Protein AF-A0A060S687-F1 (afdb_monomer)

Organism: Pycnoporus cinnabarinus (NCBI:txid5643)

Foldseek 3Di:
DDDPLNDDPVVVLVVLLPDDPVVVVVVCVVDPSSVPVPLQDLSSLCSVVVVLVPNDCVLQVNDGSNLCCVAPCQFAVLQAAKWWWQQFQFIWIKHWHWFQDPDQAVGRTWIWIWTFAFDLDQDLWADGTWTWTFKIWGADGPVPDDPVRRSHIDMFTWTDTPVVVVVQVVPPHDPPTPDGPDPPQFFAKDKAKAAKDQKDWDWPCCVVQVGDGADDVDPFFDPPSAGGNDDHDHADDQDPPPDPDPVCPPQPGDTDIDGHGIDHMFMWIGGGDPPTHDNRDVLCRRNPDAPPCSNCSRPIITIGHTDADPADADDQQDPPHDPQRQAGWKWFQPRSRGIFIWGWDQDPVQRKIWTATSTRHSVQGHNDTQKMFRQVAWDPPDDPRDTHTDMDHHGRPSDID

pLDDT: mean 85.13, std 13.64, range [42.06, 98.19]

Secondary structure (DSSP, 8-state):
---GGGS-HHHHHHHHHTS-HHHHHHHHHT-HHHHHHHHT-HHHHHHHHHTTT---GGGGTT--HHHIIIIIIHHHGGG-EEEEE--TTT--EEEEEEEE-SSSSTT-EEEEEEEEE---S--SS--PPEEEEEEEEEE--TTT--TTTTT-EEEEEEEEEHHHHHHHHTTT---TT---S-SS-S---EEEEEPPEEEEEE-TTHHHH--PPP-TTSTTB-TTT---SS-EE-SPPP------STTGGGT----EEEEEEEE--EEEEEPPPTTS--S--HHHHHS---TTGGGTTTPPPEEEEBP----PPPPTTSTT--GGGG-EEEEEE-GGG-EEEEEEEEETTTTEEEEEESS--SSS-TTSEEEEEEEEEE-S-S-TT---EEEEE---TT-B-

InterPro domains:
  IPR001810 F-box domain [PF12937] (5-50)
  IPR001810 F-box domain [PS50181] (1-48)
  IPR001810 F-box domain [SM00256] (7-48)
  IPR036047 F-box-like domain superfamily [SSF81383] (4-61)
  IPR045048 F-box only protein 31/39 [PTHR10706] (2-89)

Sequence (401 aa):
MSSVLSLPYDVLREILTGLSAVDVLSFLRVSRRLYYPLIDDDSTWHTFCARYGVADPSAFGRRSFRTIYGRLLHRYGALLGPWCSDYPCRGNIVEFRLVPDNWLRGGEWIMIGEVWEFKRKAHSQPEYPCYTEFVQIGFTLPKRATRQTANDVHISWHLRSERDLGFLVHNGIPPPWVRMDGNGRLATPSLHVIAPSDQKVATDVDHILNINEMFPTVPWYDAVRGVPRLPQEGPPPLKKESSSRWYDSWSDHAVHYVPGVAKPAAIAFFPPPAGKECDVRVNGLHNPPHYFSIYFEHAVSRYYPLRHPEKMGDDPASSEWRAETLEGLWLGDYGVHGTECLFLEYDAVESVVRAWKITGDAHVPRGVCSWEIELKRPTSDFGPSRRSYEGQGTLAPRGFV

Solvent-accessible surface area (backbone atoms only — not comparable to full-atom values): 23225 Å² total; per-residue (Å²): 132,92,50,82,89,71,53,56,69,69,60,51,51,60,57,48,71,78,45,53,74,68,53,43,53,55,59,29,69,76,36,73,83,47,25,69,70,49,69,77,32,47,76,69,29,35,63,67,30,41,79,74,73,42,82,63,43,62,47,52,75,65,40,52,35,48,54,48,28,70,53,44,41,66,37,47,44,42,50,57,43,46,24,35,30,72,37,79,38,32,24,33,43,37,36,25,47,81,43,60,27,88,80,82,54,85,44,28,48,27,37,37,31,26,37,58,43,61,64,68,61,81,59,88,50,45,62,80,60,46,57,34,38,43,36,38,41,34,58,39,49,76,95,77,36,44,96,83,42,43,73,39,64,47,78,41,63,33,71,46,42,75,77,60,52,66,72,36,64,78,68,78,47,75,67,92,54,81,56,68,83,75,81,78,81,56,44,60,60,48,83,45,31,31,43,59,41,39,64,34,86,42,45,81,60,42,89,78,63,68,73,68,77,75,57,81,87,44,88,48,55,33,82,81,63,54,66,44,70,59,74,68,37,72,81,79,81,71,69,79,74,85,77,88,53,98,74,48,90,77,64,73,57,60,60,42,79,41,89,51,67,65,34,70,58,24,40,32,63,41,64,38,62,85,97,52,60,55,94,58,72,50,59,72,72,65,55,60,85,52,97,67,37,81,74,45,72,67,60,73,47,43,30,36,46,38,52,71,66,94,66,80,66,60,58,83,78,44,90,83,46,55,70,74,46,59,40,26,77,37,31,23,15,54,53,88,72,10,42,33,40,28,34,31,42,56,42,78,88,82,36,33,42,37,31,30,21,48,25,35,36,94,88,57,31,26,67,35,73,37,28,39,36,38,69,88,42,68,51,87,89,56,63,99,78,55,91,47,55,46,64,53,74,62,73,38,88,52,40,73,90

Mean predicted aligned error: 7.48 Å

Radius of gyration: 24.3 Å; Cα contacts (8 Å, |Δi|>4): 747; chains: 1; bounding box: 61×69×58 Å

Nearest PDB structures (foldseek):
  5vzt-assembly2_D  TM=6.067E-01  e=4.372E-12  Homo sapiens
  2hqx-assembly1_B  TM=2.922E-01  e=7.588E+00  Homo sapiens
  2o4x-assembly1_B  TM=3.237E-01  e=9.457E+00  Homo sapiens
  2hqe-assembly1_A  TM=2.788E-01  e=8.471E+00  Homo sapiens
  2o4x-assembly1_A  TM=2.788E-01  e=8.471E+00  Homo sapiens

Structure (mmCIF, N/CA/C/O backbone):
data_AF-A0A060S687-F1
#
_entry.id   AF-A0A060S687-F1
#
loop_
_atom_site.group_PDB
_atom_site.id
_atom_site.type_symbol
_atom_site.label_atom_id
_atom_site.label_alt_id
_atom_site.label_comp_id
_atom_site.label_asym_id
_atom_site.label_entity_id
_atom_site.label_seq_id
_atom_site.pdbx_PDB_ins_code
_atom_site.Cartn_x
_atom_site.Cartn_y
_atom_site.Cartn_z
_atom_site.occupancy
_atom_site.B_iso_or_equiv
_atom_site.auth_seq_id
_atom_site.auth_comp_id
_atom_site.auth_asym_id
_atom_site.auth_atom_id
_atom_site.pdbx_PDB_model_num
ATOM 1 N N . MET A 1 1 ? -27.148 -35.776 23.090 1.00 51.34 1 MET A N 1
ATOM 2 C CA . MET A 1 1 ? -26.312 -35.076 22.091 1.00 51.34 1 MET A CA 1
ATOM 3 C C . MET A 1 1 ? -25.381 -34.144 22.846 1.00 51.34 1 MET A C 1
ATOM 5 O O . MET A 1 1 ? -25.876 -33.371 23.659 1.00 51.34 1 MET A O 1
ATOM 9 N N . SER A 1 2 ? -24.066 -34.268 22.665 1.00 71.94 2 SER A N 1
ATOM 10 C CA . SER A 1 2 ? -23.094 -33.331 23.238 1.00 71.94 2 SER A CA 1
ATOM 11 C C . SER A 1 2 ? -23.303 -31.953 22.607 1.00 71.94 2 SER A C 1
ATOM 13 O O . SER A 1 2 ? -23.388 -31.817 21.390 1.00 71.94 2 SER A O 1
ATOM 15 N N . SER A 1 3 ? -23.470 -30.930 23.442 1.00 87.94 3 SER A N 1
ATOM 16 C CA . SER A 1 3 ? -23.629 -29.548 22.984 1.00 87.94 3 SER A CA 1
ATOM 17 C C . SER A 1 3 ? -22.253 -28.922 22.779 1.00 87.94 3 SER A C 1
ATOM 19 O O . SER A 1 3 ? -21.339 -29.203 23.551 1.00 87.94 3 SER A O 1
ATOM 21 N N . VAL A 1 4 ? -22.103 -27.995 21.833 1.00 87.31 4 VAL A N 1
ATOM 22 C CA . VAL A 1 4 ? -20.897 -27.147 21.742 1.00 87.31 4 VAL A CA 1
ATOM 23 C C . VAL A 1 4 ? -20.616 -26.433 23.074 1.00 87.31 4 VAL A C 1
ATOM 25 O O . VAL A 1 4 ? -19.467 -26.253 23.452 1.00 87.31 4 VAL A O 1
ATOM 28 N N . LEU A 1 5 ? -21.659 -26.126 23.855 1.00 87.12 5 LEU A N 1
ATOM 29 C CA . LEU A 1 5 ? -21.535 -25.527 25.190 1.00 87.12 5 LEU A CA 1
ATOM 30 C C . LEU A 1 5 ? -20.912 -26.455 26.246 1.00 87.12 5 LEU A C 1
ATOM 32 O O . LEU A 1 5 ? -20.612 -25.995 27.342 1.00 87.12 5 LEU A O 1
ATOM 36 N N . SER A 1 6 ? -20.780 -27.751 25.951 1.00 89.50 6 SER A N 1
ATOM 37 C CA . SER A 1 6 ? -20.129 -28.737 26.826 1.00 89.50 6 SER A CA 1
ATOM 38 C C . SER A 1 6 ? -18.667 -28.999 26.463 1.00 89.50 6 SER A C 1
ATOM 40 O O . SER A 1 6 ? -18.018 -29.801 27.130 1.00 89.50 6 SER A O 1
ATOM 42 N N . LEU A 1 7 ? -18.144 -28.342 25.421 1.00 90.75 7 LEU A N 1
ATOM 43 C CA . LEU A 1 7 ? -16.740 -28.467 25.052 1.00 90.75 7 LEU A CA 1
ATOM 44 C C . LEU A 1 7 ? -15.839 -27.769 26.088 1.00 90.75 7 LEU A C 1
ATOM 46 O O . LEU A 1 7 ? -16.207 -26.704 26.592 1.00 90.75 7 LEU A O 1
ATOM 50 N N . PRO A 1 8 ? -14.653 -28.332 26.390 1.00 91.38 8 PRO A N 1
ATOM 51 C CA . PRO A 1 8 ? -13.633 -27.640 27.168 1.00 91.38 8 PRO A CA 1
ATOM 52 C C . PRO A 1 8 ? -13.232 -26.311 26.520 1.00 91.38 8 PRO A C 1
ATOM 54 O O . PRO A 1 8 ? -13.239 -26.182 25.293 1.00 91.38 8 PRO A O 1
ATOM 57 N N . TYR A 1 9 ? -12.838 -25.342 27.348 1.00 88.06 9 TYR A N 1
ATOM 58 C CA . TYR A 1 9 ? -12.440 -24.004 26.899 1.00 88.06 9 TYR A CA 1
ATOM 59 C C . TYR A 1 9 ? -11.335 -24.041 25.829 1.00 88.06 9 TYR A C 1
ATOM 61 O O . TYR A 1 9 ? -11.462 -23.361 24.815 1.00 88.06 9 TYR A O 1
ATOM 69 N N . ASP A 1 10 ? -10.318 -24.890 25.990 1.00 89.69 10 ASP A N 1
ATOM 70 C CA . ASP A 1 10 ? -9.198 -24.979 25.040 1.00 89.69 10 ASP A CA 1
ATOM 71 C C . ASP A 1 10 ? -9.643 -25.460 23.650 1.00 89.69 10 ASP A C 1
ATOM 73 O O . ASP A 1 10 ? -9.183 -24.950 22.632 1.00 89.69 10 ASP A O 1
ATOM 77 N N . VAL A 1 11 ? -10.605 -26.390 23.598 1.00 91.44 11 VAL A N 1
ATOM 78 C CA . VAL A 1 11 ? -11.184 -26.880 22.336 1.00 91.44 11 VAL A CA 1
ATOM 79 C C . VAL A 1 11 ? -12.014 -25.788 21.672 1.00 91.44 11 VAL A C 1
ATOM 81 O O . VAL A 1 11 ? -11.934 -25.602 20.461 1.00 91.44 11 VAL A O 1
ATOM 84 N N . LEU A 1 12 ? -12.799 -25.039 22.454 1.00 89.19 12 LEU A N 1
ATOM 85 C CA . LEU A 1 12 ? -13.540 -23.890 21.932 1.00 89.19 12 LEU A CA 1
ATOM 86 C C . LEU A 1 12 ? -12.586 -22.844 21.363 1.00 89.19 12 LEU A C 1
ATOM 88 O O . LEU A 1 12 ? -12.812 -22.369 20.256 1.00 89.19 12 LEU A O 1
ATOM 92 N N . ARG A 1 13 ? -11.507 -22.523 22.080 1.00 87.25 13 ARG A N 1
ATOM 93 C CA . ARG A 1 13 ? -10.500 -21.565 21.627 1.00 87.25 13 ARG A CA 1
ATOM 94 C C . ARG A 1 13 ? -9.869 -21.994 20.303 1.00 87.25 13 ARG A C 1
ATOM 96 O O . ARG A 1 13 ? -9.791 -21.167 19.403 1.00 87.25 13 ARG A O 1
ATOM 103 N N . GLU A 1 14 ? -9.489 -23.261 20.162 1.00 89.94 14 GLU A N 1
ATOM 104 C CA . GLU A 1 14 ? -8.922 -23.785 18.912 1.00 89.94 14 GLU A CA 1
ATOM 105 C C . GLU A 1 14 ? -9.926 -23.752 17.751 1.00 89.94 14 GLU A C 1
ATOM 107 O O . GLU A 1 14 ? -9.570 -23.458 16.617 1.00 89.94 14 GLU A O 1
ATOM 112 N N . ILE A 1 15 ? -11.217 -23.966 18.016 1.00 90.81 15 ILE A N 1
ATOM 113 C CA . ILE A 1 15 ? -12.248 -23.767 16.989 1.00 90.81 15 ILE A CA 1
ATOM 114 C C . ILE A 1 15 ? -12.309 -22.290 16.570 1.00 90.81 15 ILE A C 1
ATOM 116 O O . ILE A 1 15 ? -12.414 -21.994 15.380 1.00 90.81 15 ILE A O 1
ATOM 120 N N . LEU A 1 16 ? -12.233 -21.355 17.525 1.00 90.06 16 LEU A N 1
ATOM 121 C CA . LEU A 1 16 ? -12.299 -19.918 17.241 1.00 90.06 16 LEU A CA 1
ATOM 122 C C . LEU A 1 16 ? -11.087 -19.404 16.448 1.00 90.06 16 LEU A C 1
ATOM 124 O O . LEU A 1 16 ? -11.256 -18.464 15.671 1.00 90.06 16 LEU A O 1
ATOM 128 N N . THR A 1 17 ? -9.895 -19.997 16.594 1.00 87.38 17 THR A N 1
ATOM 129 C CA . THR A 1 17 ? -8.695 -19.571 15.839 1.00 87.38 17 THR A CA 1
ATOM 130 C C . THR A 1 17 ? -8.836 -19.805 14.331 1.00 87.38 17 THR A C 1
ATOM 132 O O . THR A 1 17 ? -8.265 -19.051 13.536 1.00 87.38 17 THR A O 1
ATOM 135 N N . GLY A 1 18 ? -9.640 -20.796 13.934 1.00 89.00 18 GLY A N 1
ATOM 136 C CA . GLY A 1 18 ? -9.966 -21.097 12.539 1.00 89.00 18 GLY A CA 1
ATOM 137 C C . GLY A 1 18 ? -11.051 -20.207 11.922 1.00 89.00 18 GLY A C 1
ATOM 138 O O . GLY A 1 18 ? -11.306 -20.307 10.724 1.00 89.00 18 GLY A O 1
ATOM 139 N N . LEU A 1 19 ? -11.700 -19.340 12.705 1.00 92.88 19 LEU A N 1
ATOM 140 C CA . LEU A 1 19 ? -12.805 -18.497 12.245 1.00 92.88 19 LEU A CA 1
ATOM 141 C C . LEU A 1 19 ? -12.353 -17.075 11.894 1.00 92.88 19 LEU A C 1
ATOM 143 O O . LEU A 1 19 ? -11.341 -16.566 12.381 1.00 92.88 19 LEU A O 1
ATOM 147 N N . SER A 1 20 ? -13.142 -16.383 11.065 1.00 92.00 20 SER A N 1
ATOM 148 C CA . SER A 1 20 ? -12.997 -14.934 10.913 1.00 92.00 20 SER A CA 1
ATOM 149 C C . SER A 1 20 ? -13.507 -14.219 12.169 1.00 92.00 20 SER A C 1
ATOM 151 O O . SER A 1 20 ? -14.386 -14.718 12.870 1.00 92.00 20 SER A O 1
ATOM 153 N N . ALA A 1 21 ? -13.027 -13.005 12.447 1.00 92.25 21 ALA A N 1
ATOM 154 C CA . ALA A 1 21 ? -13.506 -12.245 13.605 1.00 92.25 21 ALA A CA 1
ATOM 155 C C . ALA A 1 21 ? -15.021 -11.951 13.559 1.00 92.25 21 ALA A C 1
ATOM 157 O O . ALA A 1 21 ? -15.669 -11.840 14.601 1.00 92.25 21 ALA A O 1
ATOM 158 N N . VAL A 1 22 ? -15.600 -11.848 12.357 1.00 92.50 22 VAL A N 1
ATOM 159 C CA . VAL A 1 22 ? -17.047 -11.669 12.160 1.00 92.50 22 VAL A CA 1
ATOM 160 C C . VAL A 1 22 ? -17.803 -12.937 12.558 1.00 92.50 22 VAL A C 1
ATOM 162 O O . VAL A 1 22 ? -18.828 -12.854 13.240 1.00 92.50 22 VAL A O 1
ATOM 165 N N . ASP A 1 23 ? -17.273 -14.104 12.198 1.00 94.56 23 ASP A N 1
ATOM 166 C CA . ASP A 1 23 ? -17.859 -15.396 12.556 1.00 94.56 23 ASP A CA 1
ATOM 167 C C . ASP A 1 23 ? -17.710 -15.678 14.050 1.00 94.56 23 ASP A C 1
ATOM 169 O O . ASP A 1 23 ? -18.673 -16.117 14.673 1.00 94.56 23 ASP A O 1
ATOM 173 N N . VAL A 1 24 ? -16.569 -15.327 14.658 1.00 93.25 24 VAL A N 1
ATOM 174 C CA . VAL A 1 24 ? -16.386 -15.377 16.119 1.00 93.25 24 VAL A CA 1
ATOM 175 C C . VAL A 1 24 ? -17.452 -14.534 16.811 1.00 93.25 24 VAL A C 1
ATOM 177 O O . VAL A 1 24 ? -18.169 -15.036 17.671 1.00 93.25 24 VAL A O 1
ATOM 180 N N . LEU A 1 25 ? -17.631 -13.269 16.417 1.00 92.62 25 LEU A N 1
ATOM 181 C CA . LEU A 1 25 ? -18.668 -12.417 17.006 1.00 92.62 25 LEU A CA 1
ATOM 182 C C . LEU A 1 25 ? -20.070 -13.001 16.823 1.00 92.62 25 LEU A C 1
ATOM 184 O O . LEU A 1 25 ? -20.880 -12.958 17.751 1.00 92.62 25 LEU A O 1
ATOM 188 N N . SER A 1 26 ? -20.362 -13.547 15.646 1.00 94.38 26 SER A N 1
ATOM 189 C CA . SER A 1 26 ? -21.660 -14.151 15.346 1.00 94.38 26 SER A CA 1
ATOM 190 C C . SER A 1 26 ? -21.905 -15.385 16.214 1.00 94.38 26 SER A C 1
ATOM 192 O O . SER A 1 26 ? -22.964 -15.490 16.828 1.00 94.38 26 SER A O 1
ATOM 194 N N . PHE A 1 27 ? -20.900 -16.249 16.357 1.00 92.62 27 PHE A N 1
ATOM 195 C CA . PHE A 1 27 ? -20.913 -17.431 17.214 1.00 92.62 27 PHE A CA 1
ATOM 196 C C . PHE A 1 27 ? -21.091 -17.073 18.696 1.00 92.62 27 PHE A C 1
ATOM 198 O O . PHE A 1 27 ? -21.975 -17.609 19.367 1.00 92.62 27 PHE A O 1
ATOM 205 N N . LEU A 1 28 ? -20.320 -16.108 19.206 1.00 92.44 28 LEU A N 1
ATOM 206 C CA . LEU A 1 28 ? -20.414 -15.661 20.597 1.00 92.44 28 LEU A CA 1
ATOM 207 C C . LEU A 1 28 ? -21.797 -15.084 20.9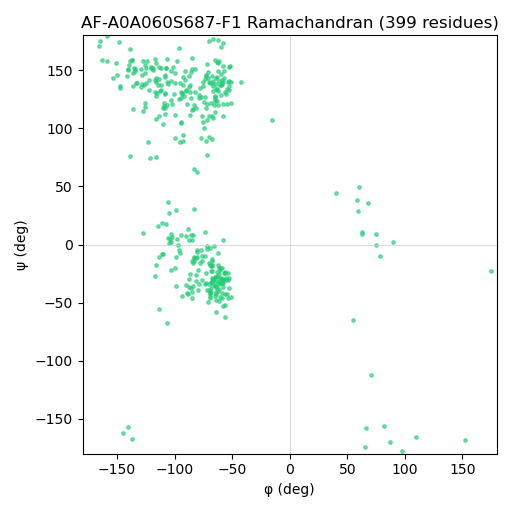25 1.00 92.44 28 LEU A C 1
ATOM 209 O O . LEU A 1 28 ? -22.297 -15.273 22.032 1.00 92.44 28 LEU A O 1
ATOM 213 N N . ARG A 1 29 ? -22.455 -14.419 19.967 1.00 93.75 29 ARG A N 1
ATOM 214 C CA . ARG A 1 29 ? -23.800 -13.844 20.152 1.00 93.75 29 ARG A CA 1
ATOM 215 C C . ARG A 1 29 ? -24.914 -14.884 20.275 1.00 93.75 29 ARG A C 1
ATOM 217 O O . ARG A 1 29 ? -25.990 -14.528 20.752 1.00 93.75 29 ARG A O 1
ATOM 224 N N . VAL A 1 30 ? -24.677 -16.143 19.898 1.00 93.00 30 VAL A N 1
ATOM 225 C CA . VAL A 1 30 ? -25.691 -17.213 19.963 1.00 93.00 30 VAL A CA 1
ATOM 226 C C . VAL A 1 30 ? -26.081 -17.545 21.408 1.00 93.00 30 VAL A C 1
ATOM 228 O O . VAL A 1 30 ? -27.212 -17.950 21.667 1.00 93.00 30 VAL A O 1
ATOM 231 N N . SER A 1 31 ? -25.175 -17.367 22.377 1.00 91.44 31 SER A N 1
ATOM 232 C CA . SER A 1 31 ? -25.433 -17.725 23.774 1.00 91.44 31 SER A CA 1
ATOM 233 C C . SER A 1 31 ? -24.731 -16.797 24.753 1.00 91.44 31 SER A C 1
ATOM 235 O O . SER A 1 31 ? -23.527 -16.580 24.665 1.00 91.44 31 SER A O 1
ATOM 237 N N . ARG A 1 32 ? -25.452 -16.352 25.792 1.00 91.12 32 ARG A N 1
ATOM 238 C CA . ARG A 1 32 ? -24.868 -15.584 26.907 1.00 91.12 32 ARG A CA 1
ATOM 239 C C . ARG A 1 32 ? -23.737 -16.337 27.617 1.00 91.12 32 ARG A C 1
ATOM 241 O O . ARG A 1 32 ? -22.814 -15.698 28.109 1.00 91.12 32 ARG A O 1
ATOM 248 N N . ARG A 1 33 ? -23.800 -17.678 27.654 1.00 87.94 33 ARG A N 1
ATOM 249 C CA . ARG A 1 33 ? -22.761 -18.530 28.264 1.00 87.94 33 ARG A CA 1
ATOM 250 C C . ARG A 1 33 ? -21.441 -18.507 27.497 1.00 87.94 33 ARG A C 1
ATOM 252 O O . ARG A 1 33 ? -20.409 -18.707 28.115 1.00 87.94 33 ARG A O 1
ATOM 259 N N . LEU A 1 34 ? -21.484 -18.274 26.186 1.00 87.50 34 LEU A N 1
ATOM 260 C CA . LEU A 1 34 ? -20.287 -18.102 25.359 1.00 87.50 34 LEU A CA 1
ATOM 261 C C . LEU A 1 34 ? -19.862 -16.638 25.333 1.00 87.50 34 LEU A C 1
ATOM 263 O O . LEU A 1 34 ? -18.684 -16.339 25.474 1.00 87.50 34 LEU A O 1
ATOM 267 N N . TYR A 1 35 ? -20.831 -15.730 25.199 1.00 89.75 35 TYR A N 1
ATOM 268 C CA . TYR A 1 35 ? -20.577 -14.306 25.053 1.00 89.75 35 TYR A CA 1
ATOM 269 C C . TYR A 1 35 ? -19.746 -13.738 26.204 1.00 89.75 35 TYR A C 1
ATOM 271 O O . TYR A 1 35 ? -18.645 -13.269 25.965 1.00 89.75 35 TYR A O 1
ATOM 279 N N . TYR A 1 36 ? -20.240 -13.777 27.445 1.00 87.69 36 TYR A N 1
ATOM 280 C CA . TYR A 1 36 ? -19.580 -13.058 28.542 1.00 87.69 36 TYR A CA 1
ATOM 281 C C . TYR A 1 36 ? -18.165 -13.562 28.867 1.00 87.69 36 TYR A C 1
ATOM 283 O O . TYR A 1 36 ? -17.302 -12.715 29.076 1.00 87.69 36 TYR A O 1
ATOM 291 N N . PRO A 1 37 ? -17.884 -14.880 28.884 1.00 85.88 37 PRO A N 1
ATOM 292 C CA . PRO A 1 37 ? -16.534 -15.357 29.182 1.00 85.88 37 PRO A CA 1
ATOM 293 C C . PRO A 1 37 ? -15.529 -15.127 28.051 1.00 85.88 37 PRO A C 1
ATOM 295 O O . PRO A 1 37 ? -14.355 -14.926 28.330 1.00 85.88 37 PRO A O 1
ATOM 298 N N . LEU A 1 38 ? -15.969 -15.179 26.788 1.00 87.06 38 LEU A N 1
ATOM 299 C CA . LEU A 1 38 ? -15.063 -15.203 25.632 1.00 87.06 38 LEU A CA 1
ATOM 300 C C . LEU A 1 38 ? -14.956 -13.858 24.912 1.00 87.06 38 LEU A C 1
ATOM 302 O O . LEU A 1 38 ? -13.984 -13.611 24.206 1.00 87.06 38 LEU A O 1
ATOM 306 N N . ILE A 1 39 ? -15.943 -12.969 25.056 1.00 89.88 39 ILE A N 1
ATOM 307 C CA . ILE A 1 39 ? -15.917 -11.690 24.342 1.00 89.88 39 ILE A CA 1
ATOM 308 C C . ILE A 1 39 ? -14.776 -10.795 24.824 1.00 89.88 39 ILE A C 1
ATOM 310 O O . ILE A 1 39 ? -14.199 -10.085 24.007 1.00 89.88 39 ILE A O 1
ATOM 314 N N . ASP A 1 40 ? -14.446 -10.849 26.113 1.00 86.25 40 ASP A N 1
ATOM 315 C CA . ASP A 1 40 ? -13.372 -10.070 26.738 1.00 86.25 40 ASP A CA 1
ATOM 316 C C . ASP A 1 40 ? -12.109 -10.909 26.994 1.00 86.25 40 ASP A C 1
ATOM 318 O O . ASP A 1 40 ? -11.177 -10.441 27.643 1.00 86.25 40 ASP A O 1
ATOM 322 N N . ASP A 1 41 ? -12.059 -12.133 26.466 1.00 88.94 41 ASP A N 1
ATOM 323 C CA . ASP A 1 41 ? -10.875 -12.982 26.529 1.00 88.94 41 ASP A CA 1
ATOM 324 C C . ASP A 1 41 ? -9.817 -12.510 25.523 1.00 88.94 41 ASP A C 1
ATOM 326 O O . ASP A 1 41 ? -9.963 -12.650 24.306 1.00 88.94 41 ASP A O 1
ATOM 330 N N . ASP A 1 42 ? -8.719 -11.971 26.044 1.00 89.44 42 ASP A N 1
ATOM 331 C CA . ASP A 1 42 ? -7.610 -11.460 25.244 1.00 89.44 42 ASP A CA 1
ATOM 332 C C . ASP A 1 42 ? -6.952 -12.543 24.378 1.00 89.44 42 ASP A C 1
ATOM 334 O O . ASP A 1 42 ? -6.476 -12.228 23.287 1.00 89.44 42 ASP A O 1
ATOM 338 N N . SER A 1 43 ? -6.971 -13.817 24.790 1.00 88.94 43 SER A N 1
ATOM 339 C CA . SER A 1 43 ? -6.353 -14.894 24.006 1.00 88.94 43 SER A CA 1
ATOM 340 C C . SER A 1 43 ? -7.092 -15.160 22.689 1.00 88.94 43 SER A C 1
ATOM 342 O O . SER A 1 43 ? -6.459 -15.448 21.669 1.00 88.94 43 SER A O 1
ATOM 344 N N . THR A 1 44 ? -8.416 -14.967 22.685 1.00 89.50 44 THR A N 1
ATOM 345 C CA . THR A 1 44 ? -9.257 -15.039 21.486 1.00 89.50 44 THR A CA 1
ATOM 346 C C . THR A 1 44 ? -8.872 -13.936 20.493 1.00 89.50 44 THR A C 1
ATOM 348 O O . THR A 1 44 ? -8.639 -14.206 19.314 1.00 89.50 44 THR A O 1
ATOM 351 N N . TRP A 1 45 ? -8.737 -12.692 20.964 1.00 93.12 45 TRP A N 1
ATOM 352 C CA . TRP A 1 45 ? -8.476 -11.532 20.101 1.00 93.12 45 TRP A CA 1
ATOM 353 C C . TRP A 1 45 ? -7.010 -11.351 19.704 1.00 93.12 45 TRP A C 1
ATOM 355 O O . TRP A 1 45 ? -6.737 -10.797 18.637 1.00 93.12 45 TRP A O 1
ATOM 365 N N . HIS A 1 46 ? -6.076 -11.846 20.518 1.00 94.00 46 HIS A N 1
ATOM 366 C CA . HIS A 1 46 ? -4.640 -11.821 20.245 1.00 94.00 46 HIS A CA 1
ATOM 367 C C . HIS A 1 46 ? -4.323 -12.382 18.856 1.00 94.00 46 HIS A C 1
ATOM 369 O O . HIS A 1 46 ? -3.583 -11.764 18.100 1.00 94.00 46 HIS A O 1
ATOM 375 N N . THR A 1 47 ? -4.928 -13.513 18.476 1.00 92.00 47 THR A N 1
ATOM 376 C CA . THR A 1 47 ? -4.669 -14.159 17.175 1.00 92.00 47 THR A CA 1
ATOM 377 C C . THR A 1 47 ? -4.998 -13.260 15.982 1.00 92.00 47 THR A C 1
ATOM 379 O O . THR A 1 47 ? -4.311 -13.310 14.963 1.00 92.00 47 THR A O 1
ATOM 382 N N . PHE A 1 48 ? -6.010 -12.399 16.106 1.00 94.12 48 PHE A N 1
ATOM 383 C CA . PHE A 1 48 ? -6.387 -11.454 15.061 1.00 94.12 48 PHE A CA 1
ATOM 384 C C . PHE A 1 48 ? -5.466 -10.230 15.012 1.00 94.12 48 PHE A C 1
ATOM 386 O O . PHE A 1 48 ? -5.198 -9.719 13.927 1.00 94.12 48 PHE A O 1
ATOM 393 N N . CYS A 1 49 ? -4.969 -9.775 16.163 1.00 96.06 49 CYS A N 1
ATOM 394 C CA . CYS A 1 49 ? -3.982 -8.696 16.264 1.00 96.06 49 CYS A CA 1
ATOM 395 C C . CYS A 1 49 ? -2.585 -9.131 15.796 1.00 96.06 49 CYS A C 1
ATOM 397 O O . CYS A 1 49 ? -1.916 -8.380 15.087 1.00 96.06 49 CYS A O 1
ATOM 399 N N . ALA A 1 50 ? -2.175 -10.358 16.122 1.00 94.69 50 ALA A N 1
ATOM 400 C CA . ALA A 1 50 ? -0.863 -10.910 15.791 1.00 94.69 50 ALA A CA 1
ATOM 401 C C . ALA A 1 50 ? -0.604 -10.962 14.277 1.00 94.69 50 ALA A C 1
ATOM 403 O O . ALA A 1 50 ? 0.524 -10.754 13.843 1.00 94.69 50 ALA A O 1
ATOM 404 N N . ARG A 1 51 ? -1.655 -11.136 13.459 1.00 92.56 51 ARG A N 1
ATOM 405 C CA . ARG A 1 51 ? -1.578 -11.063 11.983 1.00 92.56 51 ARG A CA 1
ATOM 406 C C . ARG A 1 51 ? -1.101 -9.705 11.460 1.00 92.56 51 ARG A C 1
ATOM 408 O O . ARG A 1 51 ? -0.660 -9.619 10.324 1.00 92.56 51 ARG A O 1
ATOM 415 N N . TYR A 1 52 ? -1.207 -8.661 12.277 1.00 94.88 52 TYR A N 1
ATOM 416 C CA . TYR A 1 52 ? -0.743 -7.306 11.981 1.00 94.88 52 TYR A CA 1
ATOM 417 C C . TYR A 1 52 ? 0.513 -6.934 12.786 1.00 94.88 52 TYR A C 1
ATOM 419 O O . TYR A 1 52 ? 0.799 -5.753 12.961 1.00 94.88 52 TYR A O 1
ATOM 427 N N . GLY A 1 53 ? 1.224 -7.921 13.343 1.00 94.38 53 GLY A N 1
ATOM 428 C CA . GLY A 1 53 ? 2.421 -7.703 14.159 1.00 94.38 53 GLY A CA 1
ATOM 429 C C . GLY A 1 53 ? 2.144 -7.187 15.576 1.00 94.38 53 GLY A C 1
ATOM 430 O O . GLY A 1 53 ? 3.076 -6.819 16.287 1.00 94.38 53 GLY A O 1
ATOM 431 N N . VAL A 1 54 ? 0.883 -7.158 16.025 1.00 95.69 54 VAL A N 1
ATOM 432 C CA . VAL A 1 54 ? 0.528 -6.686 17.373 1.00 95.69 54 VAL A CA 1
ATOM 433 C C . VAL A 1 54 ? 0.476 -7.862 18.345 1.00 95.69 54 VAL A C 1
ATOM 435 O O . VAL A 1 54 ? -0.555 -8.521 18.480 1.00 95.69 54 VAL A O 1
ATOM 438 N N . ALA A 1 55 ? 1.598 -8.103 19.026 1.00 94.25 55 ALA A N 1
ATOM 439 C CA . ALA A 1 55 ? 1.746 -9.151 20.042 1.00 94.25 55 ALA A CA 1
ATOM 440 C C . ALA A 1 55 ? 1.624 -8.638 21.491 1.00 94.25 55 ALA A C 1
ATOM 442 O O . ALA A 1 55 ? 1.344 -9.423 22.393 1.00 94.25 55 ALA A O 1
ATOM 443 N N . ASP A 1 56 ? 1.807 -7.334 21.724 1.00 93.06 56 ASP A N 1
ATOM 444 C CA . ASP A 1 56 ? 1.714 -6.713 23.050 1.00 93.06 56 ASP A CA 1
ATOM 445 C C . ASP A 1 56 ? 0.710 -5.542 23.032 1.00 93.06 56 ASP A C 1
ATOM 447 O O . ASP A 1 56 ? 0.914 -4.564 22.304 1.00 93.06 56 ASP A O 1
ATOM 451 N N . PRO A 1 57 ? -0.379 -5.599 23.823 1.00 94.06 57 PRO A N 1
ATOM 452 C CA . PRO A 1 57 ? -1.366 -4.529 23.879 1.00 94.06 57 PRO A CA 1
ATOM 453 C C . PRO A 1 57 ? -0.891 -3.319 24.699 1.00 94.06 57 PRO A C 1
ATOM 455 O O . PRO A 1 57 ? -1.502 -2.247 24.629 1.00 94.06 57 PRO A O 1
ATOM 458 N N . SER A 1 58 ? 0.186 -3.456 25.485 1.00 93.19 58 SER A N 1
ATOM 459 C CA . SER A 1 58 ? 0.714 -2.384 26.338 1.00 93.19 58 SER A CA 1
ATOM 460 C C . SER A 1 58 ? 1.108 -1.146 25.525 1.00 93.19 58 SER A C 1
ATOM 462 O O . SER A 1 58 ? 0.855 -0.016 25.954 1.00 93.19 58 SER A O 1
ATOM 464 N N . ALA A 1 59 ? 1.581 -1.381 24.299 1.00 92.38 59 ALA A N 1
ATOM 465 C CA . ALA A 1 59 ? 1.912 -0.393 23.285 1.00 92.38 59 ALA A CA 1
ATOM 466 C C . ALA A 1 59 ? 0.748 0.551 22.929 1.00 92.38 59 ALA A C 1
ATOM 468 O O . ALA A 1 59 ? 0.977 1.682 22.517 1.00 92.38 59 ALA A O 1
ATOM 469 N N . PHE A 1 60 ? -0.507 0.138 23.131 1.00 94.00 60 PHE A N 1
ATOM 470 C CA . PHE A 1 60 ? -1.704 0.915 22.789 1.00 94.00 60 PHE A CA 1
ATOM 471 C C . PHE A 1 60 ? -2.389 1.515 24.023 1.00 94.00 60 PHE A C 1
ATOM 473 O O . PHE A 1 60 ? -3.620 1.555 24.104 1.00 94.00 60 PHE A O 1
ATOM 480 N N . GLY A 1 61 ? -1.614 1.953 25.017 1.00 89.50 61 GLY A N 1
ATOM 481 C CA . GLY A 1 61 ? -2.159 2.564 26.234 1.00 89.50 61 GLY A CA 1
ATOM 482 C C . GLY A 1 61 ? -2.931 1.566 27.103 1.00 89.50 61 GLY A C 1
ATOM 483 O O . GLY A 1 61 ? -3.948 1.919 27.697 1.00 89.50 61 GLY A O 1
ATOM 484 N N . ARG A 1 62 ? -2.470 0.304 27.149 1.00 87.12 62 ARG A N 1
ATOM 485 C CA . ARG A 1 62 ? -3.093 -0.811 27.898 1.00 87.12 62 ARG A CA 1
ATOM 486 C C . ARG A 1 62 ? -4.539 -1.133 27.483 1.00 87.12 62 ARG A C 1
ATOM 488 O O . ARG A 1 62 ? -5.332 -1.608 28.296 1.00 87.12 62 ARG A O 1
ATOM 495 N N . ARG A 1 63 ? -4.905 -0.872 26.226 1.00 93.88 63 ARG A N 1
ATOM 496 C CA . ARG A 1 63 ? -6.196 -1.294 25.654 1.00 93.88 63 ARG A CA 1
ATOM 497 C C . ARG A 1 63 ? -6.183 -2.800 25.394 1.00 93.88 63 ARG A C 1
ATOM 499 O O . ARG A 1 63 ? -5.177 -3.318 24.941 1.00 93.88 63 ARG A O 1
ATOM 506 N N . SER A 1 64 ? -7.298 -3.493 25.623 1.00 95.19 64 SER A N 1
ATOM 507 C CA . SER A 1 64 ? -7.404 -4.933 25.330 1.00 95.19 64 SER A CA 1
ATOM 508 C C . SER A 1 64 ? -7.225 -5.237 23.839 1.00 95.19 64 SER A C 1
ATOM 510 O O . SER A 1 64 ? -7.538 -4.391 22.989 1.00 95.19 64 SER A O 1
ATOM 512 N N . PHE A 1 65 ? -6.819 -6.466 23.496 1.00 95.88 65 PHE A N 1
ATOM 513 C CA . PHE A 1 65 ? -6.697 -6.880 22.091 1.00 95.88 65 PHE A CA 1
ATOM 514 C C . PHE A 1 65 ? -8.020 -6.737 21.343 1.00 95.88 65 PHE A C 1
ATOM 516 O O . PHE A 1 65 ? -8.037 -6.299 20.195 1.00 95.88 65 PHE A O 1
ATOM 523 N N . ARG A 1 66 ? -9.143 -7.009 22.017 1.00 94.81 66 ARG A N 1
ATOM 524 C CA . ARG A 1 66 ? -10.490 -6.767 21.486 1.00 94.81 66 ARG A CA 1
ATOM 525 C C . ARG A 1 66 ? -10.673 -5.327 21.016 1.00 94.81 66 ARG A C 1
ATOM 527 O O . ARG A 1 66 ? -11.235 -5.086 19.949 1.00 94.81 66 ARG A O 1
ATOM 534 N N . THR A 1 67 ? -10.242 -4.367 21.830 1.00 95.81 67 THR A N 1
ATOM 535 C CA . THR A 1 67 ? -10.394 -2.940 21.530 1.00 95.81 67 THR A CA 1
ATOM 536 C C . THR A 1 67 ? -9.499 -2.548 20.362 1.00 95.81 67 THR A C 1
ATOM 538 O O . THR A 1 67 ? -9.975 -1.908 19.424 1.00 95.81 67 THR A O 1
ATOM 541 N N . ILE A 1 68 ? -8.236 -2.983 20.389 1.00 97.19 68 ILE A N 1
ATOM 542 C CA . ILE A 1 68 ? -7.256 -2.741 19.323 1.00 97.19 68 ILE A CA 1
ATOM 543 C C . ILE A 1 68 ? -7.767 -3.307 17.997 1.00 97.19 68 ILE A C 1
ATOM 545 O O . ILE A 1 68 ? -7.891 -2.575 17.014 1.00 97.19 68 ILE A O 1
ATOM 549 N N . TYR A 1 69 ? -8.158 -4.580 17.978 1.00 96.75 69 TYR A N 1
ATOM 550 C CA . TYR A 1 69 ? -8.687 -5.205 16.779 1.00 96.75 69 TYR A CA 1
ATOM 551 C C . TYR A 1 69 ? -9.994 -4.552 16.332 1.00 96.75 69 TYR A C 1
ATOM 553 O O . TYR A 1 69 ? -10.086 -4.030 15.228 1.00 96.75 69 TYR A O 1
ATOM 561 N N . GLY A 1 70 ? -11.014 -4.532 17.189 1.00 95.19 70 GLY A N 1
ATOM 562 C CA . GLY A 1 70 ? -12.363 -4.131 16.800 1.00 95.19 70 GLY A CA 1
ATOM 563 C C . GLY A 1 70 ? -12.484 -2.670 16.361 1.00 95.19 70 GLY A C 1
ATOM 564 O O . GLY A 1 70 ? -13.326 -2.361 15.518 1.00 95.19 70 GLY A O 1
ATOM 565 N N . ARG A 1 71 ? -11.665 -1.765 16.915 1.00 96.00 71 ARG A N 1
ATOM 566 C CA . ARG A 1 71 ? -11.744 -0.324 16.620 1.00 96.00 71 ARG A CA 1
ATOM 567 C C . ARG A 1 71 ? -10.719 0.145 15.591 1.00 96.00 71 ARG A C 1
ATOM 569 O O . ARG A 1 71 ? -11.058 1.014 14.790 1.00 96.00 71 ARG A O 1
ATOM 576 N N . LEU A 1 72 ? -9.509 -0.420 15.594 1.00 97.56 72 LEU A N 1
ATOM 577 C CA . LEU A 1 72 ? -8.416 -0.003 14.713 1.00 97.56 72 LEU A CA 1
ATOM 578 C C . LEU A 1 72 ? -8.181 -1.025 13.592 1.00 97.56 72 LEU A C 1
ATOM 580 O O . LEU A 1 72 ? -8.462 -0.730 12.431 1.00 97.56 72 LEU A O 1
ATOM 584 N N . LEU A 1 73 ? -7.715 -2.233 13.917 1.00 97.69 73 LEU A N 1
ATOM 585 C CA . LEU A 1 73 ? -7.187 -3.167 12.909 1.00 97.69 73 LEU A CA 1
ATOM 586 C C . LEU A 1 73 ? -8.270 -3.813 12.034 1.00 97.69 73 LEU A C 1
ATOM 588 O O . LEU A 1 73 ? -8.059 -4.012 10.846 1.00 97.69 73 LEU A O 1
ATOM 592 N N . HIS A 1 74 ? -9.462 -4.079 12.560 1.00 95.94 74 HIS A N 1
ATOM 593 C CA . HIS A 1 74 ? -10.569 -4.613 11.766 1.00 95.94 74 HIS A CA 1
ATOM 594 C C . HIS A 1 74 ? -10.973 -3.642 10.650 1.00 95.94 74 HIS A C 1
ATOM 596 O O . HIS A 1 74 ? -11.303 -4.066 9.543 1.00 95.94 74 HIS A O 1
ATOM 602 N N . ARG A 1 75 ? -10.944 -2.334 10.940 1.00 96.62 75 ARG A N 1
ATOM 603 C CA . ARG A 1 75 ? -11.342 -1.284 9.998 1.00 96.62 75 ARG A CA 1
ATOM 604 C C . ARG A 1 75 ? -10.207 -0.884 9.062 1.00 96.62 75 ARG A C 1
ATOM 606 O O . ARG A 1 75 ? -10.434 -0.779 7.861 1.00 96.62 75 ARG A O 1
ATOM 613 N N . TYR A 1 76 ? -9.014 -0.677 9.609 1.00 98.19 76 TYR A N 1
ATOM 614 C CA . TYR A 1 76 ? -7.885 -0.067 8.908 1.00 98.19 76 TYR A CA 1
ATOM 615 C C . TYR A 1 76 ? -6.712 -1.017 8.678 1.00 98.19 76 TYR A C 1
ATOM 617 O O . TYR A 1 76 ? -5.823 -0.673 7.920 1.00 98.19 76 TYR A O 1
ATOM 625 N N . GLY A 1 77 ? -6.686 -2.208 9.280 1.00 97.50 77 GLY A N 1
ATOM 626 C CA . GLY A 1 77 ? -5.525 -3.106 9.247 1.00 97.50 77 GLY A CA 1
ATOM 627 C C . GLY A 1 77 ? -5.098 -3.523 7.841 1.00 97.50 77 GLY A C 1
ATOM 628 O O . GLY A 1 77 ? -3.910 -3.695 7.607 1.00 97.50 77 GLY A O 1
ATOM 629 N N . ALA A 1 78 ? -6.030 -3.598 6.885 1.00 97.44 78 ALA A N 1
ATOM 630 C CA . ALA A 1 78 ? -5.701 -3.854 5.479 1.00 97.44 78 ALA A CA 1
ATOM 631 C C . ALA A 1 78 ? -4.808 -2.766 4.851 1.00 97.44 78 ALA A C 1
ATOM 633 O O . ALA A 1 78 ? -4.160 -3.045 3.850 1.00 97.44 78 ALA A O 1
ATOM 634 N N . LEU A 1 79 ? -4.753 -1.555 5.429 1.00 98.19 79 LEU A N 1
ATOM 635 C CA . LEU A 1 79 ? -3.834 -0.494 5.007 1.00 98.19 79 LEU A CA 1
ATOM 636 C C . LEU A 1 79 ? -2.369 -0.864 5.226 1.00 98.19 79 LEU A C 1
ATOM 638 O O . LEU A 1 79 ? -1.539 -0.348 4.494 1.00 98.19 79 LEU A O 1
ATOM 642 N N . LEU A 1 80 ? -2.037 -1.712 6.201 1.00 97.94 80 LEU A N 1
ATOM 643 C CA . LEU A 1 80 ? -0.644 -1.980 6.560 1.00 97.94 80 LEU A CA 1
ATOM 644 C C . LEU A 1 80 ? 0.153 -2.572 5.389 1.00 97.94 80 LEU A C 1
ATOM 646 O O . LEU A 1 80 ? -0.327 -3.454 4.676 1.00 97.94 80 LEU A O 1
ATOM 650 N N . GLY A 1 81 ? 1.377 -2.071 5.219 1.00 97.06 81 GLY A N 1
ATOM 651 C CA . GLY A 1 81 ? 2.269 -2.394 4.110 1.00 97.06 81 GLY A CA 1
ATOM 652 C C . GLY A 1 81 ? 2.250 -1.360 2.975 1.00 97.06 81 GLY A C 1
ATOM 653 O O . GLY A 1 81 ? 1.577 -0.325 3.067 1.00 97.06 81 GLY A O 1
ATOM 654 N N . PRO A 1 82 ? 3.011 -1.616 1.898 1.00 97.56 82 PRO A N 1
ATOM 655 C CA . PRO A 1 82 ? 3.175 -0.681 0.792 1.00 97.56 82 PRO A CA 1
ATOM 656 C C . PRO A 1 82 ? 2.016 -0.745 -0.208 1.00 97.56 82 PRO A C 1
ATOM 658 O O . PRO A 1 82 ? 1.388 -1.787 -0.410 1.00 97.56 82 PRO A O 1
ATOM 661 N N . TRP A 1 83 ? 1.745 0.373 -0.867 1.00 97.88 83 TRP A N 1
ATOM 662 C CA . TRP A 1 83 ? 0.724 0.562 -1.891 1.00 97.88 83 TRP A CA 1
ATOM 663 C C . TRP A 1 83 ? 1.304 1.367 -3.045 1.00 97.88 83 TRP A C 1
ATOM 665 O O . TRP A 1 83 ? 1.942 2.392 -2.814 1.00 97.88 83 TRP A O 1
ATOM 675 N N . CYS A 1 84 ? 1.028 0.970 -4.282 1.00 95.94 84 CYS A N 1
ATOM 676 C CA . CYS A 1 84 ? 1.475 1.699 -5.466 1.00 95.94 84 CYS A CA 1
ATOM 677 C C . CYS A 1 84 ? 0.312 2.410 -6.163 1.00 95.94 84 CYS A C 1
ATOM 679 O O . CYS A 1 84 ? -0.820 1.923 -6.165 1.00 95.94 84 CYS A O 1
ATOM 681 N N . SER A 1 85 ? 0.580 3.580 -6.738 1.00 94.06 85 SER A N 1
ATOM 682 C CA . SER A 1 85 ? -0.439 4.396 -7.391 1.00 94.06 85 SER A CA 1
ATOM 683 C C . SER A 1 85 ? -0.583 4.098 -8.882 1.00 94.06 85 SER A C 1
ATOM 685 O O . SER A 1 85 ? 0.391 3.836 -9.589 1.00 94.06 85 SER A O 1
ATOM 687 N N . ASP A 1 86 ? -1.794 4.268 -9.409 1.00 91.50 86 ASP A N 1
ATOM 688 C CA . ASP A 1 86 ? -2.024 4.377 -10.846 1.00 91.50 86 ASP A CA 1
ATOM 689 C C . ASP A 1 86 ? -1.799 5.802 -11.380 1.00 91.50 86 ASP A C 1
ATOM 691 O O . ASP A 1 86 ? -2.387 6.158 -12.400 1.00 91.50 86 ASP A O 1
ATOM 695 N N . TYR A 1 87 ? -0.894 6.588 -10.788 1.00 89.62 87 TYR A N 1
ATOM 696 C CA . TYR A 1 87 ? -0.553 7.912 -11.311 1.00 89.62 87 TYR A CA 1
ATOM 697 C C . TYR A 1 87 ? 0.270 7.839 -12.617 1.00 89.62 87 TYR A C 1
ATOM 699 O O . TYR A 1 87 ? 1.359 7.263 -12.592 1.00 89.62 87 TYR A O 1
ATOM 707 N N . PRO A 1 88 ? -0.200 8.406 -13.748 1.00 86.88 88 PRO A N 1
ATOM 708 C CA . PRO A 1 88 ? 0.404 8.296 -15.084 1.00 86.88 88 PRO A CA 1
ATOM 709 C C . PRO A 1 88 ? 1.928 8.420 -15.165 1.00 86.88 88 PRO A C 1
ATOM 711 O O . PRO A 1 88 ? 2.526 9.263 -14.506 1.00 86.88 88 PRO A O 1
ATOM 714 N N . CYS A 1 89 ? 2.547 7.592 -16.020 1.00 88.00 89 CYS A N 1
ATOM 715 C CA . CYS A 1 89 ? 3.994 7.406 -16.203 1.00 88.00 89 CYS A CA 1
ATOM 716 C C . CYS A 1 89 ? 4.763 7.046 -14.922 1.00 88.00 89 CYS A C 1
ATOM 718 O O . CYS A 1 89 ? 5.274 5.939 -14.795 1.00 88.00 89 CYS A O 1
ATOM 720 N N . ARG A 1 90 ? 4.808 7.963 -13.957 1.00 89.94 90 ARG A N 1
ATOM 721 C CA . ARG A 1 90 ? 5.705 7.921 -12.810 1.00 89.94 90 ARG A CA 1
ATOM 722 C C . ARG A 1 90 ? 5.260 6.990 -11.696 1.00 89.94 90 ARG A C 1
ATOM 724 O O . ARG A 1 90 ? 6.098 6.323 -11.101 1.00 89.94 90 ARG A O 1
ATOM 731 N N . GLY A 1 91 ? 3.965 6.939 -11.411 1.00 92.06 91 GLY A N 1
ATOM 732 C CA . GLY A 1 91 ? 3.462 6.248 -10.230 1.00 92.06 91 GLY A CA 1
ATOM 733 C C . GLY A 1 91 ? 3.917 6.919 -8.943 1.00 92.06 91 GLY A C 1
ATOM 734 O O . GLY A 1 91 ? 4.510 8.001 -8.946 1.00 92.06 91 GLY A O 1
ATOM 735 N N . ASN A 1 92 ? 3.598 6.275 -7.832 1.00 93.94 92 ASN A N 1
ATOM 736 C CA . ASN A 1 92 ? 4.016 6.679 -6.503 1.00 93.94 92 ASN A CA 1
ATOM 737 C C . ASN A 1 92 ? 3.830 5.511 -5.533 1.00 93.94 92 ASN A C 1
ATOM 739 O O . ASN A 1 92 ? 3.016 4.626 -5.802 1.00 93.94 92 ASN A O 1
ATOM 743 N N . ILE A 1 93 ? 4.528 5.532 -4.402 1.00 96.62 93 ILE A N 1
ATOM 744 C CA . ILE A 1 93 ? 4.384 4.527 -3.350 1.00 96.62 93 ILE A CA 1
ATOM 745 C C . ILE A 1 93 ? 4.001 5.228 -2.052 1.00 96.62 93 ILE A C 1
ATOM 747 O O . ILE A 1 93 ? 4.600 6.234 -1.672 1.00 96.62 93 ILE A O 1
ATOM 751 N N . VAL A 1 94 ? 2.990 4.686 -1.379 1.00 97.12 94 VAL A N 1
ATOM 752 C CA . VAL A 1 94 ? 2.713 5.000 0.023 1.00 97.12 94 VAL A CA 1
ATOM 753 C C . VAL A 1 94 ? 2.810 3.743 0.857 1.00 97.12 94 VAL A C 1
ATOM 755 O O . VAL A 1 94 ? 2.516 2.654 0.379 1.00 97.12 94 VAL A O 1
ATOM 758 N N . GLU A 1 95 ? 3.181 3.884 2.113 1.00 97.56 95 GLU A N 1
ATOM 759 C CA . GLU A 1 95 ? 3.301 2.768 3.035 1.00 97.56 95 GLU A CA 1
ATOM 760 C C . GLU A 1 95 ? 2.615 3.108 4.346 1.00 97.56 95 GLU A C 1
ATOM 762 O O . GLU A 1 95 ? 2.726 4.233 4.837 1.00 97.56 95 GLU A O 1
ATOM 767 N N . PHE A 1 96 ? 1.898 2.135 4.908 1.00 98.00 96 PHE A N 1
ATOM 768 C CA . PHE A 1 96 ? 1.347 2.265 6.248 1.00 98.00 96 PHE A CA 1
ATOM 769 C C . PHE A 1 96 ? 2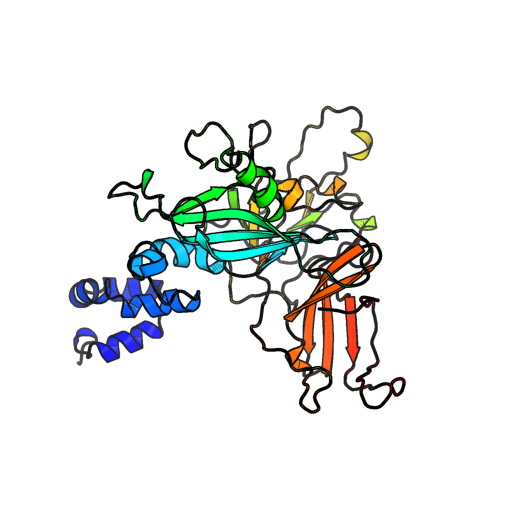.030 1.316 7.215 1.00 98.00 96 PHE A C 1
ATOM 771 O O . PHE A 1 96 ? 2.154 0.119 6.949 1.00 98.00 96 PHE A O 1
ATOM 778 N N . ARG A 1 97 ? 2.413 1.849 8.375 1.00 97.12 97 ARG A N 1
ATOM 779 C CA . ARG A 1 97 ? 3.161 1.122 9.404 1.00 97.12 97 ARG A CA 1
ATOM 780 C C . ARG A 1 97 ? 2.583 1.396 10.781 1.00 97.12 97 ARG A C 1
ATOM 782 O O . ARG A 1 97 ? 2.020 2.463 11.020 1.00 97.12 97 ARG A O 1
ATOM 789 N N . LEU A 1 98 ? 2.729 0.434 11.688 1.00 96.94 98 LEU A N 1
ATOM 790 C CA . LEU A 1 98 ? 2.489 0.654 13.111 1.00 96.94 98 LEU A CA 1
ATOM 791 C C . LEU A 1 98 ? 3.790 1.112 13.764 1.00 96.94 98 LEU A C 1
ATOM 793 O O . LEU A 1 98 ? 4.788 0.398 13.710 1.00 96.94 98 LEU A O 1
ATOM 797 N N . VAL A 1 99 ? 3.775 2.294 14.374 1.00 95.62 99 VAL A N 1
ATOM 798 C CA . VAL A 1 99 ? 4.950 2.886 15.025 1.00 95.62 99 VAL A CA 1
ATOM 799 C C . VAL A 1 99 ? 4.552 3.566 16.337 1.00 95.62 99 VAL A C 1
ATOM 801 O O . VAL A 1 99 ? 3.399 3.990 16.475 1.00 95.62 99 VAL A O 1
ATOM 804 N N . PRO A 1 100 ? 5.472 3.706 17.308 1.00 94.06 100 PRO A N 1
ATOM 805 C CA . PRO A 1 100 ? 5.236 4.544 18.478 1.00 94.06 100 PRO A CA 1
ATOM 806 C C . PRO A 1 100 ? 5.048 6.013 18.071 1.00 94.06 100 PRO A C 1
ATOM 808 O O . PRO A 1 100 ? 5.843 6.575 17.317 1.00 94.06 100 PRO A O 1
ATOM 811 N N . ASP A 1 101 ? 4.006 6.660 18.594 1.00 89.06 101 ASP A N 1
ATOM 812 C CA . ASP A 1 101 ? 3.780 8.086 18.381 1.00 89.06 101 ASP A CA 1
ATOM 813 C C . ASP A 1 101 ? 4.760 8.919 19.210 1.00 89.06 101 ASP A C 1
ATOM 815 O O . ASP A 1 101 ? 4.556 9.179 20.402 1.00 89.06 101 ASP A O 1
ATOM 819 N N . ASN A 1 102 ? 5.806 9.392 18.543 1.00 81.50 102 ASN A N 1
ATOM 820 C CA . ASN A 1 102 ? 6.836 10.235 19.140 1.00 81.50 102 ASN A CA 1
ATOM 821 C C . ASN A 1 102 ? 6.359 11.666 19.457 1.00 81.50 102 ASN A C 1
ATOM 823 O O . ASN A 1 102 ? 7.116 12.443 20.035 1.00 81.50 102 ASN A O 1
ATOM 827 N N . TRP A 1 103 ? 5.124 12.035 19.095 1.00 72.81 103 TRP A N 1
ATOM 828 C CA . TRP A 1 103 ? 4.682 13.430 19.096 1.00 72.81 103 TRP A CA 1
ATOM 829 C C . TRP A 1 103 ? 3.598 13.728 20.123 1.00 72.81 103 TRP A C 1
ATOM 831 O O . TRP A 1 103 ? 3.733 14.655 20.924 1.00 72.81 103 TRP A O 1
ATOM 841 N N . LEU A 1 104 ? 2.486 12.993 20.077 1.00 71.56 104 LEU A N 1
ATOM 842 C CA . LEU A 1 104 ? 1.253 13.419 20.742 1.00 71.56 104 LEU A CA 1
ATOM 843 C C . LEU A 1 104 ? 0.794 12.484 21.856 1.00 71.56 104 LEU A C 1
ATOM 845 O O . LEU A 1 104 ? 0.120 12.939 22.786 1.00 71.56 104 LEU A O 1
ATOM 849 N N . ARG A 1 105 ? 1.146 11.200 21.780 1.00 72.75 105 ARG A N 1
ATOM 850 C CA . ARG A 1 105 ? 0.636 10.160 22.687 1.00 72.75 105 ARG A CA 1
ATOM 851 C C . ARG A 1 105 ? 1.699 9.541 23.583 1.00 72.75 105 ARG A C 1
ATOM 853 O O . ARG A 1 105 ? 1.460 8.485 24.150 1.00 72.75 105 ARG A O 1
ATOM 860 N N . GLY A 1 106 ? 2.859 10.179 23.721 1.00 79.00 106 GLY A N 1
ATOM 861 C CA . GLY A 1 106 ? 3.906 9.703 24.628 1.00 79.00 106 GLY A CA 1
ATOM 862 C C . GLY A 1 106 ? 4.368 8.277 24.315 1.00 79.00 106 GLY A C 1
ATOM 863 O O . GLY A 1 106 ? 4.580 7.497 25.238 1.00 79.00 106 GLY A O 1
ATOM 864 N N . GLY A 1 107 ? 4.473 7.930 23.028 1.00 86.38 107 GLY A N 1
ATOM 865 C CA . GLY A 1 107 ? 4.922 6.617 22.574 1.00 86.38 107 GLY A CA 1
ATOM 866 C C . GLY A 1 107 ? 3.824 5.568 22.386 1.00 86.38 107 GLY A C 1
ATOM 867 O O . GLY A 1 107 ? 4.162 4.446 22.012 1.00 86.38 107 GLY A O 1
ATOM 868 N N . GLU A 1 108 ? 2.534 5.883 22.597 1.00 91.94 108 GLU A N 1
ATOM 869 C CA . GLU A 1 108 ? 1.471 4.944 22.197 1.00 91.94 108 GLU A CA 1
ATOM 870 C C . GLU A 1 108 ? 1.554 4.653 20.698 1.00 91.94 108 GLU A C 1
ATOM 872 O O . GLU A 1 108 ? 1.738 5.557 19.883 1.00 91.94 108 GLU A O 1
ATOM 877 N N . TRP A 1 109 ? 1.371 3.392 20.331 1.00 94.94 109 TRP A N 1
ATOM 878 C CA . TRP A 1 109 ? 1.422 2.962 18.948 1.00 94.94 109 TRP A CA 1
ATOM 879 C C . TRP A 1 109 ? 0.234 3.489 18.149 1.00 94.94 109 TRP A C 1
ATOM 881 O O . TRP A 1 109 ? -0.920 3.483 18.592 1.00 94.94 109 TRP A O 1
ATOM 891 N N . ILE A 1 110 ? 0.537 3.920 16.933 1.00 95.56 110 ILE A N 1
ATOM 892 C CA . ILE A 1 110 ? -0.409 4.428 15.949 1.00 95.56 110 ILE A CA 1
ATOM 893 C C . ILE A 1 110 ? -0.075 3.855 14.580 1.00 95.56 110 ILE A C 1
ATOM 895 O O . ILE A 1 110 ? 1.051 3.435 14.326 1.00 95.56 110 ILE A O 1
ATOM 899 N N . MET A 1 111 ? -1.057 3.859 13.686 1.00 97.31 111 MET A N 1
ATOM 900 C CA . MET A 1 111 ? -0.798 3.636 12.273 1.00 97.31 111 MET A CA 1
ATOM 901 C C . MET A 1 111 ? -0.432 4.972 11.635 1.00 97.31 111 MET A C 1
ATOM 903 O O . MET A 1 111 ? -1.187 5.933 11.757 1.00 97.31 111 MET A O 1
ATOM 907 N N . ILE A 1 112 ? 0.704 5.037 10.959 1.00 96.31 112 ILE A N 1
ATOM 908 C CA . ILE A 1 112 ? 1.088 6.184 10.133 1.00 96.31 112 ILE A CA 1
ATOM 909 C C . ILE A 1 112 ? 0.975 5.801 8.664 1.00 96.31 112 ILE A C 1
ATOM 911 O O . ILE A 1 112 ? 1.089 4.623 8.334 1.00 96.31 112 ILE A O 1
ATOM 915 N N . GLY A 1 113 ? 0.724 6.782 7.803 1.00 96.38 113 GLY A N 1
ATOM 916 C CA . GLY A 1 113 ? 0.896 6.659 6.361 1.00 96.38 113 GLY A CA 1
ATOM 917 C C . GLY A 1 113 ? 1.989 7.611 5.896 1.00 96.38 113 GLY A C 1
ATOM 918 O O . GLY A 1 113 ? 1.973 8.797 6.240 1.00 96.38 113 GLY A O 1
ATOM 919 N N . GLU A 1 114 ? 2.925 7.090 5.115 1.00 95.25 114 GLU A N 1
ATOM 920 C CA . GLU A 1 114 ? 4.079 7.811 4.587 1.00 95.25 114 GLU A CA 1
ATOM 921 C C . GLU A 1 114 ? 4.150 7.675 3.073 1.00 95.25 114 GLU A C 1
ATOM 923 O O . GLU A 1 114 ? 3.766 6.650 2.512 1.00 95.25 114 GLU A O 1
ATOM 928 N N . VAL A 1 115 ? 4.648 8.709 2.404 1.00 94.75 115 VAL A N 1
ATOM 929 C CA . VAL A 1 115 ? 4.957 8.665 0.971 1.00 94.75 115 VAL A CA 1
ATOM 930 C C . VAL A 1 115 ? 6.449 8.440 0.782 1.00 94.75 115 VAL A C 1
ATOM 932 O O . VAL A 1 115 ? 7.260 9.031 1.498 1.00 94.75 115 VAL A O 1
ATOM 935 N N . TRP A 1 116 ? 6.797 7.591 -0.182 1.00 94.81 116 TRP A N 1
ATOM 936 C CA . TRP A 1 116 ? 8.178 7.341 -0.578 1.00 94.81 116 TRP A CA 1
ATOM 937 C C . TRP A 1 116 ? 8.637 8.406 -1.579 1.00 94.81 116 TRP A C 1
ATOM 939 O O . TRP A 1 116 ? 8.128 8.499 -2.696 1.00 94.81 116 TRP A O 1
ATOM 949 N N . GLU A 1 117 ? 9.637 9.197 -1.203 1.00 91.38 117 GLU A N 1
ATOM 950 C CA . GLU A 1 117 ? 10.211 10.237 -2.052 1.00 91.38 117 GLU A CA 1
ATOM 951 C C . GLU A 1 117 ? 11.629 9.887 -2.511 1.00 91.38 117 GLU A C 1
ATOM 953 O O . GLU A 1 117 ? 12.575 9.842 -1.720 1.00 91.38 117 GLU A O 1
ATOM 958 N N . PHE A 1 118 ? 11.799 9.741 -3.823 1.00 89.00 118 PHE A N 1
ATOM 959 C CA . PHE A 1 118 ? 13.105 9.565 -4.458 1.00 89.00 118 PHE A CA 1
ATOM 960 C C . PHE A 1 118 ? 13.666 10.911 -4.924 1.00 89.00 118 PHE A C 1
ATOM 962 O O . PHE A 1 118 ? 12.999 11.687 -5.622 1.00 89.00 118 PHE A O 1
ATOM 969 N N . LYS A 1 119 ? 14.916 11.208 -4.555 1.00 83.38 119 LYS A N 1
ATOM 970 C CA . LYS A 1 119 ? 15.616 12.402 -5.040 1.00 83.38 119 LYS A CA 1
ATOM 971 C C . LYS A 1 119 ? 15.944 12.237 -6.526 1.00 83.38 119 LYS A C 1
ATOM 973 O O . LYS A 1 119 ? 16.401 11.197 -6.974 1.00 83.38 119 LYS A O 1
ATOM 978 N N . ARG A 1 120 ? 15.794 13.324 -7.286 1.00 74.81 120 ARG A N 1
ATOM 979 C CA . ARG A 1 120 ? 16.139 13.399 -8.722 1.00 74.81 120 ARG A CA 1
ATOM 980 C C . ARG A 1 120 ? 17.610 13.698 -9.015 1.00 74.81 120 ARG A C 1
ATOM 982 O O . ARG A 1 120 ? 17.966 14.035 -10.140 1.00 74.81 120 ARG A O 1
ATOM 989 N N . LYS A 1 121 ? 18.467 13.700 -8.001 1.00 74.00 121 LYS A N 1
ATOM 990 C CA . LYS A 1 121 ? 19.868 14.051 -8.213 1.00 74.00 121 LYS A CA 1
ATOM 991 C C . LYS A 1 121 ? 20.570 12.871 -8.883 1.00 74.00 121 LYS A C 1
ATOM 993 O O . LYS A 1 121 ? 20.363 11.730 -8.489 1.00 74.00 121 LYS A O 1
ATOM 998 N N . ALA A 1 122 ? 21.395 13.163 -9.887 1.00 63.94 122 ALA A N 1
ATOM 999 C CA . ALA A 1 122 ? 22.213 12.165 -10.562 1.00 63.94 122 ALA A CA 1
ATOM 1000 C C . ALA A 1 122 ? 23.281 11.648 -9.588 1.00 63.94 122 ALA A C 1
ATOM 1002 O O . ALA A 1 122 ? 24.361 12.226 -9.465 1.00 63.94 122 ALA A O 1
ATOM 1003 N N . HIS A 1 123 ? 22.956 10.583 -8.866 1.00 68.38 123 HIS A N 1
ATOM 1004 C CA . HIS A 1 123 ? 23.851 9.914 -7.932 1.00 68.38 123 HIS A CA 1
ATOM 1005 C C . HIS A 1 123 ? 24.389 8.635 -8.550 1.00 68.38 123 HIS A C 1
ATOM 1007 O O . HIS A 1 123 ? 23.726 8.017 -9.368 1.00 68.38 123 HIS A O 1
ATOM 1013 N N . SER A 1 124 ? 25.605 8.239 -8.183 1.00 76.44 124 SER A N 1
ATOM 1014 C CA . SER A 1 124 ? 26.277 7.061 -8.740 1.00 76.44 124 SER A CA 1
ATOM 1015 C C . SER A 1 124 ? 25.649 5.719 -8.341 1.00 76.44 124 SER A C 1
ATOM 1017 O O . SER A 1 124 ? 26.169 4.693 -8.768 1.00 76.44 124 SER A O 1
ATOM 1019 N N . GLN A 1 125 ? 24.611 5.711 -7.501 1.00 87.94 125 GLN A N 1
ATOM 1020 C CA . GLN A 1 125 ? 23.988 4.520 -6.918 1.00 87.94 125 GLN A CA 1
ATOM 1021 C C . GLN A 1 125 ? 22.500 4.782 -6.630 1.00 87.94 125 GLN A C 1
ATOM 1023 O O . GLN A 1 125 ? 22.133 5.949 -6.441 1.00 87.94 125 GLN A O 1
ATOM 1028 N N . PRO A 1 126 ? 21.656 3.733 -6.564 1.00 90.50 126 PRO A N 1
ATOM 1029 C CA . PRO A 1 126 ? 20.273 3.884 -6.133 1.00 90.50 126 PRO A CA 1
ATOM 1030 C C . PRO A 1 126 ? 20.201 4.400 -4.688 1.00 90.50 126 PRO A C 1
ATOM 1032 O O . PRO A 1 126 ? 20.989 3.997 -3.831 1.00 90.50 126 PRO A O 1
ATOM 1035 N N . GLU A 1 127 ? 19.256 5.296 -4.413 1.00 91.00 127 GLU A N 1
ATOM 1036 C CA . GLU A 1 127 ? 19.054 5.879 -3.090 1.00 91.00 127 GLU A CA 1
ATOM 1037 C C . GLU A 1 127 ? 17.803 5.317 -2.418 1.00 91.00 127 GLU A C 1
ATOM 1039 O O . GLU A 1 127 ? 16.742 5.210 -3.033 1.00 91.00 127 GLU A O 1
ATOM 1044 N N . TYR A 1 128 ? 17.898 5.052 -1.115 1.00 93.00 128 TYR A N 1
ATOM 1045 C CA . TYR A 1 128 ? 16.715 4.775 -0.308 1.00 93.00 128 TYR A CA 1
ATOM 1046 C C . TYR A 1 128 ? 15.729 5.954 -0.360 1.00 93.00 128 TYR A C 1
ATOM 1048 O O . TYR A 1 128 ? 16.157 7.120 -0.344 1.00 93.00 128 TYR A O 1
ATOM 1056 N N . PRO A 1 129 ? 14.413 5.677 -0.400 1.00 93.00 129 PRO A N 1
ATOM 1057 C CA . PRO A 1 129 ? 13.415 6.729 -0.371 1.00 93.00 129 PRO A CA 1
ATOM 1058 C C . PRO A 1 129 ? 13.523 7.510 0.938 1.00 93.00 129 PRO A C 1
ATOM 1060 O O . PRO A 1 129 ? 13.892 6.987 1.989 1.00 93.00 129 PRO A O 1
ATOM 1063 N N . CYS A 1 130 ? 13.185 8.789 0.872 1.00 91.62 130 CYS A N 1
ATOM 1064 C CA . CYS A 1 130 ? 12.884 9.560 2.066 1.00 91.62 130 CYS A CA 1
ATOM 1065 C C . CYS A 1 130 ? 11.393 9.464 2.352 1.00 91.62 130 CYS A C 1
ATOM 1067 O O . CYS A 1 130 ? 10.585 9.482 1.427 1.00 91.62 130 CYS A O 1
ATOM 1069 N N . TYR A 1 131 ? 11.046 9.369 3.628 1.00 91.88 131 TYR A N 1
ATOM 1070 C CA . TYR A 1 131 ? 9.672 9.175 4.057 1.00 91.88 131 TYR A CA 1
ATOM 1071 C C . TYR A 1 131 ? 9.090 10.507 4.518 1.00 91.88 131 TYR A C 1
ATOM 1073 O O . TYR A 1 131 ? 9.688 11.225 5.328 1.00 91.88 131 TYR A O 1
ATOM 1081 N N . THR A 1 132 ? 7.919 10.832 3.980 1.00 90.62 132 THR A N 1
ATOM 1082 C CA . THR A 1 132 ? 7.119 11.977 4.417 1.00 90.62 132 THR A CA 1
ATOM 1083 C C . THR A 1 132 ? 5.807 11.448 4.983 1.00 90.62 132 THR A C 1
ATOM 1085 O O . THR A 1 132 ? 4.943 10.980 4.239 1.00 90.62 132 THR A O 1
ATOM 1088 N N . GLU A 1 133 ? 5.655 11.514 6.305 1.00 91.31 133 GLU A N 1
ATOM 1089 C CA . GLU A 1 133 ? 4.434 11.145 7.019 1.00 91.31 133 GLU A CA 1
ATOM 1090 C C . GLU A 1 133 ? 3.332 12.156 6.698 1.00 91.31 133 GLU A C 1
ATOM 1092 O O . GLU A 1 133 ? 3.486 13.359 6.944 1.00 91.31 133 GLU A O 1
ATOM 1097 N N . PHE A 1 134 ? 2.214 11.666 6.157 1.00 90.06 134 PHE A N 1
ATOM 1098 C CA . PHE A 1 134 ? 1.102 12.509 5.716 1.00 90.06 134 PHE A CA 1
ATOM 1099 C C . PHE A 1 134 ? -0.208 12.280 6.489 1.00 90.06 134 PHE A C 1
ATOM 1101 O O . PHE A 1 134 ? -1.131 13.102 6.455 1.00 90.06 134 PHE A O 1
ATOM 1108 N N . VAL A 1 135 ? -0.316 11.149 7.191 1.00 92.50 135 VAL A N 1
ATOM 1109 C CA . VAL A 1 135 ? -1.526 10.766 7.922 1.00 92.50 135 VAL A CA 1
ATOM 1110 C C . VAL A 1 135 ? -1.190 9.919 9.146 1.00 92.50 135 VAL A C 1
ATOM 1112 O O . VAL A 1 135 ? -0.267 9.110 9.127 1.00 92.50 135 VAL A O 1
ATOM 1115 N N . GLN A 1 136 ? -1.974 10.084 10.208 1.00 94.00 136 GLN A N 1
ATOM 1116 C CA . GLN A 1 136 ? -1.977 9.227 11.391 1.00 94.00 136 GLN A CA 1
ATOM 1117 C C . GLN A 1 136 ? -3.385 8.692 11.644 1.00 94.00 136 GLN A C 1
ATOM 1119 O O . GLN A 1 136 ? -4.366 9.428 11.548 1.00 94.00 136 GLN A O 1
ATOM 1124 N N . ILE A 1 137 ? -3.481 7.420 12.017 1.00 95.38 137 ILE A N 1
ATOM 1125 C CA . ILE A 1 137 ? -4.710 6.730 12.398 1.00 95.38 137 ILE A CA 1
ATOM 1126 C C . ILE A 1 137 ? -4.476 6.083 13.761 1.00 95.38 137 ILE A C 1
ATOM 1128 O O . ILE A 1 137 ? -3.651 5.183 13.920 1.00 95.38 137 ILE A O 1
ATOM 1132 N N . GLY A 1 138 ? -5.204 6.541 14.774 1.00 94.81 138 GLY A N 1
ATOM 1133 C CA . GLY A 1 138 ? -5.015 6.067 16.143 1.00 94.81 138 GLY A CA 1
ATOM 1134 C C . GLY A 1 138 ? -6.171 6.434 17.059 1.00 94.81 138 GLY A C 1
ATOM 1135 O O . GLY A 1 138 ? -7.096 7.137 16.659 1.00 94.81 138 GLY A O 1
ATOM 1136 N N . PHE A 1 139 ? -6.122 5.960 18.303 1.00 94.62 139 PHE A N 1
ATOM 1137 C CA . PHE A 1 139 ? -7.180 6.186 19.297 1.00 94.62 139 PHE A CA 1
ATOM 1138 C C . PHE A 1 139 ? -7.384 7.675 19.645 1.00 94.62 139 PHE A C 1
ATOM 1140 O O . PHE A 1 139 ? -6.635 8.525 19.186 1.00 94.62 139 PHE A O 1
ATOM 1147 N N . THR A 1 140 ? -8.340 8.084 20.468 1.00 88.31 140 THR A N 1
ATOM 1148 C CA . THR A 1 140 ? -8.403 9.496 20.892 1.00 88.31 140 THR A CA 1
ATOM 1149 C C . THR A 1 140 ? -7.212 9.855 21.785 1.00 88.31 140 THR A C 1
ATOM 1151 O O . THR A 1 140 ? -6.810 9.072 22.644 1.00 88.31 140 THR A O 1
ATOM 1154 N N . LEU A 1 141 ? -6.636 11.047 21.588 1.00 83.44 141 LEU A N 1
ATOM 1155 C CA . LEU A 1 141 ? -5.530 11.538 22.417 1.00 83.44 141 LEU A CA 1
ATOM 1156 C C . LEU A 1 141 ? -5.933 11.604 23.897 1.00 83.44 141 LEU A C 1
ATOM 1158 O O . LEU A 1 141 ? -7.006 12.144 24.176 1.00 83.44 141 LEU A O 1
ATOM 1162 N N . PRO A 1 142 ? -5.060 11.227 24.851 1.00 81.88 142 PRO A N 1
ATOM 1163 C CA . PRO A 1 142 ? -5.374 11.286 26.281 1.00 81.88 142 PRO A CA 1
ATOM 1164 C C . PRO A 1 142 ? -5.888 12.657 26.748 1.00 81.88 142 PRO A C 1
ATOM 1166 O O . PRO A 1 142 ? -6.835 12.735 27.520 1.00 81.88 142 PRO A O 1
ATOM 1169 N N . LYS A 1 143 ? -5.335 13.754 26.207 1.00 83.19 143 LYS A N 1
ATOM 1170 C CA . LYS A 1 143 ? -5.744 15.134 26.542 1.00 83.19 143 LYS A CA 1
ATOM 1171 C C . LYS A 1 143 ? -7.160 15.506 26.075 1.00 83.19 143 LYS A C 1
ATOM 1173 O O . LYS A 1 143 ? -7.730 16.459 26.591 1.00 83.19 143 LYS A O 1
ATOM 1178 N N . ARG A 1 144 ? -7.699 14.808 25.069 1.00 82.25 144 ARG A N 1
ATOM 1179 C CA . ARG A 1 144 ? -9.051 15.018 24.510 1.00 82.25 144 ARG A CA 1
ATOM 1180 C C . ARG A 1 144 ? -10.003 13.862 24.836 1.00 82.25 144 ARG A C 1
ATOM 1182 O O . ARG A 1 144 ? -11.192 13.941 24.535 1.00 82.25 144 ARG A O 1
ATOM 1189 N N . ALA A 1 145 ? -9.483 12.778 25.402 1.00 87.06 145 ALA A N 1
ATOM 1190 C CA . ALA A 1 145 ? -10.235 11.575 25.676 1.00 87.06 145 ALA A CA 1
ATOM 1191 C C . ALA A 1 145 ? -11.177 11.800 26.859 1.00 87.06 145 ALA A C 1
ATOM 1193 O O . ALA A 1 145 ? -10.774 12.197 27.950 1.00 87.06 145 ALA A O 1
ATOM 1194 N N . THR A 1 146 ? -12.447 11.491 26.643 1.00 91.00 146 THR A N 1
ATOM 1195 C CA . THR A 1 146 ? -13.406 11.262 27.722 1.00 91.00 146 THR A CA 1
ATOM 1196 C C . THR A 1 146 ? -13.499 9.762 27.975 1.00 91.00 146 THR A C 1
ATOM 1198 O O . THR A 1 146 ? -13.058 8.956 27.155 1.00 91.00 146 THR A O 1
ATOM 1201 N N . ARG A 1 147 ? -14.154 9.346 29.064 1.00 88.50 147 ARG A N 1
ATOM 1202 C CA . ARG A 1 147 ? -14.431 7.919 29.304 1.00 88.50 147 ARG A CA 1
ATOM 1203 C C . ARG A 1 147 ? -15.185 7.253 28.141 1.00 88.50 147 ARG A C 1
ATOM 1205 O O . ARG A 1 147 ? -15.036 6.055 27.937 1.00 88.50 147 ARG A O 1
ATOM 1212 N N . GLN A 1 148 ? -15.992 8.015 27.401 1.00 90.44 148 GLN A N 1
ATOM 1213 C CA . GLN A 1 148 ? -16.770 7.511 26.267 1.00 90.44 148 GLN A CA 1
ATOM 1214 C C . GLN A 1 148 ? -15.954 7.475 24.973 1.00 90.44 148 GLN A C 1
ATOM 1216 O O . GLN A 1 148 ? -16.108 6.541 24.196 1.00 90.44 148 GLN A O 1
ATOM 1221 N N . THR A 1 149 ? -15.069 8.454 24.775 1.00 91.31 149 THR A N 1
ATOM 1222 C CA . THR A 1 149 ? -14.337 8.631 23.515 1.00 91.31 149 THR A CA 1
ATOM 1223 C C . THR A 1 149 ? -12.925 8.059 23.539 1.00 91.31 149 THR A C 1
ATOM 1225 O O . THR A 1 149 ? -12.326 7.917 22.491 1.00 91.31 149 THR A O 1
ATOM 1228 N N . ALA A 1 150 ? -12.369 7.657 24.687 1.00 90.38 150 ALA A N 1
ATOM 1229 C CA . ALA A 1 150 ? -10.983 7.172 24.787 1.00 90.38 150 ALA A CA 1
ATOM 1230 C C . ALA A 1 150 ? -10.620 6.020 23.825 1.00 90.38 150 ALA A C 1
ATOM 1232 O O . ALA A 1 150 ? -9.445 5.833 23.505 1.00 90.38 150 ALA A O 1
ATOM 1233 N N . ASN A 1 151 ? -11.614 5.250 23.377 1.00 94.25 151 ASN A N 1
ATOM 1234 C CA . ASN A 1 151 ? -11.448 4.120 22.463 1.00 94.25 151 ASN A CA 1
ATOM 1235 C C . ASN A 1 151 ? -11.924 4.412 21.032 1.00 94.25 151 ASN A C 1
ATOM 1237 O O . ASN A 1 151 ? -11.942 3.498 20.203 1.00 94.25 151 ASN A O 1
ATOM 1241 N N . ASP A 1 152 ? -12.311 5.651 20.735 1.00 93.94 152 ASP A N 1
ATOM 1242 C CA . ASP A 1 152 ? -12.612 6.072 19.373 1.00 93.94 152 ASP A CA 1
ATOM 1243 C C . ASP A 1 152 ? -11.315 6.204 18.580 1.00 93.94 152 ASP A C 1
ATOM 1245 O O . ASP A 1 152 ? -10.268 6.544 19.125 1.00 93.94 152 ASP A O 1
ATOM 1249 N N . VAL A 1 153 ? -11.378 5.892 17.287 1.00 94.19 153 VAL A N 1
ATOM 1250 C CA . VAL A 1 153 ? -10.240 5.980 16.367 1.00 94.19 153 VAL A CA 1
ATOM 1251 C C . VAL A 1 153 ? -10.463 7.152 15.427 1.00 94.19 153 VAL A C 1
ATOM 1253 O O . VAL A 1 153 ? -11.525 7.268 14.814 1.00 94.19 153 VAL A O 1
ATOM 1256 N N . HIS A 1 154 ? -9.445 7.995 15.302 1.00 91.50 154 HIS A N 1
ATOM 1257 C CA . HIS A 1 154 ? -9.448 9.201 14.488 1.00 91.50 154 HIS A CA 1
ATOM 1258 C C . HIS A 1 154 ? -8.352 9.138 13.429 1.00 91.50 154 HIS A C 1
ATOM 1260 O O . HIS A 1 154 ? -7.329 8.481 13.628 1.00 91.50 154 HIS A O 1
ATOM 1266 N N . ILE A 1 155 ? -8.589 9.844 12.325 1.00 90.62 155 ILE A N 1
ATOM 1267 C CA . ILE A 1 155 ? -7.614 10.079 11.264 1.00 90.62 155 ILE A CA 1
ATOM 1268 C C . ILE A 1 155 ? -7.217 11.549 11.341 1.00 90.62 155 ILE A C 1
ATOM 1270 O O . ILE A 1 155 ? -8.079 12.413 11.203 1.00 90.62 155 ILE A O 1
ATOM 1274 N N . SER A 1 156 ? -5.933 11.824 11.528 1.00 88.25 156 SER A N 1
ATOM 1275 C CA . SER A 1 156 ? -5.372 13.175 11.507 1.00 88.25 156 SER A CA 1
ATOM 1276 C C . SER A 1 156 ? -4.389 13.316 10.350 1.00 88.25 156 SER A C 1
ATOM 1278 O O . SER A 1 156 ? -3.610 12.403 10.084 1.00 88.25 156 SER A O 1
ATOM 1280 N N . TRP A 1 157 ? -4.417 14.467 9.682 1.00 86.06 157 TRP A N 1
ATOM 1281 C CA . TRP A 1 157 ? -3.599 14.765 8.505 1.00 86.06 157 TRP A CA 1
ATOM 1282 C C . TRP A 1 157 ? -2.569 15.837 8.831 1.00 86.06 157 TRP A C 1
ATOM 1284 O O . TRP A 1 157 ? -2.899 16.847 9.452 1.00 86.06 157 TRP A O 1
ATOM 1294 N N . HIS A 1 158 ? -1.343 15.652 8.359 1.00 83.38 158 HIS A N 1
ATOM 1295 C CA . HIS A 1 158 ? -0.248 16.619 8.488 1.00 83.38 158 HIS A CA 1
ATOM 1296 C C . HIS A 1 158 ? 0.803 16.325 7.426 1.00 83.38 158 HIS A C 1
ATOM 1298 O O . HIS A 1 158 ? 0.629 15.411 6.645 1.00 83.38 158 HIS A O 1
ATOM 1304 N N . LEU A 1 159 ? 1.879 17.100 7.368 1.00 78.81 159 LEU A N 1
ATOM 1305 C CA . LEU A 1 159 ? 3.065 16.755 6.588 1.00 78.81 159 LEU A CA 1
ATOM 1306 C C . LEU A 1 159 ? 4.256 16.812 7.533 1.00 78.81 159 LEU A C 1
ATOM 1308 O O . LEU A 1 159 ? 4.482 17.838 8.178 1.00 78.81 159 LEU A O 1
ATOM 1312 N N . ARG A 1 160 ? 4.977 15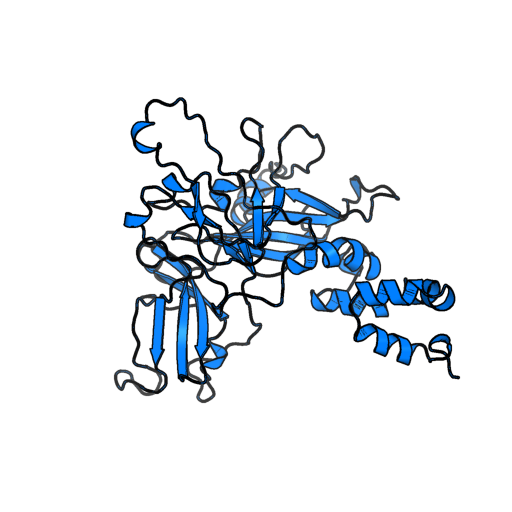.700 7.668 1.00 79.25 160 ARG A N 1
ATOM 1313 C CA . ARG A 1 160 ? 6.196 15.616 8.475 1.00 79.25 160 ARG A CA 1
ATOM 1314 C C . ARG A 1 160 ? 7.246 14.849 7.690 1.00 79.25 160 ARG A C 1
ATOM 1316 O O . ARG A 1 160 ? 7.066 13.674 7.401 1.00 79.25 160 ARG A O 1
ATOM 1323 N N . SER A 1 161 ? 8.342 15.518 7.358 1.00 72.56 161 SER A N 1
ATOM 1324 C CA . SER A 1 161 ? 9.531 14.869 6.813 1.00 72.56 161 SER A CA 1
ATOM 1325 C C . SER A 1 161 ? 10.586 14.768 7.906 1.00 72.56 161 SER A C 1
ATOM 1327 O O . SER A 1 161 ? 10.783 15.731 8.649 1.00 72.56 161 SER A O 1
ATOM 1329 N N . GLU A 1 162 ? 11.319 13.653 7.965 1.00 65.81 162 GLU A N 1
ATOM 1330 C CA . GLU A 1 162 ? 12.482 13.506 8.856 1.00 65.81 162 GLU A CA 1
ATOM 1331 C C . GLU A 1 162 ? 13.505 14.644 8.682 1.00 65.81 162 GLU A C 1
ATOM 1333 O O . GLU A 1 162 ? 14.179 15.038 9.634 1.00 65.81 162 GLU A O 1
ATOM 1338 N N . ARG A 1 163 ? 13.588 15.232 7.479 1.00 59.66 163 ARG A N 1
ATOM 1339 C CA . ARG A 1 163 ? 14.517 16.330 7.164 1.00 59.66 163 ARG A CA 1
ATOM 1340 C C . ARG A 1 163 ? 14.165 17.648 7.848 1.00 59.66 163 ARG A C 1
ATOM 1342 O O . ARG A 1 163 ? 15.067 18.390 8.229 1.00 59.66 163 ARG A O 1
ATOM 1349 N N . ASP A 1 164 ? 12.878 17.925 8.028 1.00 53.44 164 ASP A N 1
ATOM 1350 C CA . ASP A 1 164 ? 12.412 19.175 8.638 1.00 53.44 164 ASP A CA 1
ATOM 1351 C C . ASP A 1 164 ? 12.503 19.138 10.173 1.00 53.44 164 ASP A C 1
ATOM 1353 O O . ASP A 1 164 ? 12.392 20.172 10.838 1.00 53.44 164 ASP A O 1
ATOM 1357 N N . LEU A 1 165 ? 12.762 17.958 10.751 1.00 50.44 165 LEU A N 1
ATOM 1358 C CA . LEU A 1 165 ? 12.847 17.761 12.199 1.00 50.44 165 LEU A CA 1
ATOM 1359 C C . LEU A 1 165 ? 14.064 18.458 12.815 1.00 50.44 165 LEU A C 1
ATOM 1361 O O . LEU A 1 165 ? 13.959 19.025 13.901 1.00 50.44 165 LEU A O 1
ATOM 1365 N N . GLY A 1 166 ? 15.202 18.468 12.116 1.00 47.44 166 GLY A N 1
ATOM 1366 C CA . GLY A 1 166 ? 16.435 19.067 12.634 1.00 47.44 166 GLY A CA 1
ATOM 1367 C C . GLY A 1 166 ? 16.352 20.589 12.761 1.00 47.44 166 GLY A C 1
ATOM 1368 O O . GLY A 1 166 ? 16.789 21.158 13.756 1.00 47.44 166 GLY A O 1
ATOM 1369 N N . PHE A 1 167 ? 15.747 21.271 11.787 1.00 45.78 167 PHE A N 1
ATOM 1370 C CA . PHE A 1 167 ? 15.749 22.737 11.750 1.00 45.78 167 PHE A CA 1
ATOM 1371 C C . PHE A 1 167 ? 14.778 23.376 12.760 1.00 45.78 167 PHE A C 1
ATOM 1373 O O . PHE A 1 167 ? 15.025 24.474 13.263 1.00 45.78 167 PHE A O 1
ATOM 1380 N N . LEU A 1 168 ? 13.67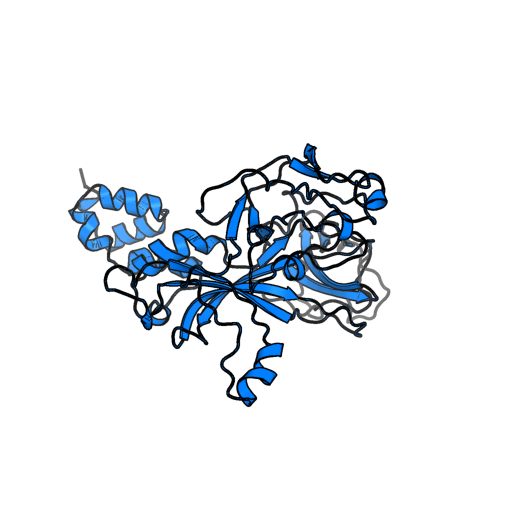0 22.700 13.079 1.00 42.06 168 LEU A N 1
ATOM 1381 C CA . LEU A 1 168 ? 12.584 23.276 13.882 1.00 42.06 168 LEU A CA 1
ATOM 1382 C C . LEU A 1 168 ? 12.755 23.046 15.390 1.00 42.06 168 LEU A C 1
ATOM 1384 O O . LEU A 1 168 ? 12.445 23.937 16.180 1.00 42.06 168 LEU A O 1
ATOM 1388 N N . VAL A 1 169 ? 13.309 21.899 15.799 1.00 47.69 169 VAL A N 1
ATOM 1389 C CA . VAL A 1 169 ? 13.493 21.563 17.224 1.00 47.69 169 VAL A CA 1
ATOM 1390 C C . VAL A 1 169 ? 14.548 22.457 17.891 1.00 47.69 169 VAL A C 1
ATOM 1392 O O . VAL A 1 169 ? 14.395 22.822 19.056 1.00 47.69 169 VAL A O 1
ATOM 1395 N N . HIS A 1 170 ? 15.574 22.897 17.154 1.00 46.31 170 HIS A N 1
ATOM 1396 C CA . HIS A 1 170 ? 16.638 23.743 17.706 1.00 46.31 170 HIS A CA 1
ATOM 1397 C C . HIS A 1 170 ? 16.203 25.171 18.074 1.00 46.31 170 HIS A C 1
ATOM 1399 O O . HIS A 1 170 ? 16.885 25.815 18.867 1.00 46.31 170 HIS A O 1
ATOM 1405 N N . ASN A 1 171 ? 15.064 25.658 17.572 1.00 48.81 171 ASN A N 1
ATOM 1406 C CA . ASN A 1 171 ? 14.628 27.043 17.786 1.00 48.81 171 ASN A CA 1
ATOM 1407 C C . ASN A 1 171 ? 13.527 27.206 18.846 1.00 48.81 171 ASN A C 1
ATOM 1409 O O . ASN A 1 171 ? 12.984 28.299 18.994 1.00 48.81 171 ASN A O 1
ATOM 1413 N N . GLY A 1 172 ? 13.149 26.143 19.569 1.00 43.19 172 GLY A N 1
ATOM 1414 C CA . GLY A 1 172 ? 12.077 26.211 20.575 1.00 43.19 172 GLY A CA 1
ATOM 1415 C C . GLY A 1 172 ? 10.694 26.557 20.000 1.00 43.19 172 GLY A C 1
ATOM 1416 O O . GLY A 1 172 ? 9.759 26.830 20.752 1.00 43.19 172 GLY A O 1
ATOM 1417 N N . ILE A 1 173 ? 10.552 26.541 18.671 1.00 43.00 173 ILE A N 1
ATOM 1418 C CA . ILE A 1 173 ? 9.287 26.738 17.971 1.00 43.00 173 ILE A CA 1
ATOM 1419 C C . ILE A 1 173 ? 8.611 25.362 17.919 1.00 43.00 173 ILE A C 1
ATOM 1421 O O . ILE A 1 173 ? 9.164 24.453 17.295 1.00 43.00 173 ILE A O 1
ATOM 1425 N N . PRO A 1 174 ? 7.443 25.157 18.561 1.00 46.72 174 PRO A N 1
ATOM 1426 C CA . PRO A 1 174 ? 6.702 23.915 18.385 1.00 46.72 174 PRO A CA 1
ATOM 1427 C C . PRO A 1 174 ? 6.441 23.732 16.883 1.00 46.72 174 PRO A C 1
ATOM 1429 O O . PRO A 1 174 ? 6.028 24.704 16.243 1.00 46.72 174 PRO A O 1
ATOM 1432 N N . PRO A 1 175 ? 6.711 22.548 16.299 1.00 47.22 175 PRO A N 1
ATOM 1433 C CA . PRO A 1 175 ? 6.636 22.358 14.857 1.00 47.22 175 PRO A CA 1
ATOM 1434 C C . PRO A 1 175 ? 5.278 22.873 14.351 1.00 47.22 175 PRO A C 1
ATOM 1436 O O . PRO A 1 175 ? 4.241 22.404 14.832 1.00 47.22 175 PRO A O 1
ATOM 1439 N N . PRO A 1 176 ? 5.252 23.849 13.422 1.00 43.31 176 PRO A N 1
ATOM 1440 C CA . PRO A 1 176 ? 4.035 24.589 13.069 1.00 43.31 176 PRO A CA 1
ATOM 1441 C C . PRO A 1 176 ? 2.943 23.730 12.402 1.00 43.31 176 PRO A C 1
ATOM 1443 O O . PRO A 1 176 ? 1.849 24.218 12.132 1.00 43.31 176 PRO A O 1
ATOM 1446 N N . TRP A 1 177 ? 3.212 22.440 12.191 1.00 47.56 177 TRP A N 1
ATOM 1447 C CA . TRP A 1 177 ? 2.397 21.493 11.432 1.00 47.56 177 TRP A CA 1
ATOM 1448 C C . TRP A 1 177 ? 1.613 20.500 12.299 1.00 47.56 177 TRP A C 1
ATOM 1450 O O . TRP A 1 177 ? 0.883 19.664 11.772 1.00 47.56 177 TRP A O 1
ATOM 1460 N N . VAL A 1 178 ? 1.710 20.578 13.632 1.00 45.72 178 VAL A N 1
ATOM 1461 C CA . VAL A 1 178 ? 0.880 19.760 14.536 1.00 45.72 178 VAL A CA 1
ATOM 1462 C C . VAL A 1 178 ? -0.479 20.436 14.724 1.00 45.72 178 VAL A C 1
ATOM 1464 O O . VAL A 1 178 ? -0.844 20.898 15.805 1.00 45.72 178 VAL A O 1
ATOM 1467 N N . ARG A 1 179 ? -1.247 20.535 13.639 1.00 49.06 179 ARG A N 1
ATOM 1468 C CA . ARG A 1 179 ? -2.649 20.945 13.701 1.00 49.06 179 ARG A CA 1
ATOM 1469 C C . ARG A 1 179 ? -3.519 19.710 13.627 1.00 49.06 179 ARG A C 1
ATOM 1471 O O . ARG A 1 179 ? -3.916 19.251 12.568 1.00 49.06 179 ARG A O 1
ATOM 1478 N N . MET A 1 180 ? -3.822 19.208 14.816 1.00 46.97 180 MET A N 1
ATOM 1479 C CA . MET A 1 180 ? -4.934 18.299 15.029 1.00 46.97 180 MET A CA 1
ATOM 1480 C C . MET A 1 180 ? -6.206 19.000 14.553 1.00 46.97 180 MET A C 1
ATOM 1482 O O . MET A 1 180 ? -6.644 19.976 15.177 1.00 46.97 180 MET A O 1
ATOM 1486 N N . ASP A 1 181 ? -6.771 18.506 13.457 1.00 50.22 181 ASP A N 1
ATOM 1487 C CA . ASP A 1 181 ? -8.212 18.434 13.238 1.00 50.22 181 ASP A CA 1
ATOM 1488 C C . ASP A 1 181 ? -8.985 18.640 14.558 1.00 50.22 181 ASP A C 1
ATOM 1490 O O . ASP A 1 181 ? -8.912 17.861 15.513 1.00 50.22 181 ASP A O 1
ATOM 1494 N N . GLY A 1 182 ? -9.625 19.796 14.716 1.00 44.91 182 GLY A N 1
ATOM 1495 C CA . GLY A 1 182 ? -10.291 20.065 15.992 1.00 44.91 182 GLY A CA 1
ATOM 1496 C C . GLY A 1 182 ? -10.898 21.436 16.186 1.00 44.91 182 GLY A C 1
ATOM 1497 O O . GLY A 1 182 ? -11.819 21.557 16.981 1.00 44.91 182 GLY A O 1
ATOM 1498 N N . ASN A 1 183 ? -10.452 22.467 15.468 1.00 54.66 183 ASN A N 1
ATOM 1499 C CA . ASN A 1 183 ? -11.171 23.746 15.472 1.00 54.66 183 ASN A CA 1
ATOM 1500 C C . ASN A 1 183 ? -12.139 23.888 14.283 1.00 54.66 183 ASN A C 1
ATOM 1502 O O . ASN A 1 183 ? -12.845 24.889 14.215 1.00 54.66 183 ASN A O 1
ATOM 1506 N N . GLY A 1 184 ? -12.161 22.921 13.352 1.00 61.88 184 GLY A N 1
ATOM 1507 C CA . GLY A 1 184 ? -13.037 22.918 12.172 1.00 61.88 184 GLY A CA 1
ATOM 1508 C C . GLY A 1 184 ? -12.796 24.070 11.188 1.00 61.88 184 GLY A C 1
ATOM 1509 O O . GLY A 1 184 ? -13.607 24.271 10.289 1.00 61.88 184 GLY A O 1
ATOM 1510 N N . ARG A 1 185 ? -11.719 24.851 11.362 1.00 66.81 185 ARG A N 1
ATOM 1511 C CA . ARG A 1 185 ? -11.467 26.063 10.566 1.00 66.81 185 ARG A CA 1
ATOM 1512 C C . ARG A 1 185 ? -10.848 25.770 9.206 1.00 66.81 185 ARG A C 1
ATOM 1514 O O . ARG A 1 185 ? -11.110 26.504 8.262 1.00 66.81 185 ARG A O 1
ATOM 1521 N N . LEU A 1 186 ? -10.045 24.716 9.118 1.00 74.62 186 LEU A N 1
ATOM 1522 C CA . LEU A 1 186 ? -9.347 24.329 7.899 1.00 74.62 186 LEU A CA 1
ATOM 1523 C C . LEU A 1 186 ? -9.973 23.073 7.324 1.00 74.62 186 LEU A C 1
ATOM 1525 O O . LEU A 1 186 ? -10.410 22.184 8.059 1.00 74.62 186 LEU A O 1
ATOM 1529 N N . ALA A 1 187 ? -10.007 23.005 6.002 1.00 80.69 187 ALA A N 1
ATOM 1530 C CA . ALA A 1 187 ? -10.393 21.784 5.338 1.00 80.69 187 ALA A CA 1
ATOM 1531 C C . ALA A 1 187 ? -9.279 20.742 5.467 1.00 80.69 187 ALA A C 1
ATOM 1533 O O . ALA A 1 187 ? -8.099 21.080 5.446 1.00 80.69 187 ALA A O 1
ATOM 1534 N N . THR A 1 188 ? -9.655 19.474 5.588 1.00 82.69 188 THR A N 1
ATOM 1535 C CA . THR A 1 188 ? -8.714 18.355 5.661 1.00 82.69 188 THR A CA 1
ATOM 1536 C C . THR A 1 188 ? -8.845 17.482 4.421 1.00 82.69 188 THR A C 1
ATOM 1538 O O . THR A 1 188 ? -9.933 17.419 3.837 1.00 82.69 188 THR A O 1
ATOM 1541 N N . PRO A 1 189 ? -7.773 16.780 4.030 1.00 89.06 189 PRO A N 1
ATOM 1542 C CA . PRO A 1 189 ? -7.893 15.669 3.103 1.00 89.06 189 PRO A CA 1
ATOM 1543 C C . PRO A 1 189 ? -8.804 14.564 3.655 1.00 89.06 189 PRO A C 1
ATOM 1545 O O . PRO A 1 189 ? -9.179 14.562 4.835 1.00 89.06 189 PRO A O 1
ATOM 1548 N N . SER A 1 190 ? -9.136 13.603 2.801 1.00 90.94 190 SER A N 1
ATOM 1549 C CA . SER A 1 190 ? -9.915 12.427 3.186 1.00 90.94 190 SER A CA 1
ATOM 1550 C C . SER A 1 190 ? -9.408 11.153 2.512 1.00 90.94 190 SER A C 1
ATOM 1552 O O . SER A 1 190 ? -8.860 11.177 1.412 1.00 90.94 190 SER A O 1
ATOM 1554 N N . LEU A 1 191 ? -9.583 10.025 3.205 1.00 94.62 191 LEU A N 1
ATOM 1555 C CA . LEU A 1 191 ? -9.235 8.683 2.743 1.00 94.62 191 LEU A CA 1
ATOM 1556 C C . LEU A 1 191 ? -10.516 7.968 2.318 1.00 94.62 191 LEU A C 1
ATOM 1558 O O . LEU A 1 191 ? -11.434 7.825 3.125 1.00 94.62 191 LEU A O 1
ATOM 1562 N N . HIS A 1 192 ? -10.544 7.492 1.080 1.00 96.06 192 HIS A N 1
ATOM 1563 C CA . HIS A 1 192 ? -11.692 6.814 0.488 1.00 96.06 192 HIS A CA 1
ATOM 1564 C C . HIS A 1 192 ? -11.287 5.441 -0.041 1.00 96.06 192 HIS A C 1
ATOM 1566 O O . HIS A 1 192 ? -10.140 5.237 -0.445 1.00 96.06 192 HIS A O 1
ATOM 1572 N N . VAL A 1 193 ? -12.241 4.509 -0.061 1.00 97.75 193 VAL A N 1
ATOM 1573 C CA . VAL A 1 193 ? -12.100 3.237 -0.774 1.00 97.75 193 VAL A CA 1
ATOM 1574 C C . VAL A 1 193 ? -12.886 3.345 -2.066 1.00 97.75 193 VAL A C 1
ATOM 1576 O O . VAL A 1 193 ? -14.089 3.587 -2.049 1.00 97.75 193 VAL A O 1
ATOM 1579 N N . ILE A 1 194 ? -12.201 3.167 -3.185 1.00 97.06 194 ILE A N 1
ATOM 1580 C CA . ILE A 1 194 ? -12.798 3.187 -4.515 1.00 97.06 194 ILE A CA 1
ATOM 1581 C C . ILE A 1 194 ? -13.180 1.756 -4.880 1.00 97.06 194 ILE A C 1
ATOM 1583 O O . ILE A 1 194 ? -12.357 0.843 -4.777 1.00 97.06 194 ILE A O 1
ATOM 1587 N N . ALA A 1 195 ? -14.434 1.563 -5.274 1.00 96.81 195 ALA A N 1
ATOM 1588 C CA . ALA A 1 195 ? -14.973 0.287 -5.712 1.00 96.81 195 ALA A CA 1
ATOM 1589 C C . ALA A 1 195 ? -14.267 -0.209 -6.989 1.00 96.81 195 ALA A C 1
ATOM 1591 O O . ALA A 1 195 ? -13.724 0.602 -7.750 1.00 96.81 195 ALA A O 1
ATOM 1592 N N . PRO A 1 196 ? -14.295 -1.527 -7.263 1.00 95.94 196 PRO A N 1
ATOM 1593 C CA . PRO A 1 196 ? -13.836 -2.058 -8.539 1.00 95.94 196 PRO A CA 1
ATOM 1594 C C . PRO A 1 196 ? -14.529 -1.357 -9.711 1.00 95.94 196 PRO A C 1
ATOM 1596 O O . PRO A 1 196 ? -15.727 -1.073 -9.660 1.00 95.94 196 PRO A O 1
ATOM 1599 N N . SER A 1 197 ? -13.774 -1.070 -10.765 1.00 94.31 197 SER A N 1
ATOM 1600 C CA . SER A 1 197 ? -14.273 -0.335 -11.924 1.00 94.31 197 SER A CA 1
ATOM 1601 C C . SER A 1 197 ? -13.480 -0.699 -13.169 1.00 94.31 197 SER A C 1
ATOM 1603 O O . SER A 1 197 ? -12.269 -0.881 -13.112 1.00 94.31 197 SER A O 1
ATOM 1605 N N . ASP A 1 198 ? -14.164 -0.761 -14.301 1.00 92.88 198 ASP A N 1
ATOM 1606 C CA . ASP A 1 198 ? -13.600 -0.880 -15.644 1.00 92.88 198 ASP A CA 1
ATOM 1607 C C . ASP A 1 198 ? -13.283 0.487 -16.270 1.00 92.88 198 ASP A C 1
ATOM 1609 O O . ASP A 1 198 ? -13.045 0.576 -17.467 1.00 92.88 198 ASP A O 1
ATOM 1613 N N . GLN A 1 199 ? -13.281 1.571 -15.488 1.00 90.50 199 GLN A N 1
ATOM 1614 C CA . GLN A 1 199 ? -12.998 2.911 -15.992 1.00 90.50 199 GLN A CA 1
ATOM 1615 C C . GLN A 1 199 ? -11.519 3.283 -15.831 1.00 90.50 199 GLN A C 1
ATOM 1617 O O . GLN A 1 199 ? -10.919 3.206 -14.740 1.00 90.50 199 GLN A O 1
ATOM 1622 N N . LYS A 1 200 ? -10.939 3.788 -16.923 1.00 87.94 200 LYS A N 1
ATOM 1623 C CA . LYS A 1 200 ? -9.649 4.482 -16.919 1.00 87.94 200 LYS A CA 1
ATOM 1624 C C . LYS A 1 200 ? -9.831 5.978 -17.133 1.00 87.94 200 LYS A C 1
ATOM 1626 O O . LYS A 1 200 ? -10.793 6.428 -17.747 1.00 87.94 200 LYS A O 1
ATOM 1631 N N . VAL A 1 201 ? -8.885 6.728 -16.588 1.00 86.19 201 VAL A N 1
ATOM 1632 C CA . VAL A 1 201 ? -8.742 8.155 -16.856 1.00 86.19 201 VAL A CA 1
ATOM 1633 C C . VAL A 1 201 ? -8.063 8.282 -18.214 1.00 86.19 201 VAL A C 1
ATOM 1635 O O . VAL A 1 201 ? -7.008 7.677 -18.401 1.00 86.19 201 VAL A O 1
ATOM 1638 N N . ALA A 1 202 ? -8.678 9.026 -19.124 1.00 85.69 202 ALA A N 1
ATOM 1639 C CA . ALA A 1 202 ? -8.146 9.326 -20.440 1.00 85.69 202 ALA A CA 1
ATOM 1640 C C . ALA A 1 202 ? -8.102 10.831 -20.690 1.00 85.69 202 ALA A C 1
ATOM 1642 O O . ALA A 1 202 ? -8.862 11.605 -20.100 1.00 85.69 202 ALA A O 1
ATOM 1643 N N . THR A 1 203 ? -7.193 11.225 -21.570 1.00 84.44 203 THR A N 1
ATOM 1644 C CA . THR A 1 203 ? -7.001 12.593 -22.051 1.00 84.44 203 THR A CA 1
ATOM 1645 C C . THR A 1 203 ? -7.009 12.601 -23.576 1.00 84.44 203 THR A C 1
ATOM 1647 O O . THR A 1 203 ? -6.693 11.596 -24.214 1.00 84.44 203 THR A O 1
ATOM 1650 N N . ASP A 1 204 ? -7.302 13.745 -24.192 1.00 80.62 204 ASP A N 1
ATOM 1651 C CA . ASP A 1 204 ? -7.288 13.862 -25.659 1.00 80.62 204 ASP A CA 1
ATOM 1652 C C . ASP A 1 204 ? -5.893 13.612 -26.269 1.00 80.62 204 ASP A C 1
ATOM 1654 O O . ASP A 1 204 ? -5.766 13.292 -27.453 1.00 80.62 204 ASP A O 1
ATOM 1658 N N . VAL A 1 205 ? -4.836 13.694 -25.453 1.00 75.94 205 VAL A N 1
ATOM 1659 C CA . VAL A 1 205 ? -3.441 13.422 -25.832 1.00 75.94 205 VAL A CA 1
ATOM 1660 C C . VAL A 1 205 ? -2.995 11.987 -25.527 1.00 75.94 205 VAL A C 1
ATOM 1662 O O . VAL A 1 205 ? -1.825 11.661 -25.709 1.00 75.94 205 VAL A O 1
ATOM 1665 N N . ASP A 1 206 ? -3.895 11.089 -25.116 1.00 69.94 206 ASP A N 1
ATOM 1666 C CA . ASP A 1 206 ? -3.545 9.703 -24.760 1.00 69.94 206 ASP A CA 1
ATOM 1667 C C . ASP A 1 206 ? -2.865 8.934 -25.898 1.00 69.94 206 ASP A C 1
ATOM 1669 O O . ASP A 1 206 ? -1.976 8.117 -25.652 1.00 69.94 206 ASP A O 1
ATOM 1673 N N . HIS A 1 207 ? -3.233 9.231 -27.147 1.00 69.12 207 HIS A N 1
ATOM 1674 C CA . HIS A 1 207 ? -2.606 8.656 -28.338 1.00 69.12 207 HIS A CA 1
ATOM 1675 C C . HIS A 1 207 ? -1.105 8.987 -28.445 1.00 69.12 207 HIS A C 1
ATOM 1677 O O . HIS A 1 207 ? -0.366 8.259 -29.102 1.00 69.12 207 HIS A O 1
ATOM 1683 N N . ILE A 1 208 ? -0.652 10.058 -27.786 1.00 63.94 208 ILE A N 1
ATOM 1684 C CA . ILE A 1 208 ? 0.758 10.460 -27.702 1.00 63.94 208 ILE A CA 1
ATOM 1685 C C . ILE A 1 208 ? 1.458 9.724 -26.556 1.00 63.94 208 ILE A C 1
ATOM 1687 O O . ILE A 1 208 ? 2.627 9.366 -26.674 1.00 63.94 208 ILE A O 1
ATOM 1691 N N . LEU A 1 209 ? 0.758 9.506 -25.440 1.00 66.50 209 LEU A N 1
ATOM 1692 C CA . LEU A 1 209 ? 1.370 9.014 -24.206 1.00 66.50 209 LEU A CA 1
ATOM 1693 C C . LEU A 1 209 ? 1.454 7.487 -24.131 1.00 66.50 209 LEU A C 1
ATOM 1695 O O . LEU A 1 209 ? 2.315 6.983 -23.415 1.00 66.50 209 LEU A O 1
ATOM 1699 N N . ASN A 1 210 ? 0.567 6.768 -24.833 1.00 66.38 210 ASN A N 1
ATOM 1700 C CA . ASN A 1 210 ? 0.472 5.301 -24.838 1.00 66.38 210 ASN A CA 1
ATOM 1701 C C . ASN A 1 210 ? 0.690 4.685 -23.439 1.00 66.38 210 ASN A C 1
ATOM 1703 O O . ASN A 1 210 ? 1.466 3.745 -23.254 1.00 66.38 210 ASN A O 1
ATOM 1707 N N . ILE A 1 211 ? 0.068 5.289 -22.418 1.00 70.25 211 ILE A N 1
ATOM 1708 C CA . ILE A 1 211 ? 0.257 4.869 -21.031 1.00 70.25 211 ILE A CA 1
ATOM 1709 C C . ILE A 1 211 ? -0.460 3.539 -20.863 1.00 70.25 211 ILE A C 1
ATOM 1711 O O . ILE A 1 211 ? -1.690 3.490 -20.803 1.00 70.25 211 ILE A O 1
ATOM 1715 N N . ASN A 1 212 ? 0.323 2.469 -20.761 1.00 70.81 212 ASN A N 1
ATOM 1716 C CA . ASN A 1 212 ? -0.202 1.160 -20.420 1.00 70.81 212 ASN A CA 1
ATOM 1717 C C . ASN A 1 212 ? -0.969 1.249 -19.097 1.00 70.81 212 ASN A C 1
ATOM 1719 O O . ASN A 1 212 ? -0.499 1.808 -18.100 1.00 70.81 212 ASN A O 1
ATOM 1723 N N . GLU A 1 213 ? -2.188 0.729 -19.107 1.00 73.06 213 GLU A N 1
ATOM 1724 C CA . GLU A 1 213 ? -2.992 0.643 -17.902 1.00 73.06 213 GLU A CA 1
ATOM 1725 C C . GLU A 1 213 ? -2.415 -0.422 -16.956 1.00 73.06 213 GLU A C 1
ATOM 1727 O O . GLU A 1 213 ? -1.841 -1.432 -17.360 1.00 73.06 213 GLU A O 1
ATOM 1732 N N . MET A 1 214 ? -2.582 -0.173 -15.661 1.00 73.00 214 MET A N 1
ATOM 1733 C CA . MET A 1 214 ? -2.148 -1.073 -14.603 1.00 73.00 214 MET A CA 1
ATOM 1734 C C . MET A 1 214 ? -3.216 -2.159 -14.400 1.00 73.00 214 MET A C 1
ATOM 1736 O O . MET A 1 214 ? -4.364 -1.821 -14.099 1.00 73.00 214 MET A O 1
ATOM 1740 N N . PHE A 1 215 ? -2.865 -3.437 -14.585 1.00 69.62 215 PHE A N 1
ATOM 1741 C CA . PHE A 1 215 ? -3.827 -4.551 -14.614 1.00 69.62 215 PHE A CA 1
ATOM 1742 C C . PHE A 1 215 ? -3.583 -5.620 -13.549 1.00 69.62 215 PHE A C 1
ATOM 1744 O O . PHE A 1 215 ? -2.441 -5.829 -13.156 1.00 69.62 215 PHE A O 1
ATOM 1751 N N . PRO A 1 216 ? -4.636 -6.332 -13.099 1.00 53.66 216 PRO A N 1
ATOM 1752 C CA . PRO A 1 216 ? -4.607 -7.133 -11.872 1.00 53.66 216 PRO A CA 1
ATOM 1753 C C . PRO A 1 216 ? -3.883 -8.485 -11.965 1.00 53.66 216 PRO A C 1
ATOM 1755 O O . PRO A 1 216 ? -3.758 -9.157 -10.948 1.00 53.66 216 PRO A O 1
ATOM 1758 N N . THR A 1 217 ? -3.411 -8.905 -13.142 1.00 67.81 217 THR A N 1
ATOM 1759 C CA . THR A 1 217 ? -2.655 -10.166 -13.314 1.00 67.81 217 THR A CA 1
ATOM 1760 C C . THR A 1 217 ? -1.155 -10.003 -13.096 1.00 67.81 217 THR A C 1
ATOM 1762 O O . THR A 1 217 ? -0.387 -10.930 -13.324 1.00 67.81 217 THR A O 1
ATOM 1765 N N . VAL A 1 218 ? -0.725 -8.811 -12.707 1.00 82.88 218 VAL A N 1
ATOM 1766 C CA . VAL A 1 218 ? 0.677 -8.503 -12.458 1.00 82.88 218 VAL A CA 1
ATOM 1767 C C . VAL A 1 218 ? 1.147 -9.090 -11.126 1.00 82.88 218 VAL A C 1
ATOM 1769 O O . VAL A 1 218 ? 0.443 -8.999 -10.115 1.00 82.88 218 VAL A O 1
ATOM 1772 N N . PRO A 1 219 ? 2.369 -9.632 -11.082 1.00 91.75 219 PRO A N 1
ATOM 1773 C CA . PRO A 1 219 ? 2.890 -10.346 -9.919 1.00 91.75 219 PRO A CA 1
ATOM 17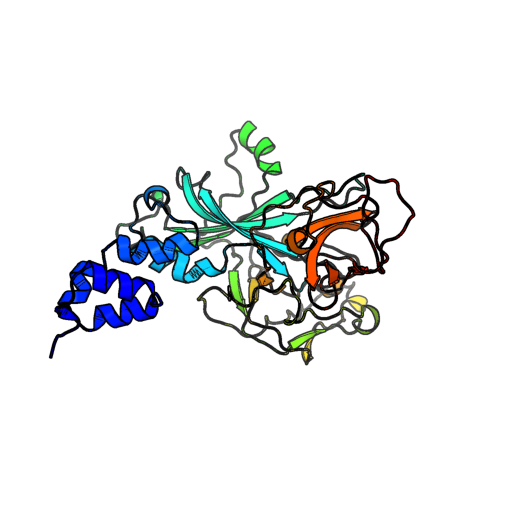74 C C . PRO A 1 219 ? 3.119 -9.458 -8.704 1.00 91.75 219 PRO A C 1
ATOM 1776 O O . PRO A 1 219 ? 3.312 -9.980 -7.616 1.00 91.75 219 PRO A O 1
ATOM 1779 N N . TRP A 1 220 ? 3.110 -8.136 -8.854 1.00 94.19 220 TRP A N 1
ATOM 1780 C CA . TRP A 1 220 ? 3.295 -7.221 -7.736 1.00 94.19 220 TRP A CA 1
ATOM 1781 C C . TRP A 1 220 ? 1.994 -6.940 -6.972 1.00 94.19 220 TRP A C 1
ATOM 1783 O O . TRP A 1 220 ? 2.059 -6.432 -5.858 1.00 94.19 220 TRP A O 1
ATOM 1793 N N . TYR A 1 221 ? 0.811 -7.244 -7.520 1.00 95.44 221 TYR A N 1
ATOM 1794 C CA . TYR A 1 221 ? -0.470 -6.921 -6.879 1.00 95.44 221 TYR A CA 1
ATOM 1795 C C . TYR A 1 221 ? -0.824 -7.913 -5.763 1.00 95.44 221 TYR A C 1
ATOM 1797 O O . TYR A 1 221 ? -0.822 -9.127 -5.968 1.00 95.44 221 TYR A O 1
ATOM 1805 N N . ASP A 1 222 ? -1.159 -7.410 -4.572 1.00 95.06 222 ASP A N 1
ATOM 1806 C CA . ASP A 1 222 ? -1.565 -8.241 -3.434 1.00 95.06 222 ASP A CA 1
ATOM 1807 C C . ASP A 1 222 ? -3.088 -8.411 -3.398 1.00 95.06 222 ASP A C 1
ATOM 1809 O O . ASP A 1 222 ? -3.826 -7.653 -2.762 1.00 95.06 222 ASP A O 1
ATOM 1813 N N . ALA A 1 223 ? -3.560 -9.445 -4.093 1.00 93.19 223 ALA A N 1
ATOM 1814 C CA . ALA A 1 223 ? -4.977 -9.785 -4.156 1.00 93.19 223 ALA A CA 1
ATOM 1815 C C . ALA A 1 223 ? -5.559 -10.280 -2.817 1.00 93.19 223 ALA A C 1
ATOM 1817 O O . ALA A 1 223 ? -6.779 -10.290 -2.650 1.00 93.19 223 ALA A O 1
ATOM 1818 N N . VAL A 1 224 ? -4.717 -10.704 -1.866 1.00 93.25 224 VAL A N 1
ATOM 1819 C CA . VAL A 1 224 ? -5.161 -11.306 -0.600 1.00 93.25 224 VAL A CA 1
ATOM 1820 C C . VAL A 1 224 ? -5.415 -10.234 0.458 1.00 93.25 224 VAL A C 1
ATOM 1822 O O . VAL A 1 224 ? -6.367 -10.352 1.232 1.00 93.25 224 VAL A O 1
ATOM 1825 N N . ARG A 1 225 ? -4.605 -9.168 0.485 1.00 94.25 225 ARG A N 1
ATOM 1826 C CA . ARG A 1 225 ? -4.703 -8.104 1.499 1.00 94.25 225 ARG A CA 1
ATOM 1827 C C . ARG A 1 225 ? -6.020 -7.328 1.450 1.00 94.25 225 ARG A C 1
ATOM 1829 O O . ARG A 1 225 ? -6.562 -6.964 2.496 1.00 94.25 225 ARG A O 1
ATOM 1836 N N . GLY A 1 226 ? -6.551 -7.101 0.250 1.00 94.31 226 GLY A N 1
ATOM 1837 C CA . GLY A 1 226 ? -7.788 -6.350 0.036 1.00 94.31 226 GLY A CA 1
ATOM 1838 C C . GLY A 1 226 ? -7.680 -4.862 0.405 1.00 94.31 226 GLY A C 1
ATOM 1839 O O . GLY A 1 226 ? -6.600 -4.276 0.423 1.00 94.31 226 GLY A O 1
ATOM 1840 N N . VAL A 1 227 ? -8.827 -4.236 0.680 1.00 97.12 227 VAL A N 1
ATOM 1841 C CA . VAL A 1 227 ? -8.960 -2.809 1.037 1.00 97.12 227 VAL A CA 1
ATOM 1842 C C . VAL A 1 227 ? -9.499 -2.645 2.463 1.00 97.12 227 VAL A C 1
ATOM 1844 O O . VAL A 1 227 ? -10.163 -3.556 2.971 1.00 97.12 227 VAL A O 1
ATOM 1847 N N . PRO A 1 228 ? -9.244 -1.508 3.145 1.00 97.25 228 PRO A N 1
ATOM 1848 C CA . PRO A 1 228 ? -9.818 -1.257 4.465 1.00 97.25 228 PRO A CA 1
ATOM 1849 C C . PRO A 1 228 ? -11.349 -1.301 4.433 1.00 97.25 228 PRO A C 1
ATOM 1851 O O . PRO A 1 228 ? -11.985 -1.018 3.418 1.00 97.25 228 PRO A O 1
ATOM 1854 N N . ARG A 1 229 ? -11.963 -1.634 5.574 1.00 96.31 229 ARG A N 1
ATOM 1855 C CA . ARG A 1 229 ? -13.423 -1.778 5.716 1.00 96.31 229 ARG A CA 1
ATOM 1856 C C . ARG A 1 229 ? -14.095 -0.415 5.876 1.00 96.31 229 ARG A C 1
ATOM 1858 O O . ARG A 1 229 ? -14.686 -0.099 6.912 1.00 96.31 229 ARG A O 1
ATOM 1865 N N . LEU A 1 230 ? -13.952 0.409 4.850 1.00 95.88 230 LEU A N 1
ATOM 1866 C CA . LEU A 1 230 ? -14.634 1.684 4.686 1.00 95.88 230 LEU A CA 1
ATOM 1867 C C . LEU A 1 230 ? -15.722 1.535 3.611 1.00 95.88 230 LEU A C 1
ATOM 1869 O O . LEU A 1 230 ? -15.674 0.583 2.828 1.00 95.88 230 LEU A O 1
ATOM 1873 N N . PRO A 1 231 ? -16.722 2.433 3.581 1.00 96.81 231 PRO A N 1
ATOM 1874 C CA . PRO A 1 231 ? -17.668 2.487 2.475 1.00 96.81 231 PRO A CA 1
ATOM 1875 C C . PRO A 1 231 ? -16.926 2.580 1.140 1.00 96.81 231 PRO A C 1
ATOM 1877 O O . PRO A 1 231 ? -15.981 3.358 1.018 1.00 96.81 231 PRO A O 1
ATOM 1880 N N . GLN A 1 232 ? -17.341 1.761 0.174 1.00 96.94 232 GLN A N 1
ATOM 1881 C CA . GLN A 1 232 ? -16.798 1.827 -1.176 1.00 96.94 232 GLN A CA 1
ATOM 1882 C C . GLN A 1 232 ? -17.583 2.846 -1.995 1.00 96.94 232 GLN A C 1
ATOM 1884 O O . GLN A 1 232 ? -18.814 2.865 -1.962 1.00 96.94 232 GLN A O 1
ATOM 1889 N N . GLU A 1 233 ? -16.859 3.672 -2.732 1.00 96.38 233 GLU A N 1
ATOM 1890 C CA . GLU A 1 233 ? -17.395 4.743 -3.562 1.00 96.38 233 GLU A CA 1
ATOM 1891 C C . GLU A 1 233 ? -17.079 4.486 -5.036 1.00 96.38 233 GLU A C 1
ATOM 1893 O O . GLU A 1 233 ? -16.175 3.721 -5.369 1.00 96.38 233 GLU A O 1
ATOM 1898 N N . GLY A 1 234 ? -17.830 5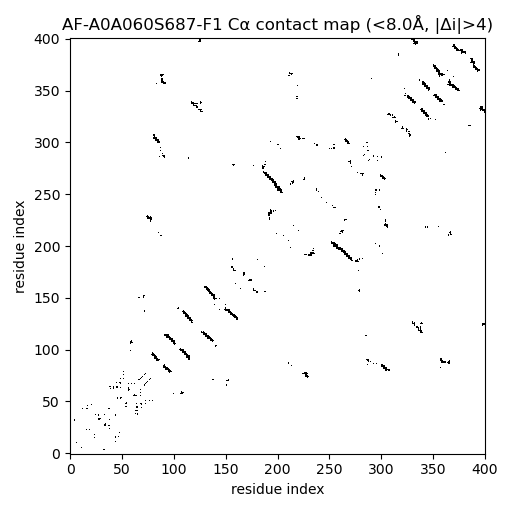.117 -5.938 1.00 93.88 234 GLY A N 1
ATOM 1899 C CA . GLY A 1 234 ? -17.516 5.069 -7.364 1.00 93.88 234 GLY A CA 1
ATOM 1900 C C . GLY A 1 234 ? -16.198 5.782 -7.700 1.00 93.88 234 GLY A C 1
ATOM 1901 O O . GLY A 1 234 ? -15.566 6.384 -6.828 1.00 93.88 234 GLY A O 1
ATOM 1902 N N . PRO A 1 235 ? -15.780 5.748 -8.975 1.00 89.50 235 PRO A N 1
ATOM 1903 C CA . PRO A 1 235 ? -14.607 6.477 -9.440 1.00 89.50 235 PRO A CA 1
ATOM 1904 C C . PRO A 1 235 ? -14.651 7.963 -9.034 1.00 89.50 235 PRO A C 1
ATOM 1906 O O . PRO A 1 235 ? -15.720 8.580 -9.101 1.00 89.50 235 PRO A O 1
ATOM 1909 N N . PRO A 1 236 ? -13.512 8.554 -8.618 1.00 85.62 236 PRO A N 1
ATOM 1910 C CA . PRO A 1 236 ? -13.448 9.950 -8.191 1.00 85.62 236 PRO A CA 1
ATOM 1911 C C . PRO A 1 236 ? -14.036 10.899 -9.242 1.00 85.62 236 PRO A C 1
ATOM 1913 O O . PRO A 1 236 ? -13.709 10.756 -10.418 1.00 85.62 236 PRO A O 1
ATOM 1916 N N . PRO A 1 237 ? -14.845 11.907 -8.883 1.00 84.19 237 PRO A N 1
ATOM 1917 C CA . PRO A 1 237 ? -15.284 12.895 -9.859 1.00 84.19 237 PRO A CA 1
ATOM 1918 C C . PRO A 1 237 ? -14.071 13.614 -10.462 1.00 84.19 237 PRO A C 1
ATOM 1920 O O . PRO A 1 237 ? -13.219 14.132 -9.737 1.00 84.19 237 PRO A O 1
ATOM 1923 N N . LEU A 1 238 ? -14.008 13.670 -11.792 1.00 83.69 238 LEU A N 1
ATOM 1924 C CA . LEU A 1 238 ? -13.019 14.479 -12.497 1.00 83.69 238 LEU A CA 1
ATOM 1925 C C . LEU A 1 238 ? -13.430 15.942 -12.346 1.00 83.69 238 LEU A C 1
ATOM 1927 O O . LEU A 1 238 ? -14.527 16.339 -12.748 1.00 83.69 238 LEU A O 1
ATOM 1931 N N . LYS A 1 239 ? -12.581 16.742 -11.699 1.00 71.94 239 LYS A N 1
ATOM 1932 C CA . LYS A 1 239 ? -12.851 18.169 -11.530 1.00 71.94 239 LYS A CA 1
ATOM 1933 C C . LYS A 1 239 ? -12.717 18.848 -12.890 1.00 71.94 239 LYS A C 1
ATOM 1935 O O . LYS A 1 239 ? -11.614 18.980 -13.403 1.00 71.94 239 LYS A O 1
ATOM 1940 N N . LYS A 1 240 ? -13.839 19.304 -13.449 1.00 66.06 240 LYS A N 1
ATOM 1941 C CA . LYS A 1 240 ? -13.835 20.345 -14.479 1.00 66.06 240 LYS A CA 1
ATOM 1942 C C . LYS A 1 240 ? -13.600 21.661 -13.753 1.00 66.06 240 LYS A C 1
ATOM 1944 O O . LYS A 1 240 ? -14.549 22.238 -13.224 1.00 66.06 240 LYS A O 1
ATOM 1949 N N . GLU A 1 241 ? -12.350 22.087 -13.611 1.00 60.69 241 GLU A N 1
ATOM 1950 C CA . GLU A 1 241 ? -12.135 23.465 -13.185 1.00 60.69 241 GLU A CA 1
ATOM 1951 C C . GLU A 1 241 ? -12.655 24.383 -14.290 1.00 60.69 241 GLU A C 1
ATOM 1953 O O . GLU A 1 241 ? -12.326 24.229 -15.461 1.00 60.69 241 GLU A O 1
ATOM 1958 N N . SER A 1 242 ? -13.516 25.328 -13.917 1.00 50.94 242 SER A N 1
ATOM 1959 C CA . SER A 1 242 ? -13.796 26.497 -14.738 1.00 50.94 242 SER A CA 1
ATOM 1960 C C . SER A 1 242 ? -12.559 27.391 -14.664 1.00 50.94 242 SER A C 1
ATOM 1962 O O . SER A 1 242 ? -12.517 28.336 -13.869 1.00 50.94 242 SER A O 1
ATOM 1964 N N . SER A 1 243 ? -11.503 27.031 -15.385 1.00 51.12 243 SER A N 1
ATOM 1965 C CA . SER A 1 243 ? -10.322 27.869 -15.491 1.00 51.12 243 SER A CA 1
ATOM 1966 C C . SER A 1 243 ? -10.736 29.179 -16.166 1.00 51.12 243 SER A C 1
ATOM 1968 O O . SER A 1 243 ? -11.357 29.234 -17.222 1.00 51.12 243 SER A O 1
ATOM 1970 N N . SER A 1 244 ? -10.526 30.276 -15.442 1.00 48.34 244 SER A N 1
ATOM 1971 C CA . SER A 1 244 ? -10.801 31.637 -15.900 1.00 48.34 244 SER A CA 1
ATOM 1972 C C . SER A 1 244 ? -9.492 32.352 -16.249 1.00 48.34 244 SER A C 1
ATOM 1974 O O . SER A 1 244 ? -9.379 33.568 -16.057 1.00 48.34 244 SER A O 1
ATOM 1976 N N . ARG A 1 245 ? -8.445 31.611 -16.644 1.00 55.00 245 ARG A N 1
ATOM 1977 C CA . ARG A 1 245 ? -7.097 32.162 -16.825 1.00 55.00 245 ARG A CA 1
ATOM 1978 C C . ARG A 1 245 ? -6.682 32.064 -18.284 1.00 55.00 245 ARG A C 1
ATOM 1980 O O . ARG A 1 245 ? -6.636 31.010 -18.883 1.00 55.00 245 ARG A O 1
ATOM 1987 N N . TRP A 1 246 ? -6.262 33.203 -18.818 1.00 53.31 246 TRP A N 1
ATOM 1988 C CA . TRP A 1 246 ? -5.951 33.481 -20.222 1.00 53.31 246 TRP A CA 1
ATOM 1989 C C . TRP A 1 246 ? -4.861 32.602 -20.887 1.00 53.31 246 TRP A C 1
ATOM 1991 O O . TRP A 1 246 ? -4.535 32.829 -22.046 1.00 53.31 246 TRP A O 1
ATOM 2001 N N . TYR A 1 247 ? -4.313 31.598 -20.193 1.00 53.31 247 TYR A N 1
ATOM 2002 C CA . TYR A 1 247 ? -3.436 30.560 -20.752 1.00 53.31 247 TYR A CA 1
ATOM 2003 C C . TYR A 1 247 ? -4.209 29.317 -21.255 1.00 53.31 247 TYR A C 1
ATOM 2005 O O . TYR A 1 247 ? -3.589 28.336 -21.657 1.00 53.31 247 TYR A O 1
ATOM 2013 N N . ASP A 1 248 ? -5.548 29.367 -21.271 1.00 52.75 248 ASP A N 1
ATOM 2014 C CA . ASP A 1 248 ? -6.426 28.198 -21.420 1.00 52.75 248 ASP A CA 1
ATOM 2015 C C . ASP A 1 248 ? -6.496 27.520 -22.805 1.00 52.75 248 ASP A C 1
ATOM 2017 O O . ASP A 1 248 ? -7.174 26.508 -22.955 1.00 52.75 248 ASP A O 1
ATOM 2021 N N . SER A 1 249 ? -5.794 28.001 -23.838 1.00 55.16 249 SER A N 1
ATOM 2022 C CA . SER A 1 249 ? -5.878 27.340 -25.155 1.00 55.16 249 SER A CA 1
ATOM 2023 C C . SER A 1 249 ? -5.135 25.998 -25.235 1.00 55.16 249 SER A C 1
ATOM 2025 O O . SER A 1 249 ? -5.303 25.280 -26.216 1.00 55.16 249 SER A O 1
ATOM 2027 N N . TRP A 1 250 ? -4.332 25.651 -24.219 1.00 53.22 250 TRP A N 1
ATOM 2028 C CA . TRP A 1 250 ? -3.606 24.372 -24.118 1.00 53.22 250 TRP A CA 1
ATOM 2029 C 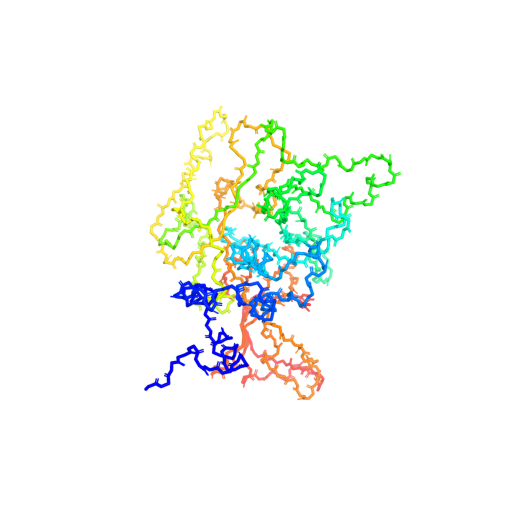C . TRP A 1 250 ? -4.141 23.454 -22.999 1.00 53.22 250 TRP A C 1
ATOM 2031 O O . TRP A 1 250 ? -3.718 22.307 -22.905 1.00 53.22 250 TRP A O 1
ATOM 2041 N N . SER A 1 251 ? -5.052 23.932 -22.144 1.00 54.03 251 SER A N 1
ATOM 2042 C CA . SER A 1 251 ? -5.622 23.190 -20.999 1.00 54.03 251 SER A CA 1
ATOM 2043 C C . SER A 1 251 ? -7.039 22.672 -21.242 1.00 54.03 251 SER A C 1
ATOM 2045 O O . SER A 1 251 ? -7.591 22.008 -20.369 1.00 54.03 251 SER A O 1
ATOM 2047 N N . ASP A 1 252 ? -7.607 22.877 -22.433 1.00 57.88 252 ASP A N 1
ATOM 2048 C CA . ASP A 1 252 ? -8.922 22.326 -22.806 1.00 57.88 252 ASP A CA 1
ATOM 2049 C C . ASP A 1 252 ? -8.886 20.804 -23.077 1.00 57.88 252 ASP A C 1
ATOM 2051 O O . ASP A 1 252 ? -9.839 20.222 -23.589 1.00 57.88 252 ASP A O 1
ATOM 2055 N N . HIS A 1 253 ? -7.780 20.132 -22.733 1.00 67.75 253 HIS A N 1
ATOM 2056 C CA . HIS A 1 253 ? -7.686 18.677 -22.750 1.00 67.75 253 HIS A CA 1
ATOM 2057 C C . HIS A 1 253 ? -8.543 18.102 -21.631 1.00 67.75 253 HIS A C 1
ATOM 2059 O O . HIS A 1 253 ? -8.113 17.950 -20.483 1.00 67.75 253 HIS A O 1
ATOM 2065 N N . ALA A 1 254 ? -9.787 17.789 -21.975 1.00 73.38 254 ALA A N 1
ATOM 2066 C CA . ALA A 1 254 ? -10.752 17.284 -21.027 1.00 73.38 254 ALA A CA 1
ATOM 2067 C C . ALA A 1 254 ? -10.316 15.897 -20.544 1.00 73.38 254 ALA A C 1
ATOM 2069 O O . ALA A 1 254 ? -10.413 14.904 -21.265 1.00 73.38 254 ALA A O 1
ATOM 2070 N N . VAL A 1 255 ? -9.879 15.811 -19.289 1.00 82.94 255 VAL A N 1
ATOM 2071 C CA . VAL A 1 255 ? -9.733 14.523 -18.612 1.00 82.94 255 VAL A CA 1
ATOM 2072 C C . VAL A 1 255 ? -11.128 13.920 -18.457 1.00 82.94 255 VAL A C 1
ATOM 2074 O O . VAL A 1 255 ? -12.022 14.543 -17.876 1.00 82.94 255 VAL A O 1
ATOM 2077 N N . HIS A 1 256 ? -11.333 12.711 -18.966 1.00 88.25 256 HIS A N 1
ATOM 2078 C CA . HIS A 1 256 ? -12.611 12.010 -18.888 1.00 88.25 256 HIS A CA 1
ATOM 2079 C C . HIS A 1 256 ? -12.415 10.523 -18.584 1.00 88.25 256 HIS A C 1
ATOM 2081 O O . HIS A 1 256 ? -11.340 9.959 -18.782 1.00 88.25 256 HIS A O 1
ATOM 2087 N N . TYR A 1 257 ? -13.453 9.881 -18.048 1.00 90.06 257 TYR A N 1
ATOM 2088 C CA . TYR A 1 257 ? -13.446 8.432 -17.886 1.00 90.06 257 TYR A CA 1
ATOM 2089 C C . TYR A 1 257 ? -13.847 7.764 -19.194 1.00 90.06 257 TYR A C 1
ATOM 2091 O O . TYR A 1 257 ? -14.876 8.108 -19.775 1.00 90.06 257 TYR A O 1
ATOM 2099 N N . VAL A 1 258 ? -13.066 6.775 -19.615 1.00 91.00 258 VAL A N 1
ATOM 2100 C CA . VAL A 1 258 ? -13.400 5.879 -20.728 1.00 91.00 258 VAL A CA 1
ATOM 2101 C C . VAL A 1 258 ? -13.350 4.427 -20.254 1.00 91.00 258 VAL A C 1
ATOM 2103 O O . VAL A 1 258 ? -12.674 4.133 -19.260 1.00 91.00 258 VAL A O 1
ATOM 2106 N N . PRO A 1 259 ? -14.041 3.504 -20.945 1.00 92.94 259 PRO A N 1
ATOM 2107 C CA . PRO A 1 259 ? -13.854 2.080 -20.715 1.00 92.94 259 PRO A CA 1
ATOM 2108 C C . PRO A 1 259 ? -12.375 1.688 -20.858 1.00 92.94 259 PRO A C 1
ATOM 2110 O O . PRO A 1 259 ? -11.685 2.098 -21.793 1.00 92.94 259 PRO A O 1
ATOM 2113 N N . GLY A 1 260 ? -11.898 0.904 -19.907 1.00 89.69 260 GLY A N 1
ATOM 2114 C CA . GLY A 1 260 ? -10.569 0.317 -19.825 1.00 89.69 260 GLY A CA 1
ATOM 2115 C C . GLY A 1 260 ? -10.684 -1.107 -19.296 1.00 89.69 260 GLY A C 1
ATOM 2116 O O . GLY A 1 260 ? -11.737 -1.741 -19.395 1.00 89.69 260 GLY A O 1
ATOM 2117 N N . VAL A 1 261 ? -9.610 -1.635 -18.725 1.00 89.31 261 VAL A N 1
ATOM 2118 C CA . VAL A 1 261 ? -9.684 -2.963 -18.100 1.00 89.31 261 VAL A CA 1
ATOM 2119 C C . VAL A 1 261 ? -10.189 -2.834 -16.674 1.00 89.31 261 VAL A C 1
ATOM 2121 O O . VAL A 1 261 ? -9.958 -1.840 -15.984 1.00 89.31 261 VAL A O 1
ATOM 2124 N N . ALA A 1 262 ? -10.855 -3.893 -16.224 1.00 91.88 262 ALA A N 1
ATOM 2125 C CA . ALA A 1 262 ? -11.307 -4.038 -14.856 1.00 91.88 262 ALA A CA 1
ATOM 2126 C C . ALA A 1 262 ? -10.149 -3.867 -13.860 1.00 91.88 262 ALA A C 1
ATOM 2128 O O . ALA A 1 262 ? -9.173 -4.621 -13.857 1.00 91.88 262 ALA A O 1
ATOM 2129 N N . LYS A 1 263 ? -10.305 -2.884 -12.977 1.00 92.25 263 LYS A N 1
ATOM 2130 C CA . LYS A 1 263 ? -9.412 -2.610 -11.857 1.00 92.25 263 LYS A CA 1
ATOM 2131 C C . LYS A 1 263 ? -10.081 -3.054 -10.558 1.00 92.25 263 LYS A C 1
ATOM 2133 O O . LYS A 1 263 ? -11.283 -2.823 -10.384 1.00 92.25 263 LYS A O 1
ATOM 2138 N N . PRO A 1 264 ? -9.331 -3.685 -9.639 1.00 94.94 264 PRO A N 1
ATOM 2139 C CA . PRO A 1 264 ? -9.861 -4.064 -8.340 1.00 94.94 264 PRO A CA 1
ATOM 2140 C C . PRO A 1 264 ? -10.112 -2.823 -7.472 1.00 94.94 264 PRO A C 1
ATOM 2142 O O . PRO A 1 264 ? -9.783 -1.697 -7.849 1.00 94.94 264 PRO A O 1
ATOM 2145 N N . ALA A 1 265 ? -10.695 -3.038 -6.292 1.00 96.25 265 ALA A N 1
ATOM 2146 C CA . ALA A 1 265 ? -10.868 -1.970 -5.317 1.00 96.25 265 ALA A CA 1
ATOM 2147 C C . ALA A 1 265 ? -9.509 -1.375 -4.908 1.00 96.25 265 ALA A C 1
ATOM 2149 O O . ALA A 1 265 ? -8.504 -2.085 -4.818 1.00 96.25 265 ALA A O 1
ATOM 2150 N N . ALA A 1 266 ? -9.502 -0.076 -4.627 1.00 96.69 266 ALA A N 1
ATOM 2151 C CA . ALA A 1 266 ? -8.303 0.697 -4.323 1.00 96.69 266 ALA A CA 1
ATOM 2152 C C . ALA A 1 266 ? -8.561 1.680 -3.177 1.00 96.69 266 ALA A C 1
ATOM 2154 O O . ALA A 1 266 ? -9.711 1.931 -2.814 1.00 96.69 266 ALA A O 1
ATOM 2155 N N . ILE A 1 267 ? -7.504 2.276 -2.628 1.00 97.25 267 ILE A N 1
ATOM 2156 C CA . ILE A 1 267 ? -7.631 3.455 -1.758 1.00 97.25 267 ILE A CA 1
ATOM 2157 C C . ILE A 1 267 ? -7.296 4.727 -2.535 1.00 97.25 267 ILE A C 1
ATOM 2159 O O . ILE A 1 267 ? -6.532 4.697 -3.496 1.00 97.25 267 ILE A O 1
ATOM 2163 N N . ALA A 1 268 ? -7.865 5.853 -2.127 1.00 95.00 268 ALA A N 1
ATOM 2164 C CA . ALA A 1 268 ? -7.591 7.153 -2.724 1.00 95.00 268 ALA A CA 1
ATOM 2165 C C . ALA A 1 268 ? -7.547 8.242 -1.650 1.00 95.00 268 ALA A C 1
ATOM 2167 O O . ALA A 1 268 ? -8.301 8.203 -0.672 1.00 95.00 268 ALA A O 1
ATOM 2168 N N . PHE A 1 269 ? -6.674 9.226 -1.859 1.00 92.88 269 PHE A N 1
ATOM 2169 C CA . PHE A 1 269 ? -6.524 10.386 -0.986 1.00 92.88 269 PHE A CA 1
ATOM 2170 C C . PHE A 1 269 ? -7.071 11.613 -1.699 1.00 92.88 269 PHE A C 1
ATOM 2172 O O . PHE A 1 269 ? -6.524 12.059 -2.708 1.00 92.88 269 PHE A O 1
ATOM 2179 N N . PHE A 1 270 ? -8.168 12.153 -1.186 1.00 89.62 270 PHE A N 1
ATOM 2180 C CA . PHE A 1 270 ? -8.803 13.316 -1.777 1.00 89.62 270 PHE A CA 1
ATOM 2181 C C . PHE A 1 270 ? -8.229 14.581 -1.154 1.00 89.62 270 PHE A C 1
ATOM 2183 O O . PHE A 1 270 ? -8.158 14.676 0.076 1.00 89.62 270 PHE A O 1
ATOM 2190 N N . PRO A 1 271 ? -7.839 15.573 -1.973 1.00 85.62 271 PRO A N 1
ATOM 2191 C CA . PRO A 1 271 ? -7.453 16.857 -1.437 1.00 85.62 271 PRO A CA 1
ATOM 2192 C C . PRO A 1 271 ? -8.662 17.525 -0.763 1.00 85.62 271 PRO A C 1
ATOM 2194 O O . PRO A 1 271 ? -9.815 17.233 -1.103 1.00 85.62 271 PRO A O 1
ATOM 2197 N N . PRO A 1 272 ? -8.411 18.477 0.143 1.00 84.50 272 PRO A N 1
ATOM 2198 C CA . PRO A 1 272 ? -9.462 19.304 0.713 1.00 84.50 272 PRO A CA 1
ATOM 2199 C C . PRO A 1 272 ? -10.316 19.980 -0.382 1.00 84.50 272 PRO A C 1
ATOM 2201 O O . PRO A 1 272 ? -9.818 20.235 -1.487 1.00 84.50 272 PRO A O 1
ATOM 2204 N N . PRO A 1 273 ? -11.599 20.302 -0.111 1.00 82.12 273 PRO A N 1
ATOM 2205 C CA . PRO A 1 273 ? -12.453 20.996 -1.069 1.00 82.12 273 PRO A CA 1
ATOM 2206 C C . PRO A 1 273 ? -11.814 22.282 -1.603 1.00 82.12 273 PRO A C 1
ATOM 2208 O O . PRO A 1 273 ? -11.198 23.041 -0.853 1.00 82.12 273 PRO A O 1
ATOM 2211 N N . ALA A 1 274 ? -11.995 22.534 -2.901 1.00 80.00 274 ALA A N 1
ATOM 2212 C CA . ALA A 1 274 ? -11.447 23.714 -3.563 1.00 80.00 274 ALA A CA 1
ATOM 2213 C C . ALA A 1 274 ? -11.927 25.010 -2.886 1.00 80.00 274 ALA A C 1
ATOM 2215 O O . ALA A 1 274 ? -13.061 25.095 -2.413 1.00 80.00 274 ALA A O 1
ATOM 2216 N N . GLY A 1 275 ? -11.046 26.011 -2.821 1.00 80.56 275 GLY A N 1
ATOM 2217 C CA . GLY A 1 275 ? -11.337 27.307 -2.200 1.00 80.56 275 GLY A CA 1
ATOM 2218 C C . GLY A 1 275 ? -11.369 27.304 -0.668 1.00 80.56 275 GLY A C 1
ATOM 2219 O O . GLY A 1 275 ? -11.579 28.358 -0.073 1.00 80.56 275 GLY A O 1
ATOM 2220 N N . LYS A 1 276 ? -11.144 26.159 -0.010 1.00 81.38 276 LYS A N 1
ATOM 2221 C CA . LYS A 1 276 ? -10.966 26.106 1.443 1.00 81.38 276 LYS A CA 1
ATOM 2222 C C . LYS A 1 276 ? -9.490 26.128 1.808 1.00 81.38 276 LYS A C 1
ATOM 2224 O O . LYS A 1 276 ? -8.667 25.467 1.179 1.00 81.38 276 LYS A O 1
ATOM 2229 N N . GLU A 1 277 ? -9.172 26.877 2.853 1.00 80.81 277 GLU A N 1
ATOM 2230 C CA . GLU A 1 277 ? -7.823 26.946 3.397 1.00 80.81 277 GLU A CA 1
ATOM 2231 C C . GLU A 1 277 ? -7.438 25.585 4.004 1.00 80.81 277 GLU A C 1
ATOM 2233 O O . GLU A 1 277 ? -8.225 24.964 4.729 1.00 80.81 277 GLU A O 1
ATOM 2238 N N . CYS A 1 278 ? -6.247 25.096 3.660 1.00 77.81 278 CYS A N 1
ATOM 2239 C CA . CYS A 1 278 ? -5.708 23.838 4.157 1.00 77.81 278 CYS A CA 1
ATOM 2240 C C . CYS A 1 278 ? -4.185 23.912 4.275 1.00 77.81 278 CYS A C 1
ATOM 2242 O O . CYS A 1 278 ? -3.505 24.362 3.351 1.00 77.81 278 CYS A O 1
ATOM 2244 N N . ASP A 1 279 ? -3.673 23.388 5.386 1.00 70.62 279 ASP A N 1
ATOM 2245 C CA . ASP A 1 279 ? -2.239 23.289 5.665 1.00 70.62 279 ASP A CA 1
ATOM 2246 C C . ASP A 1 279 ? -1.593 22.047 5.012 1.00 70.62 279 ASP A C 1
ATOM 2248 O O . ASP A 1 279 ? -0.373 21.960 4.908 1.00 70.62 279 ASP A O 1
ATOM 2252 N N . VAL A 1 280 ? -2.396 21.086 4.541 1.00 71.25 280 VAL A N 1
ATOM 2253 C CA . VAL A 1 280 ? -1.946 19.814 3.957 1.00 71.25 280 VAL A CA 1
ATOM 2254 C C . VAL A 1 280 ? -2.219 19.796 2.454 1.00 71.25 280 VAL A C 1
ATOM 2256 O O . VAL A 1 280 ? -3.343 19.576 1.996 1.00 71.25 280 VAL A O 1
ATOM 2259 N N . ARG A 1 281 ? -1.166 19.997 1.657 1.00 71.88 281 ARG A N 1
ATOM 2260 C CA . ARG A 1 281 ? -1.236 19.917 0.190 1.00 71.88 281 ARG A CA 1
ATOM 2261 C C . ARG A 1 281 ? -0.820 18.535 -0.307 1.00 71.88 281 ARG A C 1
ATOM 2263 O O . ARG A 1 281 ? 0.330 18.304 -0.655 1.00 71.88 281 ARG A O 1
ATOM 2270 N N . VAL A 1 282 ? -1.801 17.641 -0.381 1.00 68.88 282 VAL A N 1
ATOM 2271 C CA . VAL A 1 282 ? -1.654 16.236 -0.805 1.00 68.88 282 VAL A CA 1
ATOM 2272 C C . VAL A 1 282 ? -1.165 16.114 -2.256 1.00 68.88 282 VAL A C 1
ATOM 2274 O O . VAL A 1 282 ? -0.291 15.305 -2.544 1.00 68.88 282 VAL A O 1
ATOM 2277 N N . ASN A 1 283 ? -1.649 16.950 -3.181 1.00 66.44 283 ASN A N 1
ATOM 2278 C CA . ASN A 1 283 ? -1.363 16.776 -4.615 1.00 66.44 283 ASN A CA 1
ATOM 2279 C C . ASN A 1 283 ? 0.138 16.749 -4.946 1.00 66.44 283 ASN A C 1
ATOM 2281 O O . ASN A 1 283 ? 0.569 15.898 -5.714 1.00 66.44 283 ASN A O 1
ATOM 2285 N N . GLY A 1 284 ? 0.945 17.625 -4.337 1.00 68.50 284 GLY A N 1
ATOM 2286 C CA . GLY A 1 284 ? 2.388 17.673 -4.604 1.00 68.50 284 GLY A CA 1
ATOM 2287 C C . GLY A 1 284 ? 3.155 16.448 -4.098 1.00 68.50 284 GLY A C 1
ATOM 2288 O O . GLY A 1 284 ? 4.223 16.142 -4.620 1.00 68.50 284 GLY A O 1
ATOM 2289 N N . LEU A 1 285 ? 2.594 15.748 -3.110 1.00 73.44 285 LEU A N 1
ATOM 2290 C CA . LEU A 1 285 ? 3.183 14.560 -2.505 1.00 73.44 285 LEU A CA 1
ATOM 2291 C C . LEU A 1 285 ? 2.761 13.286 -3.250 1.00 73.44 285 LEU A C 1
ATOM 2293 O O . LEU A 1 285 ? 3.575 12.404 -3.505 1.00 73.44 285 LEU A O 1
ATOM 2297 N N . HIS A 1 286 ? 1.486 13.205 -3.637 1.00 76.75 286 HIS A N 1
ATOM 2298 C CA . HIS A 1 286 ? 0.907 12.003 -4.233 1.00 76.75 286 HIS A CA 1
ATOM 2299 C C . HIS A 1 286 ? 1.070 11.927 -5.757 1.00 76.75 286 HIS A C 1
ATOM 2301 O O . HIS A 1 286 ? 1.212 10.824 -6.289 1.00 76.75 286 HIS A O 1
ATOM 2307 N N . ASN A 1 287 ? 1.124 13.080 -6.432 1.00 80.69 287 ASN A N 1
ATOM 2308 C CA . ASN A 1 287 ? 1.240 13.210 -7.884 1.00 80.69 287 ASN A CA 1
ATOM 2309 C C . ASN A 1 287 ? 2.574 13.897 -8.228 1.00 80.69 287 ASN A C 1
ATOM 2311 O O . ASN A 1 287 ? 2.607 15.092 -8.540 1.00 80.69 287 ASN A O 1
ATOM 2315 N N . PRO A 1 288 ? 3.706 13.179 -8.123 1.00 77.00 288 PRO A N 1
ATOM 2316 C CA . PRO A 1 288 ? 5.016 13.791 -8.262 1.00 77.00 288 PRO A CA 1
ATOM 2317 C C . PRO A 1 288 ? 5.202 14.376 -9.677 1.00 77.00 288 PRO A C 1
ATOM 2319 O O . PRO A 1 288 ? 4.921 13.698 -10.672 1.00 77.00 288 PRO A O 1
ATOM 2322 N N . PRO A 1 289 ? 5.712 15.615 -9.811 1.00 76.69 289 PRO A N 1
ATOM 2323 C CA . PRO A 1 289 ? 5.710 16.331 -11.084 1.00 76.69 289 PRO A CA 1
ATOM 2324 C C . PRO A 1 289 ? 6.566 15.625 -12.140 1.00 76.69 289 PRO A C 1
ATOM 2326 O O . PRO A 1 289 ? 7.688 15.170 -11.872 1.00 76.69 289 PRO A O 1
ATOM 2329 N N . HIS A 1 290 ? 6.065 15.562 -13.369 1.00 80.75 290 HIS A N 1
ATOM 2330 C CA . HIS A 1 290 ? 6.790 15.077 -14.546 1.00 80.75 290 HIS A CA 1
ATOM 2331 C C . HIS A 1 290 ? 6.301 15.813 -15.794 1.00 80.75 290 HIS A C 1
ATOM 2333 O O . HIS A 1 290 ? 5.363 16.595 -15.729 1.00 80.75 290 HIS A O 1
ATOM 2339 N N . TYR A 1 291 ? 6.940 15.570 -16.936 1.00 79.44 291 TYR A N 1
ATOM 2340 C CA . TYR A 1 291 ? 6.661 16.318 -18.164 1.00 79.44 291 TYR A CA 1
ATOM 2341 C C . TYR A 1 291 ? 5.178 16.290 -18.589 1.00 79.44 291 TYR A C 1
ATOM 2343 O O . TYR A 1 291 ? 4.679 17.269 -19.128 1.00 79.44 291 TYR A O 1
ATOM 2351 N N . PHE A 1 292 ? 4.453 15.212 -18.272 1.00 80.25 292 PHE A N 1
ATOM 2352 C CA . PHE A 1 292 ? 3.035 15.054 -18.608 1.00 80.25 292 PHE A CA 1
ATOM 2353 C C . PHE A 1 292 ? 2.083 15.262 -17.421 1.00 80.25 292 PHE A C 1
ATOM 2355 O O . PHE A 1 292 ? 0.880 15.091 -17.585 1.00 80.25 292 PHE A O 1
ATOM 2362 N N . SER A 1 293 ? 2.576 15.649 -16.234 1.00 78.50 293 SER A N 1
ATOM 2363 C CA . SER A 1 293 ? 1.710 15.806 -15.052 1.00 78.50 293 SER A CA 1
ATOM 2364 C C . SER A 1 293 ? 0.661 16.900 -15.220 1.00 78.50 293 SER A C 1
ATOM 2366 O O . SER A 1 293 ? -0.374 16.844 -14.568 1.00 78.50 293 SER A O 1
ATOM 2368 N N . ILE A 1 294 ? 0.913 17.874 -16.101 1.00 78.44 294 ILE A N 1
ATOM 2369 C CA . ILE A 1 294 ? -0.015 18.974 -16.391 1.00 78.44 294 ILE A CA 1
ATOM 2370 C C . ILE A 1 294 ? -1.383 18.474 -16.877 1.00 78.44 294 ILE A C 1
ATOM 2372 O O . ILE A 1 294 ? -2.391 19.100 -16.587 1.00 78.44 294 ILE A O 1
ATOM 2376 N N . TYR A 1 295 ? -1.438 17.317 -17.544 1.00 80.00 295 TYR A N 1
ATOM 2377 C CA . TYR A 1 295 ? -2.692 16.743 -18.041 1.00 80.00 295 TYR A CA 1
ATOM 2378 C C . TYR A 1 295 ? -3.452 15.948 -16.972 1.00 80.00 295 TYR A C 1
ATOM 2380 O O . TYR A 1 295 ? -4.600 15.571 -17.177 1.00 80.00 295 TYR A O 1
ATOM 2388 N N . PHE A 1 296 ? -2.822 15.671 -15.826 1.00 79.38 296 PHE A N 1
ATOM 2389 C CA . PHE A 1 296 ? -3.357 14.785 -14.789 1.00 79.38 296 PHE A CA 1
ATOM 2390 C C . PHE A 1 296 ? -3.371 15.425 -13.399 1.00 79.38 296 PHE A C 1
ATOM 2392 O O . PHE A 1 296 ? -3.643 14.743 -12.412 1.00 79.38 296 PHE A O 1
ATOM 2399 N N . GLU A 1 297 ? -3.109 16.728 -13.289 1.00 74.88 297 GLU A N 1
ATOM 2400 C CA . GLU A 1 297 ? -2.990 17.416 -11.998 1.00 74.88 297 GLU A CA 1
ATOM 2401 C C . GLU A 1 297 ? -4.275 17.364 -11.156 1.00 74.88 297 GLU A C 1
ATOM 2403 O O . GLU A 1 297 ? -4.226 17.397 -9.923 1.00 74.88 297 GLU A O 1
ATOM 2408 N N . HIS A 1 298 ? -5.424 17.215 -11.820 1.00 76.94 298 HIS A N 1
ATOM 2409 C CA . HIS A 1 298 ? -6.737 17.094 -11.192 1.00 76.94 298 HIS A CA 1
ATOM 2410 C C . HIS A 1 298 ? -7.197 15.646 -10.986 1.00 76.94 298 HIS A C 1
ATOM 2412 O O . HIS A 1 298 ? -8.228 15.422 -10.345 1.00 76.94 298 HIS A O 1
ATOM 2418 N N . ALA A 1 299 ? -6.465 14.662 -11.517 1.00 84.50 299 ALA A N 1
ATOM 2419 C CA . ALA A 1 299 ? -6.795 13.259 -11.335 1.00 84.50 299 ALA A CA 1
ATOM 2420 C C . ALA A 1 299 ? -6.380 12.800 -9.929 1.00 84.50 299 ALA A C 1
ATOM 2422 O O . ALA A 1 299 ? -5.236 12.966 -9.493 1.00 84.50 299 ALA A O 1
ATOM 2423 N N . VAL A 1 300 ? -7.331 12.205 -9.209 1.00 89.50 300 VAL A N 1
ATOM 2424 C CA . VAL A 1 300 ? -7.068 11.565 -7.919 1.00 89.50 300 VAL A CA 1
ATOM 2425 C C . VAL A 1 300 ? -6.507 10.173 -8.185 1.00 89.50 300 VAL A C 1
ATOM 2427 O O . VAL A 1 300 ? -7.188 9.323 -8.757 1.00 89.50 300 VAL A O 1
ATOM 2430 N N . SER A 1 301 ? -5.268 9.947 -7.756 1.00 91.06 301 SER A N 1
ATOM 2431 C CA . SER A 1 301 ? -4.590 8.661 -7.905 1.00 91.06 301 SER A CA 1
ATOM 2432 C C . SER A 1 301 ? -5.252 7.570 -7.062 1.00 91.06 301 SER A C 1
ATOM 2434 O O . SER A 1 301 ? -5.565 7.780 -5.886 1.00 91.06 301 SER A O 1
ATOM 2436 N N . ARG A 1 302 ? -5.421 6.384 -7.653 1.00 94.00 302 ARG A N 1
ATOM 2437 C CA . ARG A 1 302 ? -5.836 5.163 -6.957 1.00 94.00 302 ARG A CA 1
ATOM 2438 C C . ARG A 1 302 ? -4.600 4.390 -6.534 1.00 94.00 302 ARG A C 1
ATOM 2440 O O . ARG A 1 302 ? -3.670 4.236 -7.316 1.00 94.00 302 ARG A O 1
ATOM 2447 N N . TYR A 1 303 ? -4.612 3.878 -5.317 1.00 96.19 303 TYR A N 1
ATOM 2448 C CA . TYR A 1 303 ? -3.528 3.106 -4.734 1.00 96.19 303 TYR A CA 1
ATOM 2449 C C . TYR A 1 303 ? -3.960 1.661 -4.535 1.00 96.19 303 TYR A C 1
ATOM 2451 O O . TYR A 1 303 ? -5.021 1.390 -3.965 1.00 96.19 303 TYR A O 1
ATOM 2459 N N . TYR A 1 304 ? -3.111 0.742 -4.973 1.00 96.31 304 TYR A N 1
ATOM 2460 C CA . TYR A 1 304 ? -3.356 -0.693 -4.959 1.00 96.31 304 TYR A CA 1
ATOM 2461 C C . TYR A 1 304 ? -2.360 -1.374 -4.034 1.00 96.31 304 TYR A C 1
ATOM 2463 O O . TYR A 1 304 ? -1.207 -0.939 -3.956 1.00 96.31 304 TYR A O 1
ATOM 2471 N N . PRO A 1 305 ? -2.785 -2.419 -3.313 1.00 97.12 305 PRO A N 1
ATOM 2472 C CA . PRO A 1 305 ? -1.910 -3.097 -2.390 1.00 97.12 305 PRO A CA 1
ATOM 2473 C C . PRO A 1 305 ? -0.752 -3.776 -3.123 1.00 97.12 305 PRO A C 1
ATOM 2475 O O . PRO A 1 305 ? -0.957 -4.553 -4.056 1.00 97.12 305 PRO A O 1
ATOM 2478 N N . LEU A 1 306 ? 0.468 -3.444 -2.702 1.00 96.06 306 LEU A N 1
ATOM 2479 C CA . LEU A 1 306 ? 1.704 -3.970 -3.263 1.00 96.06 306 LEU A CA 1
ATOM 2480 C C . LEU A 1 306 ? 2.146 -5.186 -2.446 1.00 96.06 306 LEU A C 1
ATOM 2482 O O . LEU A 1 306 ? 2.198 -5.120 -1.213 1.00 96.06 306 LEU A O 1
ATOM 2486 N N . ARG A 1 307 ? 2.464 -6.285 -3.134 1.00 95.06 307 ARG A N 1
ATOM 2487 C CA . ARG A 1 307 ? 3.065 -7.474 -2.534 1.00 95.06 307 ARG A CA 1
ATOM 2488 C C . ARG A 1 307 ? 4.433 -7.107 -1.994 1.00 95.06 307 ARG A C 1
ATOM 2490 O O . ARG A 1 307 ? 5.244 -6.479 -2.669 1.00 95.06 307 ARG A O 1
ATOM 2497 N N . HIS A 1 308 ? 4.681 -7.550 -0.776 1.00 90.62 308 HIS A N 1
ATOM 2498 C CA . HIS A 1 308 ? 5.950 -7.364 -0.101 1.00 90.62 308 HIS A CA 1
ATOM 2499 C C . HIS A 1 308 ? 6.289 -8.662 0.633 1.00 90.62 308 HIS A C 1
ATOM 2501 O O . HIS A 1 308 ? 6.030 -8.777 1.833 1.00 90.62 308 HIS A O 1
ATOM 2507 N N . PRO A 1 309 ? 6.745 -9.696 -0.098 1.00 89.56 309 PRO A N 1
ATOM 2508 C CA . PRO A 1 309 ? 7.104 -10.955 0.529 1.00 89.56 309 PRO A CA 1
ATOM 2509 C C . PRO A 1 309 ? 8.279 -10.720 1.484 1.00 89.56 309 PRO A C 1
ATOM 2511 O O . PRO A 1 309 ? 9.328 -10.229 1.078 1.00 89.56 309 PRO A O 1
ATOM 2514 N N . GLU A 1 310 ? 8.109 -11.081 2.755 1.00 79.62 310 GLU A N 1
ATOM 2515 C CA . GLU A 1 310 ? 9.208 -11.089 3.722 1.00 79.62 310 GLU A CA 1
ATOM 2516 C C . GLU A 1 310 ? 10.131 -12.270 3.399 1.00 79.62 310 GLU A C 1
ATOM 2518 O O . GLU A 1 310 ? 9.936 -13.394 3.864 1.00 79.62 310 GLU A O 1
ATOM 2523 N N . LYS A 1 311 ? 11.114 -12.026 2.531 1.00 82.19 311 LYS A N 1
ATOM 2524 C CA . LYS A 1 311 ? 12.157 -12.988 2.173 1.00 82.19 311 LYS A CA 1
ATOM 2525 C C . LYS A 1 311 ? 13.510 -12.435 2.599 1.00 82.19 311 LYS A C 1
ATOM 2527 O O . LYS A 1 311 ? 13.844 -11.291 2.309 1.00 82.19 311 LYS A O 1
ATOM 2532 N N . MET A 1 312 ? 14.298 -13.265 3.277 1.00 79.81 312 MET A N 1
ATOM 2533 C CA . MET A 1 312 ? 15.717 -12.985 3.462 1.00 79.81 312 MET A CA 1
ATOM 2534 C C . MET A 1 312 ? 16.414 -13.262 2.128 1.00 79.81 312 MET A C 1
ATOM 2536 O O . MET A 1 312 ? 16.268 -14.356 1.582 1.00 79.81 312 MET A O 1
ATOM 2540 N N . GLY A 1 313 ? 17.098 -12.259 1.578 1.00 79.06 313 GLY A N 1
ATOM 2541 C CA . GLY A 1 313 ? 17.861 -12.421 0.342 1.00 79.06 313 GLY A CA 1
ATOM 2542 C C . GLY A 1 313 ? 19.061 -13.346 0.548 1.00 79.06 313 GLY A C 1
ATOM 2543 O O . GLY A 1 313 ? 19.687 -13.323 1.610 1.00 79.06 313 GLY A O 1
ATOM 2544 N N . ASP A 1 314 ? 19.390 -14.131 -0.477 1.00 85.00 314 ASP A N 1
ATOM 2545 C CA . ASP A 1 314 ? 20.636 -14.896 -0.524 1.00 85.00 314 ASP A CA 1
ATOM 2546 C C . ASP A 1 314 ? 21.748 -14.013 -1.120 1.00 85.00 314 ASP A C 1
ATOM 2548 O O . ASP A 1 314 ? 21.498 -13.223 -2.033 1.00 85.00 314 ASP A O 1
ATOM 2552 N N . ASP A 1 315 ? 22.990 -14.161 -0.644 1.00 82.81 315 ASP A N 1
ATOM 2553 C CA . ASP A 1 315 ? 24.151 -13.525 -1.284 1.00 82.81 315 ASP A CA 1
ATOM 2554 C C . ASP A 1 315 ? 24.246 -14.002 -2.750 1.00 82.81 315 ASP A C 1
ATOM 2556 O O . ASP A 1 315 ? 24.392 -15.208 -2.974 1.00 82.81 315 ASP A O 1
ATOM 2560 N N . PRO A 1 316 ? 24.193 -13.106 -3.759 1.00 79.88 316 PRO A N 1
ATOM 2561 C CA . PRO A 1 316 ? 24.300 -13.481 -5.171 1.00 79.88 316 PRO A CA 1
ATOM 2562 C C . PRO A 1 316 ? 25.581 -14.244 -5.537 1.00 79.88 316 PRO A C 1
ATOM 2564 O O . PRO A 1 316 ? 25.601 -14.985 -6.526 1.00 79.88 316 PRO A O 1
ATOM 2567 N N . ALA A 1 317 ? 26.653 -14.077 -4.754 1.00 81.50 317 ALA A N 1
ATOM 2568 C CA . ALA A 1 317 ? 27.911 -14.800 -4.923 1.00 81.50 317 ALA A CA 1
ATOM 2569 C C . ALA A 1 317 ? 27.904 -16.199 -4.278 1.00 81.50 317 ALA A C 1
ATOM 2571 O O . ALA A 1 317 ? 28.809 -16.995 -4.536 1.00 81.50 317 ALA A O 1
ATOM 2572 N N . SER A 1 318 ? 26.898 -16.521 -3.461 1.00 87.31 318 SER A N 1
ATOM 2573 C CA . SER A 1 318 ? 26.766 -17.827 -2.815 1.00 87.31 318 SER A CA 1
ATOM 2574 C C . SER A 1 318 ? 26.563 -18.946 -3.841 1.00 87.31 318 SER A C 1
ATOM 2576 O O . SER A 1 318 ? 25.851 -18.784 -4.840 1.00 87.31 318 SER A O 1
ATOM 2578 N N . SER A 1 319 ? 27.146 -20.121 -3.577 1.00 85.19 319 SER A N 1
ATOM 2579 C CA . SER A 1 319 ? 26.853 -21.344 -4.340 1.00 85.19 319 SER A CA 1
ATOM 2580 C C . SER A 1 319 ? 25.389 -21.755 -4.205 1.00 85.19 319 SER A C 1
ATOM 2582 O O . SER A 1 319 ? 24.811 -22.246 -5.170 1.00 85.19 319 SER A O 1
ATOM 2584 N N . GLU A 1 320 ? 24.795 -21.471 -3.044 1.00 88.31 320 GLU A N 1
ATOM 2585 C CA . GLU A 1 320 ? 23.412 -21.799 -2.687 1.00 88.31 320 GLU A CA 1
ATOM 2586 C C . GLU A 1 320 ? 22.399 -20.754 -3.170 1.00 88.31 320 GLU A C 1
ATOM 2588 O O . GLU A 1 320 ? 21.217 -20.853 -2.847 1.00 88.31 320 GLU A O 1
ATOM 2593 N N . TRP A 1 321 ? 22.844 -19.734 -3.915 1.00 89.38 321 TRP A N 1
ATOM 2594 C CA . TRP A 1 321 ? 21.958 -18.686 -4.410 1.00 89.38 321 TRP A CA 1
ATOM 2595 C C . TRP A 1 321 ? 20.854 -19.252 -5.310 1.00 89.38 321 TRP A C 1
ATOM 2597 O O . TRP A 1 321 ? 21.101 -20.075 -6.197 1.00 89.38 321 TRP A O 1
ATOM 2607 N N . ARG A 1 322 ? 19.637 -18.744 -5.105 1.00 90.62 322 ARG A N 1
ATOM 2608 C CA . ARG A 1 322 ? 18.416 -19.146 -5.806 1.00 90.62 322 ARG A CA 1
ATOM 2609 C C . ARG A 1 322 ? 17.687 -17.927 -6.356 1.00 90.62 322 ARG A C 1
ATOM 2611 O O . ARG A 1 322 ? 17.508 -16.943 -5.638 1.00 90.62 322 ARG A O 1
ATOM 2618 N N . ALA A 1 323 ? 17.213 -17.999 -7.596 1.00 91.69 323 ALA A N 1
ATOM 2619 C CA . ALA A 1 323 ? 16.526 -16.882 -8.249 1.00 91.69 323 ALA A CA 1
ATOM 2620 C C . ALA A 1 323 ? 15.218 -16.485 -7.544 1.00 91.69 323 ALA A C 1
ATOM 2622 O O . ALA A 1 323 ? 14.842 -15.317 -7.537 1.00 91.69 323 ALA A O 1
ATOM 2623 N N . GLU A 1 324 ? 14.579 -17.435 -6.864 1.00 92.00 324 GLU A N 1
ATOM 2624 C CA . GLU A 1 324 ? 13.400 -17.258 -6.016 1.00 92.00 324 GLU A CA 1
ATOM 2625 C C . GLU A 1 324 ? 13.607 -16.214 -4.903 1.00 92.00 324 GLU A C 1
ATOM 2627 O O . GLU A 1 324 ? 12.631 -15.663 -4.379 1.00 92.00 324 GLU A O 1
ATOM 2632 N N . THR A 1 325 ? 14.863 -15.969 -4.513 1.00 91.44 325 THR A N 1
ATOM 2633 C CA . THR A 1 325 ? 15.226 -14.978 -3.488 1.00 91.44 325 THR A CA 1
ATOM 2634 C C . THR A 1 325 ? 15.294 -13.553 -4.015 1.00 91.44 325 THR A C 1
ATOM 2636 O O . THR A 1 325 ? 15.314 -12.624 -3.215 1.00 91.44 325 THR A O 1
ATOM 2639 N N . LEU A 1 326 ? 15.265 -13.365 -5.340 1.00 91.88 326 LEU A N 1
ATOM 2640 C CA . LEU A 1 326 ? 15.146 -12.040 -5.946 1.00 91.88 326 LEU A CA 1
ATOM 2641 C C . LEU A 1 326 ? 13.717 -11.495 -5.902 1.00 91.88 326 LEU A C 1
ATOM 2643 O O . LEU A 1 326 ? 13.520 -10.309 -6.141 1.00 91.88 326 LEU A O 1
ATOM 2647 N N . GLU A 1 327 ? 12.711 -12.330 -5.644 1.00 94.00 327 GLU A N 1
ATOM 2648 C CA . GLU A 1 327 ? 11.322 -11.878 -5.665 1.00 94.00 327 GLU A CA 1
ATOM 2649 C C . GLU A 1 327 ? 11.052 -10.861 -4.547 1.00 94.00 327 GLU A C 1
ATOM 2651 O O . GLU A 1 327 ? 11.179 -11.186 -3.365 1.00 94.00 327 GLU A O 1
ATOM 2656 N N . GLY A 1 328 ? 10.636 -9.648 -4.912 1.00 94.81 328 GLY A N 1
ATOM 2657 C CA . GLY A 1 328 ? 10.414 -8.565 -3.956 1.00 94.81 328 GLY A CA 1
ATOM 2658 C C . GLY A 1 328 ? 10.607 -7.179 -4.559 1.00 94.81 328 GLY A C 1
ATOM 2659 O O . GLY A 1 328 ? 10.686 -7.025 -5.778 1.00 94.81 328 GLY A O 1
ATOM 2660 N N . LEU A 1 329 ? 10.661 -6.161 -3.697 1.00 95.31 329 LEU A N 1
ATOM 2661 C CA . LEU A 1 329 ? 10.919 -4.782 -4.111 1.00 95.31 329 LEU A CA 1
ATOM 2662 C C . LEU A 1 329 ? 12.416 -4.500 -4.187 1.00 95.31 329 LEU A C 1
ATOM 2664 O O . LEU A 1 329 ? 13.158 -4.860 -3.282 1.00 95.31 329 LEU A O 1
ATOM 2668 N N . TRP A 1 330 ? 12.819 -3.805 -5.246 1.00 95.31 330 TRP A N 1
ATOM 2669 C CA . TRP A 1 330 ? 14.199 -3.401 -5.505 1.00 95.31 330 TRP A CA 1
ATOM 2670 C C . TRP A 1 330 ? 14.255 -1.942 -5.928 1.00 95.31 330 TRP A C 1
ATOM 2672 O O . TRP A 1 330 ? 13.334 -1.439 -6.578 1.00 95.31 330 TRP A O 1
ATOM 2682 N N . LEU A 1 331 ? 15.349 -1.264 -5.600 1.00 95.56 331 LEU A N 1
ATOM 2683 C CA . LEU A 1 331 ? 15.602 0.110 -6.015 1.00 95.56 331 LEU A CA 1
ATOM 2684 C C . LEU A 1 331 ? 16.684 0.123 -7.092 1.00 95.56 331 LEU A C 1
ATOM 2686 O O . LEU A 1 331 ? 17.803 -0.314 -6.851 1.00 95.56 331 LEU A O 1
ATOM 2690 N N . GLY A 1 332 ? 16.370 0.630 -8.283 1.00 95.00 332 GLY A N 1
ATOM 2691 C CA . GLY A 1 332 ? 17.312 0.743 -9.400 1.00 95.00 332 GLY A CA 1
ATOM 2692 C C . GLY A 1 332 ? 17.619 2.195 -9.755 1.00 95.00 332 GLY A C 1
ATOM 2693 O O . GLY A 1 332 ? 16.726 3.038 -9.735 1.00 95.00 332 GLY A O 1
ATOM 2694 N N . ASP A 1 333 ? 18.867 2.496 -10.115 1.00 93.38 333 ASP A N 1
ATOM 2695 C CA . ASP A 1 333 ? 19.251 3.803 -10.667 1.00 93.38 333 ASP A CA 1
ATOM 2696 C C . ASP A 1 333 ? 19.038 3.831 -12.185 1.00 93.38 333 ASP A C 1
ATOM 2698 O O . ASP A 1 333 ? 19.775 3.185 -12.929 1.00 93.38 333 ASP A O 1
ATOM 2702 N N . TYR A 1 334 ? 18.061 4.620 -12.637 1.00 92.81 334 TYR A N 1
ATOM 2703 C CA . TYR A 1 334 ? 17.724 4.849 -14.045 1.00 92.81 334 TYR A CA 1
ATOM 2704 C C . TYR A 1 334 ? 18.325 6.160 -14.592 1.00 92.81 334 TYR A C 1
ATOM 2706 O O . TYR A 1 334 ? 17.800 6.798 -15.509 1.00 92.81 334 TYR A O 1
ATOM 2714 N N . GLY A 1 335 ? 19.474 6.573 -14.051 1.00 90.19 335 GLY A N 1
ATOM 2715 C CA . GLY A 1 335 ? 20.310 7.640 -14.588 1.00 90.19 335 GLY A CA 1
ATOM 2716 C C . GLY A 1 335 ? 19.679 9.018 -14.416 1.00 90.19 335 GLY A C 1
ATOM 2717 O O . GLY A 1 335 ? 19.563 9.531 -13.306 1.00 90.19 335 GLY A O 1
ATOM 2718 N N . VAL A 1 336 ? 19.287 9.656 -15.523 1.00 88.75 336 VAL A N 1
ATOM 2719 C CA . VAL A 1 336 ? 18.668 10.998 -15.488 1.00 88.75 336 VAL A CA 1
ATOM 2720 C C . VAL A 1 336 ? 17.278 10.995 -14.847 1.00 88.75 336 VAL A C 1
ATOM 2722 O O . VAL A 1 336 ? 16.795 12.048 -14.428 1.00 88.75 336 VAL A O 1
ATOM 2725 N N . HIS A 1 337 ? 16.644 9.825 -14.756 1.00 89.50 337 HIS A N 1
ATOM 2726 C CA . HIS A 1 337 ? 15.348 9.648 -14.104 1.00 89.50 337 HIS A CA 1
ATOM 2727 C C . HIS A 1 337 ? 15.475 9.435 -12.585 1.00 89.50 337 HIS A C 1
ATOM 2729 O O . HIS A 1 337 ? 14.514 9.681 -11.853 1.00 89.50 337 HIS A O 1
ATOM 2735 N N . GLY A 1 338 ? 16.688 9.140 -12.101 1.00 91.56 338 GLY A N 1
ATOM 2736 C CA . GLY A 1 338 ? 16.993 8.903 -10.694 1.00 91.56 338 GLY A CA 1
ATOM 2737 C C . GLY A 1 338 ? 16.659 7.478 -10.258 1.00 91.56 338 GLY A C 1
ATOM 2738 O O . GLY A 1 338 ? 16.639 6.553 -11.069 1.00 91.56 338 GLY A O 1
ATOM 2739 N N . THR A 1 339 ? 16.423 7.301 -8.959 1.00 94.12 339 THR A N 1
ATOM 2740 C CA . THR A 1 339 ? 16.039 6.001 -8.402 1.00 94.12 339 THR A CA 1
ATOM 2741 C C . THR A 1 339 ? 14.574 5.689 -8.667 1.00 94.12 339 THR A C 1
ATOM 2743 O O . THR A 1 339 ? 13.701 6.523 -8.424 1.00 94.12 339 THR A O 1
ATOM 2746 N N . GLU A 1 340 ? 14.318 4.462 -9.106 1.00 95.19 340 GLU A N 1
ATOM 2747 C CA . GLU A 1 340 ? 12.981 3.923 -9.310 1.00 95.19 340 GLU A CA 1
ATOM 2748 C C . GLU A 1 340 ? 12.822 2.577 -8.608 1.00 95.19 340 GLU A C 1
ATOM 2750 O O . GLU A 1 340 ? 13.759 1.785 -8.518 1.00 95.19 340 GLU A O 1
ATOM 2755 N N . CYS A 1 341 ? 11.614 2.317 -8.117 1.00 96.56 341 CYS A N 1
ATOM 2756 C CA . CYS A 1 341 ? 11.251 1.069 -7.475 1.00 96.56 341 CYS A CA 1
ATOM 2757 C C . CYS A 1 341 ? 10.709 0.064 -8.498 1.00 96.56 341 CYS A C 1
ATOM 2759 O O . CYS A 1 341 ? 9.840 0.384 -9.316 1.00 96.56 341 CYS A O 1
ATOM 2761 N N . LEU A 1 342 ? 11.209 -1.162 -8.412 1.00 96.75 342 LEU A N 1
ATOM 2762 C CA . LEU A 1 342 ? 10.827 -2.313 -9.215 1.00 96.75 342 LEU A CA 1
ATOM 2763 C C . LEU A 1 342 ? 10.275 -3.406 -8.308 1.00 96.75 342 LEU A C 1
ATOM 2765 O O . LEU A 1 342 ? 10.697 -3.533 -7.164 1.00 96.75 342 LEU A O 1
ATOM 2769 N N . PHE A 1 343 ? 9.393 -4.236 -8.846 1.00 96.56 343 PHE A N 1
ATOM 2770 C CA . PHE A 1 343 ? 9.056 -5.525 -8.267 1.00 96.56 343 PHE A CA 1
ATOM 2771 C C . PHE A 1 343 ? 9.643 -6.618 -9.149 1.00 96.56 343 PHE A C 1
ATOM 2773 O O . PHE A 1 343 ? 9.285 -6.724 -10.326 1.00 96.56 343 PHE A O 1
ATOM 2780 N N . LEU A 1 344 ? 10.552 -7.408 -8.590 1.00 96.06 344 LEU A N 1
ATOM 2781 C CA . LEU A 1 344 ? 11.113 -8.561 -9.271 1.00 96.06 344 LEU A CA 1
ATOM 2782 C C . LEU A 1 344 ? 10.208 -9.768 -9.042 1.00 96.06 344 LEU A C 1
ATOM 2784 O O . LEU A 1 344 ? 9.806 -10.069 -7.921 1.00 96.06 344 LEU A O 1
ATOM 2788 N N . GLU A 1 345 ? 9.894 -10.451 -10.130 1.00 95.81 345 GLU A N 1
ATOM 2789 C CA . GLU A 1 345 ? 9.159 -11.704 -10.167 1.00 95.81 345 GLU A CA 1
ATOM 2790 C C . GLU A 1 345 ? 10.095 -12.792 -10.676 1.00 95.81 345 GLU A C 1
ATOM 2792 O O . GLU A 1 345 ? 10.809 -12.584 -11.657 1.00 95.81 345 GLU A O 1
ATOM 2797 N N . TYR A 1 346 ? 10.049 -13.962 -10.047 1.00 95.44 346 TYR A N 1
ATOM 2798 C CA . TYR A 1 346 ? 10.650 -15.166 -10.593 1.00 95.44 346 TYR A CA 1
ATOM 2799 C C . TYR A 1 346 ? 9.560 -16.139 -11.049 1.00 95.44 346 TYR A C 1
ATOM 2801 O O . TYR A 1 346 ? 8.754 -16.610 -10.246 1.00 95.44 346 TYR A O 1
ATOM 2809 N N . ASP A 1 347 ? 9.569 -16.454 -12.340 1.00 95.81 347 ASP A N 1
ATOM 2810 C CA . ASP A 1 347 ? 8.720 -17.464 -12.955 1.00 95.81 347 ASP A CA 1
ATOM 2811 C C . ASP A 1 347 ? 9.487 -18.789 -13.022 1.00 95.81 347 ASP A C 1
ATOM 2813 O O . ASP A 1 347 ? 10.389 -18.970 -13.844 1.00 95.81 347 ASP A O 1
ATOM 2817 N N . ALA A 1 348 ? 9.129 -19.730 -12.145 1.00 95.00 348 ALA A N 1
ATOM 2818 C CA . ALA A 1 348 ? 9.789 -21.030 -12.067 1.00 95.00 348 ALA A CA 1
ATOM 2819 C C . ALA A 1 348 ? 9.556 -21.904 -13.312 1.00 95.00 348 ALA A C 1
ATOM 2821 O O . ALA A 1 348 ? 10.423 -22.704 -13.671 1.00 95.00 348 ALA A O 1
ATOM 2822 N N . VAL A 1 349 ? 8.402 -21.759 -13.976 1.00 95.75 349 VAL A N 1
ATOM 2823 C CA . VAL A 1 349 ? 8.026 -22.578 -15.139 1.00 95.75 349 VAL A CA 1
ATOM 2824 C C . VAL A 1 349 ? 8.883 -22.182 -16.333 1.00 95.75 349 VAL A C 1
ATOM 2826 O O . VAL A 1 349 ? 9.523 -23.022 -16.977 1.00 95.75 349 VAL A O 1
ATOM 2829 N N . GLU A 1 350 ? 8.950 -20.882 -16.596 1.00 95.75 350 GLU A N 1
ATOM 2830 C CA . GLU A 1 350 ? 9.741 -20.350 -17.700 1.00 95.75 350 GLU A CA 1
ATOM 2831 C C . GLU A 1 350 ? 11.231 -20.270 -17.343 1.00 95.75 350 GLU A C 1
ATOM 2833 O O . GLU A 1 350 ? 12.091 -20.388 -18.220 1.00 95.75 350 GLU A O 1
ATOM 2838 N N . SER A 1 351 ? 11.550 -20.240 -16.045 1.00 96.19 351 SER A N 1
ATOM 2839 C CA . SER A 1 351 ? 12.883 -19.966 -15.498 1.00 96.19 351 SER A CA 1
ATOM 2840 C C . SER A 1 351 ? 13.377 -18.581 -15.923 1.00 96.19 351 SER A C 1
ATOM 2842 O O . SER A 1 351 ? 14.490 -18.422 -16.429 1.00 96.19 351 SER A O 1
ATOM 2844 N N . VAL A 1 352 ? 12.508 -17.588 -15.733 1.00 96.94 352 VAL A N 1
ATOM 2845 C CA . VAL A 1 352 ? 12.716 -16.185 -16.108 1.00 96.94 352 VAL A CA 1
ATOM 2846 C C . VAL A 1 352 ? 12.571 -15.312 -14.867 1.00 96.94 352 VAL A C 1
ATOM 2848 O O . VAL A 1 352 ? 11.708 -15.561 -14.026 1.00 96.94 352 VAL A O 1
ATOM 2851 N N . VAL A 1 353 ? 13.405 -14.277 -14.751 1.00 96.38 353 VAL A N 1
ATOM 2852 C CA . VAL A 1 353 ? 13.194 -13.199 -13.772 1.00 96.38 353 VAL A CA 1
ATOM 2853 C C . VAL A 1 353 ? 12.765 -11.946 -14.518 1.00 96.38 353 VAL A C 1
ATOM 2855 O O . VAL A 1 353 ? 13.431 -11.547 -15.471 1.00 96.38 353 VAL A O 1
ATOM 2858 N N . ARG A 1 354 ? 11.670 -11.323 -14.079 1.00 97.19 354 ARG A N 1
ATOM 2859 C CA . ARG A 1 354 ? 11.104 -10.099 -14.662 1.00 97.19 354 ARG A CA 1
ATOM 2860 C C . ARG A 1 354 ? 11.139 -8.970 -13.653 1.00 97.19 354 ARG A C 1
ATOM 2862 O O . ARG A 1 354 ? 10.837 -9.192 -12.486 1.00 97.19 354 ARG A O 1
ATOM 2869 N N . ALA A 1 355 ? 11.435 -7.757 -14.100 1.00 96.88 355 ALA A N 1
ATOM 2870 C CA . ALA A 1 355 ? 11.400 -6.570 -13.255 1.00 96.88 355 ALA A CA 1
ATOM 2871 C C . ALA A 1 355 ? 10.304 -5.608 -13.700 1.00 96.88 355 ALA A C 1
ATOM 2873 O O . ALA A 1 355 ? 10.404 -4.951 -14.735 1.00 96.88 355 ALA A O 1
ATOM 2874 N N . TRP A 1 356 ? 9.267 -5.488 -12.883 1.00 96.19 356 TRP A N 1
ATOM 2875 C CA . TRP A 1 356 ? 8.105 -4.648 -13.139 1.00 96.19 356 TRP A CA 1
ATOM 2876 C C . TRP A 1 356 ? 8.277 -3.278 -12.490 1.00 96.19 356 TRP A C 1
ATOM 2878 O O . TRP A 1 356 ? 8.509 -3.188 -11.288 1.00 96.19 356 TRP A O 1
ATOM 2888 N N . LYS A 1 357 ? 8.135 -2.195 -13.256 1.00 95.12 357 LYS A N 1
ATOM 2889 C CA . LYS A 1 357 ? 8.210 -0.820 -12.737 1.00 95.12 357 LYS A CA 1
ATOM 2890 C C . LYS A 1 357 ? 7.065 -0.545 -11.769 1.00 95.12 357 LYS A C 1
ATOM 2892 O O . LYS A 1 357 ? 5.913 -0.486 -12.184 1.00 95.12 357 LYS A O 1
ATOM 2897 N N . ILE A 1 358 ? 7.363 -0.328 -10.492 1.00 96.00 358 ILE A N 1
ATOM 2898 C CA . ILE A 1 358 ? 6.382 0.174 -9.516 1.00 96.00 358 ILE A CA 1
ATOM 2899 C C . ILE A 1 358 ? 6.324 1.695 -9.581 1.00 96.00 358 ILE A C 1
ATOM 2901 O O . ILE A 1 358 ? 5.244 2.287 -9.594 1.00 96.00 358 ILE A O 1
ATOM 2905 N N . THR A 1 359 ? 7.490 2.320 -9.707 1.00 95.00 359 THR A N 1
ATOM 2906 C CA . THR A 1 359 ? 7.618 3.684 -10.215 1.00 95.00 359 THR A CA 1
ATOM 2907 C C . THR A 1 359 ? 8.310 3.653 -11.570 1.00 95.00 359 THR A C 1
ATOM 2909 O O . THR A 1 359 ? 9.097 2.746 -11.823 1.00 95.00 359 THR A O 1
ATOM 2912 N N . GLY A 1 360 ? 8.030 4.634 -12.420 1.00 93.00 360 GLY A N 1
ATOM 2913 C CA . GLY A 1 360 ? 8.604 4.720 -13.759 1.00 93.00 360 GLY A CA 1
ATOM 2914 C C . GLY A 1 360 ? 8.877 6.144 -14.217 1.00 93.00 360 GLY A C 1
ATOM 2915 O O . GLY A 1 360 ? 8.850 7.103 -13.438 1.00 93.00 360 GLY A O 1
ATOM 2916 N N . ASP A 1 361 ? 9.048 6.280 -15.524 1.00 91.25 361 ASP A N 1
ATOM 2917 C CA . ASP A 1 361 ? 9.267 7.554 -16.192 1.00 91.25 361 ASP A CA 1
ATOM 2918 C C . ASP A 1 361 ? 8.444 7.659 -17.494 1.00 91.25 361 ASP A C 1
ATOM 2920 O O . ASP A 1 361 ? 7.473 6.932 -17.710 1.00 91.25 361 ASP A O 1
ATOM 2924 N N . ALA A 1 362 ? 8.750 8.659 -18.321 1.00 88.25 362 ALA A N 1
ATOM 2925 C CA . ALA A 1 362 ? 8.062 8.906 -19.588 1.00 88.25 362 ALA A CA 1
ATOM 2926 C C . ALA A 1 362 ? 8.413 7.890 -20.695 1.00 88.25 362 ALA A C 1
ATOM 2928 O O . ALA A 1 362 ? 7.629 7.723 -21.623 1.00 88.25 362 ALA A O 1
ATOM 2929 N N . HIS A 1 363 ? 9.578 7.250 -20.612 1.00 89.25 363 HIS A N 1
ATOM 2930 C CA . HIS A 1 363 ? 10.104 6.282 -21.571 1.00 89.25 363 HIS A CA 1
ATOM 2931 C C . HIS A 1 363 ? 9.760 4.847 -21.170 1.00 89.25 363 HIS A C 1
ATOM 2933 O O . HIS A 1 363 ? 9.328 4.065 -22.013 1.00 89.25 363 HIS A O 1
ATOM 2939 N N . VAL A 1 364 ? 9.916 4.510 -19.884 1.00 91.69 364 VAL A N 1
ATOM 2940 C CA . VAL A 1 364 ? 9.498 3.223 -19.311 1.00 91.69 364 VAL A CA 1
ATOM 2941 C C . VAL A 1 364 ? 8.532 3.489 -18.151 1.00 91.69 364 VAL A C 1
ATOM 2943 O O . VAL A 1 364 ? 8.953 3.639 -17.000 1.00 91.69 364 VAL A O 1
ATOM 2946 N N . PRO A 1 365 ? 7.221 3.587 -18.442 1.00 91.56 365 PRO A N 1
ATOM 2947 C CA . PRO A 1 365 ? 6.205 3.859 -17.435 1.00 91.56 365 PRO A CA 1
ATOM 2948 C C . PRO A 1 365 ? 6.126 2.789 -16.347 1.00 91.56 365 PRO A C 1
ATOM 2950 O O . PRO A 1 365 ? 6.449 1.619 -16.558 1.00 91.56 365 PRO A O 1
ATOM 2953 N N . ARG A 1 366 ? 5.577 3.171 -15.191 1.00 92.56 366 ARG A N 1
ATOM 2954 C CA . ARG A 1 366 ? 5.118 2.220 -14.173 1.00 92.56 366 ARG A CA 1
ATOM 2955 C C . ARG A 1 366 ? 4.175 1.174 -14.789 1.00 92.56 366 ARG A C 1
ATOM 2957 O O . ARG A 1 366 ? 3.459 1.453 -15.751 1.00 92.56 366 ARG A O 1
ATOM 2964 N N . GLY A 1 367 ? 4.115 0.003 -14.176 1.00 91.19 367 GLY A N 1
ATOM 2965 C CA . GLY A 1 367 ? 3.311 -1.134 -14.610 1.00 91.19 367 GLY A CA 1
ATOM 2966 C C . GLY A 1 367 ? 3.918 -1.917 -15.776 1.00 91.19 367 GLY A C 1
ATOM 2967 O O . GLY A 1 367 ? 3.428 -3.000 -16.078 1.00 91.19 367 GLY A O 1
ATOM 2968 N N . VAL A 1 368 ? 4.982 -1.414 -16.411 1.00 92.19 368 VAL A N 1
ATOM 2969 C CA . VAL A 1 368 ? 5.659 -2.075 -17.534 1.00 92.19 368 VAL A CA 1
ATOM 2970 C C . VAL A 1 368 ? 6.813 -2.943 -17.026 1.00 92.19 368 VAL A C 1
ATOM 2972 O O . VAL A 1 368 ? 7.501 -2.583 -16.067 1.00 92.19 368 VAL A O 1
ATOM 2975 N N . CYS A 1 369 ? 7.034 -4.088 -17.677 1.00 94.25 369 CYS A N 1
ATOM 2976 C CA . CYS A 1 369 ? 8.241 -4.888 -17.485 1.00 94.25 369 CYS A CA 1
ATOM 2977 C C . CYS A 1 369 ? 9.443 -4.106 -18.040 1.00 94.25 369 CYS A C 1
ATOM 2979 O O . CYS A 1 369 ? 9.543 -3.876 -19.243 1.00 94.25 369 CYS A O 1
ATOM 2981 N N . SER A 1 370 ? 10.327 -3.647 -17.155 1.00 95.44 370 SER A N 1
ATOM 2982 C CA . SER A 1 370 ? 11.529 -2.899 -17.522 1.00 95.44 370 SER A CA 1
ATOM 2983 C C . SER A 1 370 ? 12.531 -3.789 -18.231 1.00 95.44 370 SER A C 1
ATOM 2985 O O . SER A 1 370 ? 13.144 -3.360 -19.203 1.00 95.44 370 SER A O 1
ATOM 2987 N N . TRP A 1 371 ? 12.736 -4.993 -17.703 1.00 96.69 371 TRP A N 1
ATOM 2988 C CA . TRP A 1 371 ? 13.681 -5.969 -18.214 1.00 96.69 371 TRP A CA 1
ATOM 2989 C C . TRP A 1 371 ? 13.307 -7.372 -17.748 1.00 96.69 371 TRP A C 1
ATOM 2991 O O . TRP A 1 371 ? 12.640 -7.545 -16.725 1.00 96.69 371 TRP A O 1
ATOM 3001 N N . GLU A 1 372 ? 13.784 -8.368 -18.483 1.00 97.00 372 GLU A N 1
ATOM 3002 C CA . GLU A 1 372 ? 13.699 -9.774 -18.105 1.00 97.00 372 GLU A CA 1
ATOM 3003 C C . GLU A 1 372 ? 14.991 -10.517 -18.456 1.00 97.00 372 GLU A C 1
ATOM 3005 O O . GLU A 1 372 ? 15.699 -10.132 -19.391 1.00 97.00 372 GLU A O 1
ATOM 3010 N N . ILE A 1 373 ? 15.309 -11.561 -17.687 1.00 95.88 373 ILE A N 1
ATOM 3011 C CA . ILE A 1 373 ? 16.491 -12.413 -17.886 1.00 95.88 373 ILE A CA 1
ATOM 3012 C C . ILE A 1 373 ? 16.094 -13.891 -17.979 1.00 95.88 373 ILE A C 1
ATOM 3014 O O . ILE A 1 373 ? 15.283 -14.376 -17.188 1.00 95.88 373 ILE A O 1
ATOM 3018 N N . GLU A 1 374 ? 16.696 -14.618 -18.922 1.00 96.50 374 GLU A N 1
ATOM 3019 C CA . GLU A 1 374 ? 16.488 -16.055 -19.131 1.00 96.50 374 GLU A CA 1
ATOM 3020 C C . GLU A 1 374 ? 17.552 -16.867 -18.377 1.00 96.50 374 GLU A C 1
ATOM 3022 O O . GLU A 1 374 ? 18.693 -17.010 -18.821 1.00 96.50 374 GLU A O 1
ATOM 3027 N N . LEU A 1 375 ? 17.182 -17.486 -17.251 1.00 94.31 375 LEU A N 1
ATOM 3028 C CA . LEU A 1 375 ? 18.147 -18.207 -16.404 1.00 94.31 375 LEU A CA 1
ATOM 3029 C C . LEU A 1 375 ? 18.716 -19.474 -17.061 1.00 94.31 375 LEU A C 1
ATOM 3031 O O . LEU A 1 375 ? 19.753 -19.989 -16.644 1.00 94.31 375 LEU A O 1
ATOM 3035 N N . LYS A 1 376 ? 18.048 -19.982 -18.102 1.00 95.00 376 LYS A N 1
ATOM 3036 C CA . LYS A 1 376 ? 18.493 -21.137 -18.896 1.00 95.00 376 LYS A CA 1
ATOM 3037 C C . LYS A 1 376 ? 19.620 -20.796 -19.878 1.00 95.00 376 LYS A C 1
ATOM 3039 O O . LYS A 1 376 ? 20.194 -21.714 -20.458 1.00 95.00 376 LYS A O 1
ATOM 3044 N N . ARG A 1 377 ? 19.944 -19.511 -20.067 1.00 93.56 377 ARG A N 1
ATOM 3045 C CA . ARG A 1 377 ? 20.953 -19.037 -21.025 1.00 93.56 377 ARG A CA 1
ATOM 3046 C C . ARG A 1 377 ? 22.064 -18.249 -20.326 1.00 93.56 377 ARG A C 1
ATOM 3048 O O . ARG A 1 377 ? 22.082 -17.020 -20.394 1.00 93.56 377 ARG A O 1
ATOM 3055 N N . PRO A 1 378 ? 22.977 -18.930 -19.614 1.00 90.25 378 PRO A N 1
ATOM 3056 C CA . PRO A 1 378 ? 24.125 -18.264 -19.017 1.00 90.25 378 PRO A CA 1
ATOM 3057 C C . PRO A 1 378 ? 25.067 -17.735 -20.106 1.00 90.25 378 PRO A C 1
ATOM 3059 O O . PRO A 1 378 ? 25.314 -18.414 -21.103 1.00 90.25 378 PRO A O 1
ATOM 3062 N N . THR A 1 379 ? 25.631 -16.548 -19.898 1.00 89.50 379 THR A N 1
ATOM 3063 C CA . THR A 1 379 ? 26.648 -15.967 -20.787 1.00 89.50 379 THR A CA 1
ATOM 3064 C C . THR A 1 379 ? 28.047 -16.173 -20.208 1.00 89.50 379 THR A C 1
ATOM 3066 O O . THR A 1 379 ? 28.235 -16.179 -18.994 1.00 89.50 379 THR A O 1
ATOM 3069 N N . SER A 1 380 ? 29.052 -16.343 -21.069 1.00 80.06 380 SER A N 1
ATOM 3070 C CA . SER A 1 380 ? 30.447 -16.621 -20.679 1.00 80.06 380 SER A CA 1
ATOM 3071 C C . SER A 1 380 ? 31.284 -15.370 -20.373 1.00 80.06 380 SER A C 1
ATOM 3073 O O . SER A 1 380 ? 32.499 -15.468 -20.213 1.00 80.06 380 SER A O 1
ATOM 3075 N N . ASP A 1 381 ? 30.662 -14.192 -20.325 1.00 67.25 381 ASP A N 1
ATOM 3076 C CA . ASP A 1 381 ? 31.364 -12.908 -20.455 1.00 67.25 381 ASP A CA 1
ATOM 3077 C C . ASP A 1 381 ? 32.058 -12.416 -19.177 1.00 67.25 381 ASP A C 1
ATOM 3079 O O . ASP A 1 381 ? 32.776 -11.415 -19.204 1.00 67.25 381 ASP A O 1
ATOM 3083 N N . PHE A 1 382 ? 31.902 -13.117 -18.051 1.00 62.62 382 PHE A N 1
ATOM 3084 C CA . PHE A 1 382 ? 32.469 -12.692 -16.774 1.00 62.62 382 PHE A CA 1
ATOM 3085 C C . PHE A 1 382 ? 33.124 -13.858 -16.022 1.00 62.62 382 PHE A C 1
ATOM 3087 O O . PHE A 1 382 ? 32.717 -15.008 -16.142 1.00 62.62 382 PHE A O 1
ATOM 3094 N N . GLY A 1 383 ? 34.192 -13.557 -15.271 1.00 65.25 383 GLY A N 1
ATOM 3095 C CA . GLY A 1 383 ? 34.976 -14.551 -14.528 1.00 65.25 383 GLY A CA 1
ATOM 3096 C C . GLY A 1 383 ? 34.155 -15.371 -13.514 1.00 65.25 383 GLY A C 1
ATOM 3097 O O . GLY A 1 383 ? 33.002 -15.046 -13.242 1.00 65.25 383 GLY A O 1
ATOM 3098 N N . PRO A 1 384 ? 34.758 -16.397 -12.882 1.00 61.38 384 PRO A N 1
ATOM 3099 C CA . PRO A 1 384 ? 34.054 -17.448 -12.127 1.00 61.38 384 PRO A CA 1
ATOM 3100 C C . PRO A 1 384 ? 33.244 -16.971 -10.907 1.00 61.38 384 PRO A C 1
ATOM 3102 O O . PRO A 1 384 ? 32.534 -17.765 -10.302 1.00 61.38 384 PRO A O 1
ATOM 3105 N N . SER A 1 385 ? 33.348 -15.695 -10.528 1.00 69.00 385 SER A N 1
ATOM 3106 C CA . SER A 1 385 ? 32.646 -15.085 -9.394 1.00 69.00 385 SER A CA 1
ATOM 3107 C C . SER A 1 385 ? 31.370 -14.322 -9.771 1.00 69.00 385 SER A C 1
ATOM 3109 O O . SER A 1 385 ? 30.780 -13.680 -8.904 1.00 69.00 385 SER A O 1
ATOM 3111 N N . ARG A 1 386 ? 30.944 -14.335 -11.041 1.00 78.81 386 ARG A N 1
ATOM 3112 C CA . ARG A 1 386 ? 29.743 -13.619 -11.498 1.00 78.81 386 ARG A CA 1
ATOM 3113 C C . ARG A 1 386 ? 28.807 -14.539 -12.266 1.00 78.81 386 ARG A C 1
ATOM 3115 O O . ARG A 1 386 ? 29.242 -15.332 -13.092 1.00 78.81 386 ARG A O 1
ATOM 3122 N N . ARG A 1 387 ? 27.509 -14.393 -11.999 1.00 85.31 387 ARG A N 1
ATOM 3123 C CA . ARG A 1 387 ? 26.435 -15.028 -12.766 1.00 85.31 387 ARG A CA 1
ATOM 3124 C C . ARG A 1 387 ? 25.934 -14.017 -13.789 1.00 85.31 387 ARG A C 1
ATOM 3126 O O . ARG A 1 387 ? 25.579 -12.898 -13.421 1.00 85.31 387 ARG A O 1
ATOM 3133 N N . SER A 1 388 ? 25.929 -14.398 -15.055 1.00 88.69 388 SER A N 1
ATOM 3134 C CA . SER A 1 388 ? 25.434 -13.569 -16.149 1.00 88.69 388 SER A CA 1
ATOM 3135 C C . SER A 1 388 ? 24.536 -14.402 -17.046 1.00 88.69 388 SER A C 1
ATOM 3137 O O . SER A 1 388 ? 24.819 -15.570 -17.305 1.00 88.69 388 SER A O 1
ATOM 3139 N N . TYR A 1 389 ? 23.438 -13.798 -17.482 1.00 91.81 389 TYR A N 1
ATOM 3140 C CA . TYR A 1 389 ? 22.382 -14.444 -18.249 1.00 91.81 389 TYR A CA 1
ATOM 3141 C C . TYR A 1 389 ? 21.992 -13.545 -19.418 1.00 91.81 389 TYR A C 1
ATOM 3143 O O . TYR A 1 389 ? 22.120 -12.320 -19.323 1.00 91.81 389 TYR A O 1
ATOM 3151 N N . GLU A 1 390 ? 21.521 -14.141 -20.509 1.00 94.44 390 GLU A N 1
ATOM 3152 C CA . GLU A 1 390 ? 20.877 -13.384 -21.581 1.00 94.44 390 GLU A CA 1
ATOM 3153 C C . GLU A 1 390 ? 19.595 -12.721 -21.057 1.00 94.44 390 GLU A C 1
ATOM 3155 O O . GLU A 1 390 ? 18.879 -13.273 -20.220 1.00 94.44 390 GLU A O 1
ATOM 3160 N N . GLY A 1 391 ? 19.300 -11.522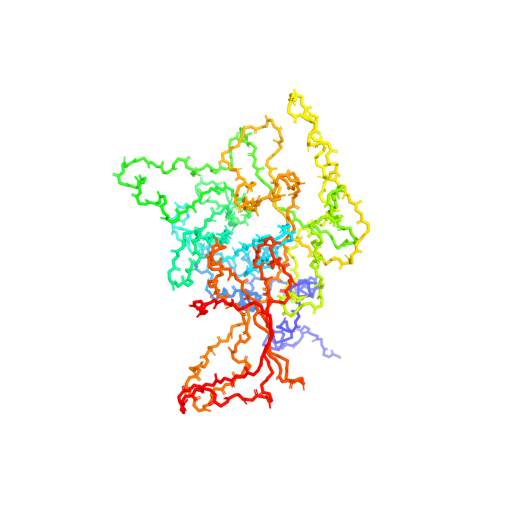 -21.551 1.00 94.50 391 GLY A N 1
ATOM 3161 C CA . GLY A 1 391 ? 18.113 -10.774 -21.164 1.00 94.50 391 GLY A CA 1
ATOM 3162 C C . GLY A 1 391 ? 17.827 -9.620 -22.112 1.00 94.50 391 GLY A C 1
ATOM 3163 O O . GLY A 1 391 ? 18.643 -9.284 -22.973 1.00 94.50 391 GLY A O 1
ATOM 3164 N N . GLN A 1 392 ? 16.659 -9.009 -21.947 1.00 96.38 392 GLN A N 1
ATOM 3165 C CA . GLN A 1 392 ? 16.197 -7.890 -22.766 1.00 96.38 392 GLN A CA 1
ATOM 3166 C C . GLN A 1 392 ? 15.550 -6.795 -21.917 1.00 96.38 392 GLN A C 1
ATOM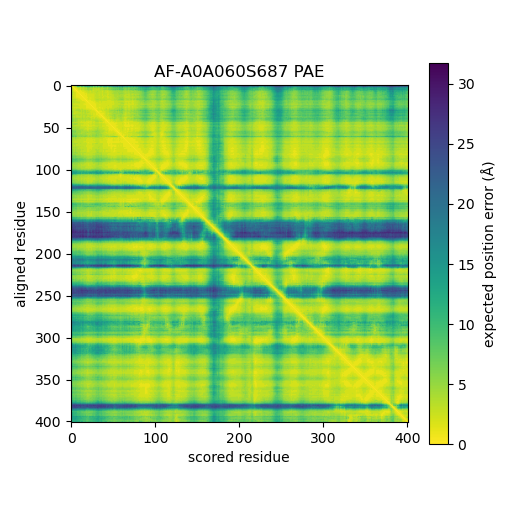 3168 O O . GLN A 1 392 ? 15.091 -7.045 -20.805 1.00 96.38 392 GLN A O 1
ATOM 3173 N N . GLY A 1 393 ? 15.501 -5.577 -22.462 1.00 95.00 393 GLY A N 1
ATOM 3174 C CA . GLY A 1 393 ? 14.867 -4.415 -21.837 1.00 95.00 393 GLY A CA 1
ATOM 3175 C C . GLY A 1 393 ? 15.852 -3.345 -21.360 1.00 95.00 393 GLY A C 1
ATOM 3176 O O . GLY A 1 393 ? 17.011 -3.297 -21.763 1.00 95.00 393 GLY A O 1
ATOM 3177 N N . THR A 1 394 ? 15.360 -2.432 -20.526 1.00 92.38 394 THR A N 1
ATOM 3178 C CA . THR A 1 394 ? 16.118 -1.320 -19.941 1.00 92.38 394 THR A CA 1
ATOM 3179 C C . THR A 1 394 ? 16.534 -1.657 -18.516 1.00 92.38 394 THR A C 1
ATOM 3181 O O . THR A 1 394 ? 15.693 -1.715 -17.620 1.00 92.38 394 THR A O 1
ATOM 3184 N N . LEU A 1 395 ? 17.833 -1.850 -18.299 1.00 90.62 395 LEU A N 1
ATOM 3185 C CA . LEU A 1 395 ? 18.423 -2.102 -16.983 1.00 90.62 395 LEU A CA 1
ATOM 3186 C C . LEU A 1 395 ? 18.721 -0.797 -16.234 1.00 90.62 395 LEU A C 1
ATOM 3188 O O . LEU A 1 395 ? 18.874 0.258 -16.847 1.00 90.62 395 LEU A O 1
ATOM 3192 N N . ALA A 1 396 ? 18.866 -0.891 -14.912 1.00 90.12 396 ALA A N 1
ATOM 3193 C CA . ALA A 1 396 ? 19.455 0.170 -14.103 1.00 90.12 396 ALA A CA 1
ATOM 3194 C C . ALA A 1 396 ? 20.986 0.168 -14.306 1.00 90.12 396 ALA A C 1
ATOM 3196 O O . ALA A 1 396 ? 21.659 -0.731 -13.788 1.00 90.12 396 ALA A O 1
ATOM 3197 N N . PRO A 1 397 ? 21.581 1.121 -15.055 1.00 85.62 397 PRO A N 1
ATOM 3198 C CA . PRO A 1 397 ? 23.007 1.092 -15.404 1.00 85.62 397 PRO A CA 1
ATOM 3199 C C . PRO A 1 397 ? 23.958 1.087 -14.203 1.00 85.62 397 PRO A C 1
ATOM 3201 O O . PRO A 1 397 ? 25.121 0.717 -14.358 1.00 85.62 397 PRO A O 1
ATOM 3204 N N . ARG A 1 398 ? 23.499 1.515 -13.020 1.00 86.44 398 ARG A N 1
ATOM 3205 C CA . ARG A 1 398 ? 24.318 1.562 -11.797 1.00 86.44 398 ARG A CA 1
ATOM 3206 C C . ARG A 1 398 ? 23.895 0.552 -10.731 1.00 86.44 398 ARG A C 1
ATOM 3208 O O . ARG A 1 398 ? 24.295 0.677 -9.577 1.00 86.44 398 ARG A O 1
ATOM 3215 N N . GLY A 1 399 ? 23.148 -0.473 -11.137 1.00 86.56 399 GLY A N 1
ATOM 3216 C CA . GLY A 1 399 ? 22.765 -1.595 -10.287 1.00 86.56 399 GLY A CA 1
ATOM 3217 C C . GLY A 1 399 ? 21.488 -1.363 -9.485 1.00 86.56 399 GLY A C 1
ATOM 3218 O O . GLY A 1 399 ? 20.746 -0.404 -9.717 1.00 86.56 399 GLY A O 1
ATOM 3219 N N . PHE A 1 400 ? 21.253 -2.292 -8.559 1.00 88.31 400 PHE A N 1
ATOM 3220 C CA . PHE A 1 400 ? 20.072 -2.365 -7.707 1.00 88.31 400 PHE A CA 1
ATOM 3221 C C . PHE A 1 400 ? 20.489 -2.501 -6.241 1.00 88.31 400 PHE A C 1
ATOM 3223 O O . PHE A 1 400 ? 21.554 -3.061 -5.964 1.00 88.31 400 PHE A O 1
ATOM 3230 N N . VAL A 1 401 ? 19.653 -2.008 -5.328 1.00 86.75 401 VAL A N 1
ATOM 3231 C CA . VAL A 1 401 ? 19.764 -2.222 -3.875 1.00 86.75 401 VAL A CA 1
ATOM 3232 C C . VAL A 1 401 ? 18.441 -2.655 -3.275 1.00 86.75 401 VAL A C 1
ATOM 3234 O O . VAL A 1 401 ? 17.386 -2.356 -3.892 1.00 86.75 401 VAL A O 1
#